Protein AF-A0A9D9L0C0-F1 (afdb_monomer_lite)

Sequence (400 aa):
SYALVNEINQKFVDVVRKSGGNNAERHLLISGYNTGIDVTCDPLFKMPSDPANRMAVSVHYYSPSTFAILEEDADWGKAQSTWGTAKEVEDLNNEMDMMKTSFVDKGIPVIIGEYGCPTKNKEAESVMKFLTSVCEAAYTRQMCPVLWDTPGGRYDRLECKMADKELNEKLCAIAGSSVTETKDELSSVTYQIDELKKNSNGEYTVPLGENAASLKKVIIGLECTSSENSGWFCGGGGLTFDSVKTNDGKTFWSSKGFSYDGGKDRVLITFDGTFNDDKDNSFDAVINCKEANLVDWWHSSEKYPEGGDDVKCEFKSITLYYEGEAPAKEEPGTEPEETDVLKGDADCNGVVNSKDLTQAIGMIIGKTEADESALANADMNDDGRITIIDIIMLKNVLIR

Secondary structure (DSSP, 8-state):
-HHHHHHHHHHHHHHHHHT-GGGGT--EEEEPGGG-HHHHHSTT--PPP-TT--EEEEEEE--SHHHHT-SS-BTTBPPPS----HHHHHHHHHHHHHHHHHTGGGT--EEEEEE----TTS-HHHHHHHHHHHHHHHHTTT-EEEE---TTSSEETTTTEES-HHHHHHHHHHTT------S---EEEEEEGGGSPB-TTSPEEEE--TTGGGEEEEEEEEEEEETT--SSEEEEEEEEEEEEEETTS-EEEEEEEEEEETT-SEEEEE--SEEE-TT--EEEEEE--SEEEEEEEEEEESS-TT--TTEEEEEEEEEEEESSPPPPPPPTT---------TT-TTSSS--SHHHHHHHHHHHTTSS---HHHHHHH-SSSSSS--HHHHHHHHHHHT-

Structure (mmCIF, N/CA/C/O backbone):
data_AF-A0A9D9L0C0-F1
#
_entry.id   AF-A0A9D9L0C0-F1
#
loop_
_atom_site.group_PDB
_atom_site.id
_atom_site.type_symbol
_atom_site.label_atom_id
_atom_site.label_alt_id
_atom_site.label_comp_id
_atom_site.label_asym_id
_atom_site.label_entity_id
_atom_site.label_seq_id
_atom_site.pdbx_PDB_ins_code
_atom_site.Cartn_x
_atom_site.Cartn_y
_atom_site.Cartn_z
_atom_site.occupancy
_atom_site.B_iso_or_equiv
_atom_site.auth_seq_id
_atom_site.auth_comp_id
_atom_site.auth_asym_id
_atom_site.auth_atom_id
_atom_site.pdbx_PDB_model_num
ATOM 1 N N . SER A 1 1 ? 27.060 -14.271 -15.034 1.00 89.94 1 SER A N 1
ATOM 2 C CA . SER A 1 1 ? 27.645 -14.262 -16.391 1.00 89.94 1 SER A CA 1
ATOM 3 C C . SER A 1 1 ? 26.515 -14.289 -17.407 1.00 89.94 1 SER A C 1
ATOM 5 O O . SER A 1 1 ? 25.497 -14.919 -17.134 1.00 89.94 1 SER A O 1
ATOM 7 N N . TYR A 1 2 ? 26.687 -13.648 -18.568 1.00 97.31 2 TYR A N 1
ATOM 8 C CA . TYR A 1 2 ? 25.669 -13.628 -19.632 1.00 97.31 2 TYR A CA 1
ATOM 9 C C . TYR A 1 2 ? 25.239 -15.025 -20.097 1.00 97.31 2 TYR A C 1
ATOM 11 O O . TYR A 1 2 ? 24.059 -15.271 -20.319 1.00 97.31 2 TYR A O 1
ATOM 19 N N . ALA A 1 3 ? 26.181 -15.968 -20.182 1.00 97.62 3 ALA A N 1
ATOM 20 C CA . ALA A 1 3 ? 25.881 -17.340 -20.586 1.00 97.62 3 ALA A CA 1
ATOM 21 C C . ALA A 1 3 ? 24.830 -18.003 -19.679 1.00 97.62 3 ALA A C 1
ATOM 23 O O . ALA A 1 3 ? 23.875 -18.585 -20.181 1.00 97.62 3 ALA A O 1
ATOM 24 N N . LEU A 1 4 ? 24.971 -17.855 -18.356 1.00 97.50 4 LEU A N 1
ATOM 25 C CA . LEU A 1 4 ? 24.076 -18.497 -17.395 1.00 97.50 4 LEU A CA 1
ATOM 26 C C . LEU A 1 4 ? 22.662 -17.902 -17.430 1.00 97.50 4 LEU A C 1
ATOM 28 O O . LEU A 1 4 ? 21.693 -18.653 -17.427 1.00 97.50 4 LEU A O 1
ATOM 32 N N . VAL A 1 5 ? 22.526 -16.572 -17.493 1.00 97.44 5 VAL A N 1
ATOM 33 C CA . VAL A 1 5 ? 21.196 -15.937 -17.579 1.00 97.44 5 VAL A CA 1
ATOM 34 C C . VAL A 1 5 ? 20.490 -16.302 -18.888 1.00 97.44 5 VAL A C 1
ATOM 36 O O . VAL A 1 5 ? 19.312 -16.648 -18.862 1.00 97.44 5 VAL A O 1
ATOM 39 N N . ASN A 1 6 ? 21.214 -16.334 -20.012 1.00 98.56 6 ASN A N 1
ATOM 40 C CA . ASN A 1 6 ? 20.656 -16.748 -21.301 1.00 98.56 6 ASN A CA 1
ATOM 41 C C . ASN A 1 6 ? 20.202 -18.223 -21.273 1.00 98.56 6 ASN A C 1
ATOM 43 O O . ASN A 1 6 ? 19.127 -18.545 -21.776 1.00 98.56 6 ASN A O 1
ATOM 47 N N . GLU A 1 7 ? 20.988 -19.115 -20.655 1.00 98.50 7 GLU A N 1
ATOM 48 C CA . GLU A 1 7 ? 20.636 -20.533 -20.496 1.00 98.50 7 GLU A CA 1
ATOM 49 C C . GLU A 1 7 ? 19.392 -20.720 -19.618 1.00 98.50 7 GLU A C 1
ATOM 51 O O . GLU A 1 7 ? 18.462 -21.430 -20.006 1.00 98.50 7 GLU A O 1
ATOM 56 N N . ILE A 1 8 ? 19.343 -20.053 -18.461 1.00 98.44 8 ILE A N 1
ATOM 57 C CA . ILE A 1 8 ? 18.203 -20.115 -17.538 1.00 98.44 8 ILE A CA 1
ATOM 58 C C . ILE A 1 8 ? 16.935 -19.583 -18.215 1.00 98.44 8 ILE A C 1
ATOM 60 O O . ILE A 1 8 ? 15.899 -20.249 -18.173 1.00 98.44 8 ILE A O 1
ATOM 64 N N . ASN A 1 9 ? 17.017 -18.431 -18.885 1.00 98.56 9 ASN A N 1
ATOM 65 C CA . ASN A 1 9 ? 15.876 -17.832 -19.574 1.00 98.56 9 ASN A CA 1
ATOM 66 C C . ASN A 1 9 ? 15.352 -18.736 -20.703 1.00 98.56 9 ASN A C 1
ATOM 68 O O . ASN A 1 9 ? 14.141 -18.933 -20.809 1.00 98.56 9 ASN A O 1
ATOM 72 N N . GLN A 1 10 ? 16.231 -19.352 -21.506 1.00 98.75 10 GLN A N 1
ATOM 73 C CA . GLN A 1 10 ? 15.797 -20.320 -22.522 1.00 98.75 10 GLN A CA 1
ATOM 74 C C . GLN A 1 10 ? 15.155 -21.556 -21.887 1.00 98.75 10 GLN A C 1
ATOM 76 O O . GLN A 1 10 ? 14.108 -22.017 -22.343 1.00 98.75 10 GLN A O 1
ATOM 81 N N . LYS A 1 11 ? 15.745 -22.083 -20.807 1.00 98.75 11 LYS A N 1
ATOM 82 C CA . LYS A 1 11 ? 15.200 -23.249 -20.108 1.00 98.75 11 LYS A CA 1
ATOM 83 C C . LYS A 1 11 ? 13.805 -22.974 -19.549 1.00 98.75 11 LYS A C 1
ATOM 85 O O . LYS A 1 11 ? 12.943 -23.847 -19.638 1.00 98.75 11 LYS A O 1
ATOM 90 N N . PHE A 1 12 ? 13.577 -21.780 -19.008 1.00 98.69 12 PHE A N 1
ATOM 91 C CA . PHE A 1 12 ? 12.266 -21.332 -18.548 1.00 98.69 12 PHE A CA 1
ATOM 92 C C . PHE A 1 12 ? 11.227 -21.364 -19.678 1.00 98.69 12 PHE A C 1
ATOM 94 O O . PHE A 1 12 ? 10.190 -22.013 -19.525 1.00 98.69 12 PHE A O 1
ATOM 101 N N . VAL A 1 13 ? 11.524 -20.746 -20.827 1.00 98.75 13 VAL A N 1
ATOM 102 C CA . VAL A 1 13 ? 10.615 -20.733 -21.987 1.00 98.75 13 VAL A CA 1
ATOM 103 C C . VAL A 1 13 ? 10.295 -22.155 -22.446 1.00 98.75 13 VAL A C 1
ATOM 105 O O . VAL A 1 13 ? 9.123 -22.511 -22.577 1.00 98.75 13 VAL A O 1
ATOM 108 N N . ASP A 1 14 ? 11.313 -23.004 -22.601 1.00 98.62 14 ASP A N 1
ATOM 109 C CA . ASP A 1 14 ? 11.144 -24.398 -23.017 1.00 98.62 14 ASP A CA 1
ATOM 110 C C . ASP A 1 14 ? 10.222 -25.184 -22.078 1.00 98.62 14 ASP A C 1
ATOM 112 O O . ASP A 1 14 ? 9.373 -25.954 -22.534 1.00 98.62 14 ASP A O 1
ATOM 116 N N . VAL A 1 15 ? 10.407 -25.026 -20.764 1.00 98.56 15 VAL A N 1
ATOM 117 C CA . VAL A 1 15 ? 9.607 -25.720 -19.748 1.00 98.56 15 VAL A CA 1
ATOM 118 C C . VAL A 1 15 ? 8.155 -25.261 -19.816 1.00 98.56 15 VAL A C 1
ATOM 120 O O . VAL A 1 15 ? 7.255 -26.102 -19.865 1.00 98.56 15 VAL A O 1
ATOM 123 N N . VAL A 1 16 ? 7.913 -23.949 -19.884 1.00 98.56 16 VAL A N 1
ATOM 124 C CA . VAL A 1 16 ? 6.549 -23.415 -19.958 1.00 98.56 16 VAL A CA 1
ATOM 125 C C . VAL A 1 16 ? 5.861 -23.876 -21.243 1.00 98.56 16 VAL A C 1
ATOM 127 O O . VAL A 1 16 ? 4.758 -24.420 -21.172 1.00 98.56 16 VAL A O 1
ATOM 130 N N . ARG A 1 17 ? 6.514 -23.778 -22.408 1.00 98.38 17 ARG A N 1
ATOM 131 C CA . ARG A 1 17 ? 5.919 -24.190 -23.693 1.00 98.38 17 ARG A CA 1
ATOM 132 C C . ARG A 1 17 ? 5.629 -25.692 -23.776 1.00 98.38 17 ARG A C 1
ATOM 134 O O . ARG A 1 17 ? 4.676 -26.085 -24.441 1.00 98.38 17 ARG A O 1
ATOM 141 N N . LYS A 1 18 ? 6.382 -26.535 -23.060 1.00 98.00 18 LYS A N 1
ATOM 142 C CA . LYS A 1 18 ? 6.160 -27.996 -23.003 1.00 98.00 18 LYS A CA 1
ATOM 143 C C . LYS A 1 18 ? 5.106 -28.437 -21.984 1.00 98.00 18 LYS A C 1
ATOM 145 O O . LYS A 1 18 ? 4.731 -29.605 -21.983 1.00 98.00 18 LYS A O 1
ATOM 150 N N . SER A 1 19 ? 4.622 -27.539 -21.126 1.00 98.00 19 SER A N 1
ATOM 151 C CA . SER A 1 19 ? 3.720 -27.897 -20.017 1.00 98.00 19 SER A CA 1
ATOM 152 C C . SER A 1 19 ? 2.238 -28.046 -20.401 1.00 98.00 19 SER A C 1
ATOM 154 O O . SER A 1 19 ? 1.443 -28.510 -19.587 1.00 98.00 19 SER A O 1
ATOM 156 N N . GLY A 1 20 ? 1.860 -27.707 -21.639 1.00 95.38 20 GLY A N 1
ATOM 157 C CA . GLY A 1 20 ? 0.496 -27.872 -22.150 1.00 95.38 20 GLY A CA 1
ATOM 158 C C . GLY A 1 20 ? -0.507 -26.814 -21.666 1.00 95.38 20 GLY A C 1
ATOM 159 O O . GLY A 1 20 ? -0.153 -25.799 -21.064 1.00 95.38 20 GLY A O 1
ATOM 160 N N . GLY A 1 21 ? -1.786 -27.031 -21.985 1.00 96.75 21 GLY A N 1
ATOM 161 C CA . GLY A 1 21 ? -2.868 -26.085 -21.692 1.00 96.75 21 GLY A CA 1
ATOM 162 C C . GLY A 1 21 ? -2.640 -24.707 -22.325 1.00 96.75 21 GLY A C 1
ATOM 163 O O . GLY A 1 21 ? -2.124 -24.592 -23.436 1.00 96.75 21 GLY A O 1
ATOM 164 N N . ASN A 1 22 ? -2.973 -23.645 -21.590 1.00 97.44 22 ASN A N 1
ATOM 165 C CA . ASN A 1 22 ? -2.831 -22.263 -22.066 1.00 97.44 22 ASN A CA 1
ATOM 166 C C . ASN A 1 22 ? -1.370 -21.777 -22.136 1.00 97.44 22 ASN A C 1
ATOM 168 O O . ASN A 1 22 ? -1.113 -20.656 -22.570 1.00 97.44 22 ASN A O 1
ATOM 172 N N . ASN A 1 23 ? -0.398 -22.590 -21.712 1.00 98.38 23 ASN A N 1
ATOM 173 C CA . ASN A 1 23 ? 1.005 -22.182 -21.664 1.00 98.38 23 ASN A CA 1
ATOM 174 C C . ASN A 1 23 ? 1.685 -22.165 -23.038 1.00 98.38 23 ASN A C 1
ATOM 176 O O . ASN A 1 23 ? 2.737 -21.543 -23.164 1.00 98.38 23 ASN A O 1
ATOM 180 N N . ALA A 1 24 ? 1.080 -22.762 -24.071 1.00 96.62 24 ALA A N 1
ATOM 181 C CA . ALA A 1 24 ? 1.542 -22.603 -25.452 1.00 96.62 24 ALA A CA 1
ATOM 182 C C . ALA A 1 24 ? 1.470 -21.134 -25.914 1.00 96.62 24 ALA A C 1
ATOM 184 O O . ALA A 1 24 ? 2.366 -20.665 -26.601 1.00 96.62 24 ALA A O 1
ATOM 185 N N . GLU A 1 25 ? 0.459 -20.398 -25.445 1.00 96.62 25 GLU A N 1
ATOM 186 C CA . GLU A 1 25 ? 0.134 -19.034 -25.885 1.00 96.62 25 GLU A CA 1
ATOM 187 C C . G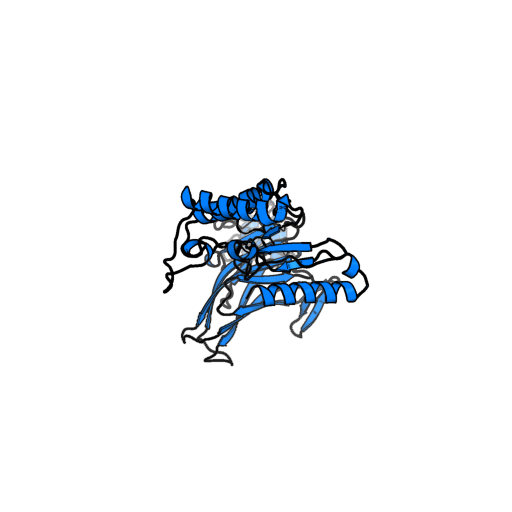LU A 1 25 ? 0.325 -17.976 -24.787 1.00 96.62 25 GLU A C 1
ATOM 189 O O . GLU A 1 25 ? 0.057 -16.793 -24.984 1.00 96.62 25 GLU A O 1
ATOM 194 N N . ARG A 1 26 ? 0.771 -18.369 -23.590 1.00 98.31 26 ARG A N 1
ATOM 195 C CA . ARG A 1 26 ? 0.973 -17.434 -22.476 1.00 98.31 26 ARG A CA 1
ATOM 196 C C . ARG A 1 26 ? 2.089 -16.435 -22.801 1.00 98.31 26 ARG A C 1
ATOM 198 O O . ARG A 1 26 ? 3.181 -16.856 -23.188 1.00 98.31 26 ARG A O 1
ATOM 205 N N . HIS A 1 27 ? 1.855 -15.142 -22.559 1.00 98.25 27 HIS A N 1
ATOM 206 C CA . HIS A 1 27 ? 2.931 -14.148 -22.567 1.00 98.25 27 HIS A CA 1
ATOM 207 C C . HIS A 1 27 ? 3.953 -14.451 -21.469 1.00 98.25 27 HIS A C 1
ATOM 209 O O . HIS A 1 27 ? 3.574 -14.689 -20.323 1.00 98.25 27 HIS A O 1
ATOM 215 N N . LEU A 1 28 ? 5.236 -14.448 -21.814 1.00 98.69 28 LEU A N 1
ATOM 216 C CA . LEU A 1 28 ? 6.325 -14.714 -20.880 1.00 98.69 28 LEU A CA 1
ATOM 217 C C . LEU A 1 28 ? 7.121 -13.438 -20.645 1.00 98.69 28 LEU A C 1
ATOM 219 O O . LEU A 1 28 ? 7.548 -12.783 -21.593 1.00 98.69 28 LEU A O 1
ATOM 223 N N . LEU A 1 29 ? 7.330 -13.100 -19.380 1.00 98.62 29 LEU A N 1
ATOM 224 C CA . LEU A 1 29 ? 8.188 -11.993 -18.996 1.00 98.62 29 LEU A CA 1
ATOM 225 C C . LEU A 1 29 ? 9.589 -12.537 -18.707 1.00 98.62 29 LEU A C 1
ATOM 227 O O . LEU A 1 29 ? 9.765 -13.368 -17.818 1.00 98.62 29 LEU A O 1
ATOM 231 N N . ILE A 1 30 ? 10.568 -12.106 -19.496 1.00 98.69 30 ILE A N 1
ATOM 232 C CA . ILE A 1 30 ? 11.956 -12.555 -19.413 1.00 98.69 30 ILE A CA 1
ATOM 233 C C . ILE A 1 30 ? 12.745 -11.559 -18.575 1.00 98.69 30 ILE A C 1
ATOM 235 O O . ILE A 1 30 ? 12.829 -10.383 -18.921 1.00 98.69 30 ILE A O 1
ATOM 239 N N . SER A 1 31 ? 13.343 -12.028 -17.483 1.00 97.56 31 SER A N 1
ATOM 240 C CA . SER A 1 31 ? 14.202 -11.188 -16.651 1.00 97.56 31 SER A CA 1
ATOM 241 C C . SER A 1 31 ? 15.472 -10.796 -17.416 1.00 97.56 31 SER A C 1
ATOM 243 O O . SER A 1 31 ? 16.181 -11.661 -17.946 1.00 97.56 31 SER A O 1
ATOM 245 N N . GLY A 1 32 ? 15.743 -9.491 -17.487 1.00 97.50 32 GLY A N 1
ATOM 246 C CA . GLY A 1 32 ? 17.014 -8.937 -17.941 1.00 97.50 32 GLY A CA 1
ATOM 247 C C . GLY A 1 32 ? 18.167 -9.307 -17.004 1.00 97.50 32 GLY A C 1
ATOM 248 O O . GLY A 1 32 ? 17.956 -9.753 -15.873 1.00 97.50 32 GLY A O 1
ATOM 249 N N . TYR A 1 33 ? 19.415 -9.128 -17.442 1.00 97.69 33 TYR A N 1
ATOM 250 C CA . TYR A 1 33 ? 20.548 -9.449 -16.574 1.00 97.69 33 TYR A CA 1
ATOM 251 C C . TYR A 1 33 ? 20.569 -8.503 -15.369 1.00 97.69 33 TYR A C 1
ATOM 253 O O . TYR A 1 33 ? 20.683 -7.294 -15.525 1.00 97.69 33 TYR A O 1
ATOM 261 N N . ASN A 1 34 ? 20.435 -9.056 -14.157 1.00 96.00 34 ASN A N 1
ATOM 262 C CA . ASN A 1 34 ? 20.405 -8.294 -12.904 1.00 96.00 34 ASN A CA 1
ATOM 263 C C . ASN A 1 34 ? 19.305 -7.217 -12.888 1.00 96.00 34 ASN A C 1
ATOM 265 O O . ASN A 1 34 ? 19.383 -6.269 -12.114 1.00 96.00 34 ASN A O 1
ATOM 269 N N . THR A 1 35 ? 18.323 -7.317 -13.794 1.00 97.25 35 THR A N 1
ATOM 270 C CA . THR A 1 35 ? 17.326 -6.274 -14.077 1.00 97.25 35 THR A CA 1
ATOM 271 C C . THR A 1 35 ? 17.909 -4.880 -14.369 1.00 97.25 35 THR A C 1
ATOM 273 O O . THR A 1 35 ? 17.157 -3.916 -14.412 1.00 97.25 35 THR A O 1
ATOM 276 N N . GLY A 1 36 ? 19.220 -4.759 -14.610 1.00 97.94 36 GLY A N 1
ATOM 277 C CA . GLY A 1 36 ? 19.884 -3.494 -14.926 1.00 97.94 36 GLY A CA 1
ATOM 278 C C . GLY A 1 36 ? 19.767 -3.174 -16.411 1.00 97.94 36 GLY A C 1
ATOM 279 O O . GLY A 1 36 ? 19.896 -4.069 -17.250 1.00 97.94 36 GLY A O 1
ATOM 280 N N . ILE A 1 37 ? 19.504 -1.914 -16.752 1.00 98.31 37 ILE A N 1
ATOM 281 C CA . ILE A 1 37 ? 19.251 -1.501 -18.138 1.00 98.31 37 ILE A CA 1
ATOM 282 C C . ILE A 1 37 ? 20.497 -1.655 -19.009 1.00 98.31 37 ILE A C 1
ATOM 284 O O . ILE A 1 37 ? 20.411 -2.242 -20.087 1.00 98.31 37 ILE A O 1
ATOM 288 N N . ASP A 1 38 ? 21.650 -1.193 -18.531 1.00 97.06 38 ASP A N 1
ATOM 289 C CA . ASP A 1 38 ? 22.930 -1.228 -19.242 1.00 97.06 38 ASP A CA 1
ATOM 290 C C . ASP A 1 38 ? 23.348 -2.661 -19.598 1.00 97.06 38 ASP A C 1
ATOM 292 O O . ASP A 1 38 ? 23.597 -2.982 -20.761 1.00 97.06 38 ASP A O 1
ATOM 296 N N . VAL A 1 39 ? 23.331 -3.554 -18.609 1.00 97.69 39 VAL A N 1
ATOM 297 C CA . VAL A 1 39 ? 23.696 -4.962 -18.780 1.00 97.69 39 VAL A CA 1
ATOM 298 C C . VAL A 1 39 ? 22.621 -5.758 -19.516 1.00 97.69 39 VAL A C 1
ATOM 300 O O . VAL A 1 39 ? 22.925 -6.764 -20.144 1.00 97.69 39 VAL A O 1
ATOM 303 N N . THR A 1 40 ? 21.358 -5.335 -19.496 1.00 98.38 40 THR A N 1
ATOM 304 C CA . THR A 1 40 ? 20.307 -5.998 -20.285 1.00 98.38 40 THR A CA 1
ATOM 305 C C . THR A 1 40 ? 20.355 -5.571 -21.751 1.00 98.38 40 THR A C 1
ATOM 307 O O . THR A 1 40 ? 20.107 -6.393 -22.630 1.00 98.38 40 THR A O 1
ATOM 310 N N . CYS A 1 41 ? 20.708 -4.315 -22.037 1.00 98.38 41 CYS A N 1
ATOM 311 C CA . CYS A 1 41 ? 20.872 -3.807 -23.401 1.00 98.38 41 CYS A CA 1
ATOM 312 C C . CYS A 1 41 ? 22.201 -4.233 -24.052 1.00 98.38 41 CYS A C 1
ATOM 314 O O . CYS A 1 41 ? 22.371 -4.069 -25.264 1.00 98.38 41 CYS A O 1
ATOM 316 N N . ASP A 1 42 ? 23.133 -4.799 -23.281 1.00 98.12 42 ASP A N 1
ATOM 317 C CA . ASP A 1 42 ? 24.384 -5.348 -23.796 1.00 98.12 42 ASP A CA 1
ATOM 318 C C . ASP A 1 42 ? 24.116 -6.456 -24.841 1.00 98.12 42 ASP A C 1
ATOM 320 O O . ASP A 1 42 ? 23.316 -7.367 -24.599 1.00 98.12 42 ASP A O 1
ATOM 324 N N . PRO A 1 43 ? 24.807 -6.453 -25.997 1.00 96.56 43 PRO A N 1
ATOM 325 C CA . PRO A 1 43 ? 24.652 -7.484 -27.021 1.00 96.56 43 PRO A CA 1
ATOM 326 C C . PRO A 1 43 ? 24.881 -8.926 -26.546 1.00 96.56 43 PRO A C 1
ATOM 328 O O . PRO A 1 43 ? 24.487 -9.855 -27.258 1.00 96.56 43 PRO A O 1
ATOM 331 N N . LEU A 1 44 ? 25.550 -9.150 -25.413 1.00 98.06 44 LEU A N 1
ATOM 332 C CA . LEU A 1 44 ? 25.757 -10.469 -24.815 1.00 98.06 44 LEU A CA 1
ATOM 333 C C . LEU A 1 44 ? 24.492 -11.028 -24.148 1.00 98.06 44 LEU A C 1
ATOM 335 O O . LEU A 1 44 ? 24.358 -12.254 -24.057 1.00 98.06 44 LEU A O 1
ATOM 339 N N . PHE A 1 45 ? 23.551 -10.179 -23.733 1.00 98.50 45 PHE A N 1
ATOM 340 C CA . PHE A 1 45 ? 22.219 -10.619 -23.333 1.00 98.50 45 PHE A CA 1
ATOM 341 C C . PHE A 1 45 ? 21.427 -11.054 -24.569 1.00 98.50 45 PHE A C 1
ATOM 343 O O . PHE A 1 45 ? 21.432 -10.390 -25.609 1.00 98.50 45 PHE A O 1
ATOM 350 N N . LYS A 1 46 ? 20.755 -12.203 -24.478 1.00 98.00 46 LYS A N 1
ATOM 351 C CA . LYS A 1 46 ? 19.948 -12.752 -25.568 1.00 98.00 46 LYS A CA 1
ATOM 352 C C . LYS A 1 46 ? 18.541 -13.027 -25.072 1.00 98.00 46 LYS A C 1
ATOM 354 O O . LYS A 1 46 ? 18.348 -13.786 -24.125 1.00 98.00 46 LYS A O 1
ATOM 359 N N . MET A 1 47 ? 17.559 -12.473 -25.779 1.00 98.25 47 MET A N 1
ATOM 360 C CA . MET A 1 47 ? 16.192 -12.966 -25.658 1.00 98.25 47 MET A CA 1
ATOM 361 C C . MET A 1 47 ? 16.151 -14.443 -26.081 1.00 98.25 47 MET A C 1
ATOM 363 O O . MET A 1 47 ? 16.800 -14.798 -27.073 1.00 98.25 47 MET A O 1
ATOM 367 N N . PRO A 1 48 ? 15.409 -15.300 -25.358 1.00 98.19 48 PRO A N 1
ATOM 368 C CA . PRO A 1 48 ? 15.201 -16.684 -25.759 1.00 98.19 48 PRO A CA 1
ATOM 369 C C . PRO A 1 48 ? 14.585 -16.807 -27.154 1.00 98.19 48 PRO A C 1
ATOM 371 O O . PRO A 1 48 ? 13.968 -15.880 -27.674 1.00 98.19 48 PRO A O 1
ATOM 374 N N . SER A 1 49 ? 14.690 -17.991 -27.744 1.00 98.00 49 SER A N 1
ATOM 375 C CA . SER A 1 49 ? 13.826 -18.385 -28.849 1.00 98.00 49 SER A CA 1
ATOM 376 C C . SER A 1 49 ? 12.488 -18.862 -28.285 1.00 98.00 49 SER A C 1
ATOM 378 O O . SER A 1 49 ? 12.452 -19.796 -27.481 1.00 98.00 49 SER A O 1
ATOM 380 N N . ASP A 1 50 ? 11.397 -18.225 -28.707 1.00 98.00 50 ASP A N 1
ATOM 381 C CA . ASP A 1 50 ? 10.030 -18.608 -28.354 1.00 98.00 50 ASP A CA 1
ATOM 382 C C . ASP A 1 50 ? 9.217 -18.868 -29.630 1.00 98.00 50 ASP A C 1
ATOM 384 O O . ASP A 1 50 ? 8.997 -17.928 -30.397 1.00 98.00 50 ASP A O 1
ATOM 388 N N . PRO A 1 51 ? 8.727 -20.100 -29.867 1.00 95.81 51 PRO A N 1
ATOM 389 C CA . PRO A 1 51 ? 7.907 -20.400 -31.039 1.00 95.81 51 PRO A CA 1
ATOM 390 C C . PRO A 1 51 ? 6.578 -19.634 -31.066 1.00 95.81 51 PRO A C 1
ATOM 392 O O . PRO A 1 51 ? 6.026 -19.443 -32.145 1.00 95.81 51 PRO A O 1
ATOM 395 N N . ALA A 1 52 ? 6.070 -19.187 -29.912 1.00 97.06 52 ALA A N 1
ATOM 396 C CA . ALA A 1 52 ? 4.859 -18.373 -29.855 1.00 97.06 52 ALA A CA 1
ATOM 397 C C . ALA A 1 52 ? 5.131 -16.896 -30.182 1.00 97.06 52 ALA A C 1
ATOM 399 O O . ALA A 1 52 ? 4.205 -16.176 -30.539 1.00 97.06 52 ALA A O 1
ATOM 400 N N . ASN A 1 53 ? 6.387 -16.439 -30.078 1.00 96.38 53 ASN A N 1
ATOM 401 C CA . ASN A 1 53 ? 6.779 -15.033 -30.190 1.00 96.38 53 ASN A CA 1
ATOM 402 C C . ASN A 1 53 ? 5.979 -14.108 -29.246 1.00 96.38 53 ASN A C 1
ATOM 404 O O . ASN A 1 53 ? 5.483 -13.055 -29.645 1.00 96.38 53 ASN A O 1
ATOM 408 N N . ARG A 1 54 ? 5.816 -14.527 -27.982 1.00 97.69 54 ARG A N 1
ATOM 409 C CA . ARG A 1 54 ? 5.007 -13.835 -26.961 1.00 97.69 54 ARG A CA 1
ATOM 410 C C . ARG A 1 54 ? 5.836 -13.539 -25.720 1.00 97.69 54 ARG A C 1
ATOM 412 O O . ARG A 1 54 ? 5.437 -13.879 -24.607 1.00 97.69 54 ARG A O 1
ATOM 419 N N . MET A 1 55 ? 7.000 -12.928 -25.910 1.00 98.38 55 MET A N 1
ATOM 420 C CA . MET A 1 55 ? 7.886 -12.532 -24.816 1.00 98.38 55 MET A CA 1
ATOM 421 C C . MET A 1 55 ? 7.969 -11.018 -24.675 1.00 98.38 55 MET A C 1
ATOM 423 O O . MET A 1 55 ? 8.008 -10.311 -25.675 1.00 98.38 55 MET A O 1
ATOM 427 N N . ALA A 1 56 ? 8.069 -10.553 -23.435 1.00 98.62 56 ALA A N 1
ATOM 428 C CA . ALA A 1 56 ? 8.500 -9.207 -23.074 1.00 98.62 56 ALA A CA 1
ATOM 429 C C . ALA A 1 56 ? 9.795 -9.298 -22.253 1.00 98.62 56 ALA A C 1
ATOM 431 O O . ALA A 1 56 ? 10.047 -10.329 -21.624 1.00 98.62 56 ALA A O 1
ATOM 432 N N . VAL A 1 57 ? 10.608 -8.243 -22.239 1.00 98.69 57 VAL A N 1
ATOM 433 C CA . VAL A 1 57 ? 11.785 -8.142 -21.361 1.00 98.69 57 VAL A CA 1
ATOM 434 C C . VAL A 1 57 ? 11.455 -7.309 -20.120 1.00 98.69 57 VAL A C 1
ATOM 436 O O . VAL A 1 57 ? 10.714 -6.331 -20.211 1.00 98.69 57 VAL A O 1
ATOM 439 N N . SER A 1 58 ? 11.998 -7.710 -18.969 1.00 98.56 58 SER A N 1
ATOM 440 C CA . SER A 1 58 ? 11.847 -7.022 -17.685 1.00 98.56 58 SER A CA 1
ATOM 441 C C . SER A 1 58 ? 13.159 -6.417 -17.208 1.00 98.56 58 SER A C 1
ATOM 443 O O . SER A 1 58 ? 14.170 -7.118 -17.137 1.00 98.56 58 SER A O 1
ATOM 445 N N . VAL A 1 59 ? 13.115 -5.156 -16.791 1.00 98.75 59 VAL A N 1
ATOM 446 C CA . VAL A 1 59 ? 14.203 -4.439 -16.101 1.00 98.75 59 VAL A CA 1
ATOM 447 C C . VAL A 1 59 ? 13.631 -3.612 -14.953 1.00 98.75 59 VAL A C 1
ATOM 449 O O . VAL A 1 59 ? 12.422 -3.412 -14.909 1.00 98.75 59 VAL A O 1
ATOM 452 N N . HIS A 1 60 ? 14.464 -3.133 -14.034 1.00 98.75 60 HIS A N 1
ATOM 453 C CA . HIS A 1 60 ? 14.072 -2.245 -12.938 1.00 98.75 60 HIS A CA 1
ATOM 454 C C . HIS A 1 60 ? 14.802 -0.900 -13.084 1.00 98.75 60 HIS A C 1
ATOM 456 O O . HIS A 1 60 ? 15.918 -0.857 -13.604 1.00 98.75 60 HIS A O 1
ATOM 462 N N . TYR A 1 61 ? 14.193 0.192 -12.620 1.00 98.69 61 TYR A N 1
ATOM 463 C CA . TYR A 1 61 ? 14.774 1.535 -12.682 1.00 98.69 61 TYR A CA 1
ATOM 464 C C . TYR A 1 61 ? 14.845 2.183 -11.292 1.00 98.69 61 TYR A C 1
ATOM 466 O O . TYR A 1 61 ? 13.830 2.587 -10.726 1.00 98.69 61 TYR A O 1
ATOM 474 N N . TYR A 1 62 ? 16.069 2.328 -10.775 1.00 98.25 62 TYR A N 1
ATOM 475 C CA . TYR A 1 62 ? 16.382 2.999 -9.504 1.00 98.25 62 TYR A CA 1
ATOM 476 C C . TYR A 1 62 ? 17.632 3.897 -9.631 1.00 98.25 62 TYR A C 1
ATOM 478 O O . TYR A 1 62 ? 18.441 3.998 -8.708 1.00 98.25 62 TYR A O 1
ATOM 486 N N . SER A 1 63 ? 17.818 4.532 -10.793 1.00 97.38 63 SER A N 1
ATOM 487 C CA . SER A 1 63 ? 18.934 5.447 -11.068 1.00 97.38 63 SER A CA 1
ATOM 488 C C . SER A 1 63 ? 18.526 6.917 -10.840 1.00 97.38 63 SER A C 1
ATOM 490 O O . SER A 1 63 ? 17.501 7.349 -11.377 1.00 97.38 63 SER A O 1
ATOM 492 N N . PRO A 1 64 ? 19.316 7.726 -10.105 1.00 97.69 64 PRO A N 1
ATOM 493 C CA . PRO A 1 64 ? 20.501 7.338 -9.341 1.00 97.69 64 PRO A CA 1
ATOM 494 C C . PRO A 1 64 ? 20.125 6.657 -8.013 1.00 97.69 64 PRO A C 1
ATOM 496 O O . PRO A 1 64 ? 19.226 7.106 -7.299 1.00 97.69 64 PRO A O 1
ATOM 499 N N . SER A 1 65 ? 20.861 5.609 -7.633 1.00 97.06 65 SER A N 1
ATOM 500 C CA . SER A 1 65 ? 20.588 4.835 -6.409 1.00 97.06 65 SER A CA 1
ATOM 501 C C . SER A 1 65 ? 20.759 5.654 -5.126 1.00 97.06 65 SER A C 1
ATOM 503 O O . SER A 1 65 ? 20.083 5.411 -4.127 1.00 97.06 65 SER A O 1
ATOM 505 N N . THR A 1 66 ? 21.600 6.684 -5.159 1.00 97.88 66 THR A N 1
ATOM 506 C CA . THR A 1 66 ? 21.774 7.654 -4.072 1.00 97.88 66 THR A CA 1
ATOM 507 C C . THR A 1 66 ? 20.503 8.442 -3.751 1.00 97.88 66 THR A C 1
ATOM 509 O O . THR A 1 66 ? 20.347 8.873 -2.612 1.00 97.88 66 THR A O 1
ATOM 512 N N . PHE A 1 67 ? 19.572 8.587 -4.699 1.00 98.56 67 PHE A N 1
ATOM 513 C CA . PHE A 1 67 ? 18.239 9.146 -4.452 1.00 98.56 67 PHE A CA 1
ATOM 514 C C . PHE A 1 67 ? 17.167 8.054 -4.324 1.00 98.56 67 PHE A C 1
ATOM 516 O O . PHE A 1 67 ? 16.357 8.082 -3.401 1.00 98.56 67 PHE A O 1
ATOM 523 N N . ALA A 1 68 ? 17.157 7.088 -5.247 1.00 97.81 68 ALA A N 1
ATOM 524 C CA . ALA A 1 68 ? 16.063 6.130 -5.391 1.00 97.81 68 ALA A CA 1
ATOM 525 C C . ALA A 1 68 ? 16.133 4.929 -4.427 1.00 97.81 68 ALA A C 1
ATOM 527 O O . ALA A 1 68 ? 15.139 4.221 -4.288 1.00 97.81 68 ALA A O 1
ATOM 528 N N . ILE A 1 69 ? 17.271 4.702 -3.755 1.00 97.00 69 ILE A N 1
ATOM 529 C CA . ILE A 1 69 ? 17.476 3.583 -2.816 1.00 97.00 69 ILE A CA 1
ATOM 530 C C . ILE A 1 69 ? 17.882 4.068 -1.419 1.00 97.00 69 ILE A C 1
ATOM 532 O O . ILE A 1 69 ? 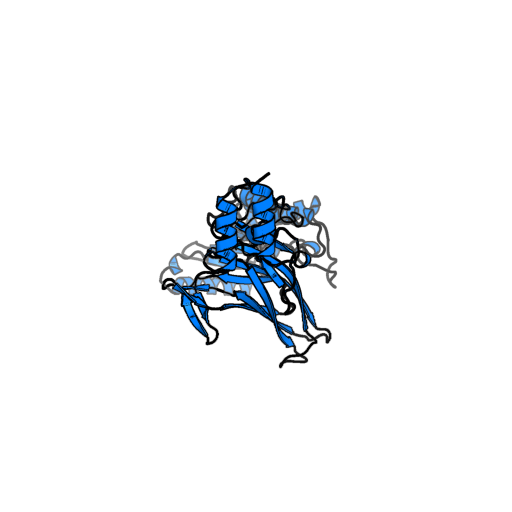17.326 3.602 -0.429 1.00 97.00 69 ILE A O 1
ATOM 536 N N . LEU A 1 70 ? 18.855 4.979 -1.311 1.00 97.56 70 LEU A N 1
ATOM 537 C CA . LEU A 1 70 ? 19.420 5.360 -0.012 1.00 97.56 70 LEU A CA 1
ATOM 538 C C . LEU A 1 70 ? 18.499 6.280 0.799 1.00 97.56 70 LEU A C 1
ATOM 540 O O . LEU A 1 70 ? 18.148 7.372 0.355 1.00 97.56 70 LEU A O 1
ATOM 544 N N . GLU A 1 71 ? 18.192 5.892 2.037 1.00 95.69 71 GLU A N 1
ATOM 545 C CA . GLU A 1 71 ? 17.564 6.762 3.048 1.00 95.69 71 GLU A CA 1
ATOM 546 C C . GLU A 1 71 ? 18.600 7.449 3.955 1.00 95.69 71 GLU A C 1
ATOM 548 O O . GLU A 1 71 ? 18.312 8.491 4.543 1.00 95.69 71 GLU A O 1
ATOM 553 N N . GLU A 1 72 ? 19.815 6.905 4.023 1.00 96.94 72 GLU A N 1
ATOM 554 C CA . GLU A 1 72 ? 20.967 7.418 4.765 1.00 96.94 72 GLU A CA 1
ATOM 555 C C . GLU A 1 72 ? 22.275 7.087 4.030 1.00 96.94 72 GLU A C 1
ATOM 557 O O . GLU A 1 72 ? 22.283 6.326 3.059 1.00 96.94 72 GLU A O 1
ATOM 562 N N . ASP A 1 73 ? 23.378 7.703 4.454 1.00 97.25 73 ASP A N 1
ATOM 563 C CA . ASP A 1 73 ? 24.689 7.470 3.850 1.00 97.25 73 ASP A CA 1
ATOM 564 C C . ASP A 1 73 ? 25.127 6.007 3.987 1.00 97.25 73 ASP A C 1
ATOM 566 O O . ASP A 1 73 ? 25.021 5.409 5.055 1.00 97.25 73 ASP A O 1
ATOM 570 N N . ALA A 1 74 ? 25.716 5.469 2.922 1.00 96.50 74 ALA A N 1
ATOM 571 C CA . ALA A 1 74 ? 26.335 4.152 2.905 1.00 96.50 74 ALA A CA 1
ATOM 572 C C . ALA A 1 74 ? 27.820 4.260 2.527 1.00 96.50 74 ALA A C 1
ATOM 574 O O . ALA A 1 74 ? 28.263 5.253 1.944 1.00 96.50 74 ALA A O 1
ATOM 575 N N . ASP A 1 75 ? 28.596 3.205 2.780 1.00 96.94 75 ASP A N 1
ATOM 576 C CA . ASP A 1 75 ? 30.030 3.162 2.440 1.00 96.94 75 ASP A CA 1
ATOM 577 C C . ASP A 1 75 ? 30.310 3.401 0.943 1.00 96.94 75 ASP A C 1
ATOM 579 O O . ASP A 1 75 ? 31.404 3.819 0.563 1.00 96.94 75 ASP A O 1
ATOM 583 N N . TRP A 1 76 ? 29.320 3.144 0.084 1.00 93.88 76 TRP A N 1
ATOM 584 C CA . TRP A 1 76 ? 29.414 3.248 -1.372 1.00 93.88 76 TRP A CA 1
ATOM 585 C C . TRP A 1 76 ? 28.741 4.496 -1.965 1.00 93.88 76 TRP A C 1
ATOM 587 O O . TRP A 1 76 ? 28.856 4.718 -3.170 1.00 93.88 76 TRP A O 1
ATOM 597 N N . GLY A 1 77 ? 28.045 5.317 -1.170 1.00 95.38 77 GLY A N 1
ATOM 598 C CA . GLY A 1 77 ? 27.278 6.445 -1.701 1.00 95.38 77 GLY A CA 1
ATOM 599 C C . GLY A 1 77 ? 26.675 7.356 -0.636 1.00 95.38 77 GLY A C 1
ATOM 600 O O . GLY A 1 77 ? 26.388 6.938 0.482 1.00 95.38 77 GLY A O 1
ATOM 601 N N . LYS A 1 78 ? 26.478 8.625 -0.999 1.00 97.50 78 LYS A N 1
ATOM 602 C CA . LYS A 1 78 ? 25.830 9.623 -0.141 1.00 97.50 78 LYS A CA 1
ATOM 603 C C . LYS A 1 78 ? 24.351 9.723 -0.464 1.00 97.50 78 LYS A C 1
ATOM 605 O O . LYS A 1 78 ? 24.001 9.805 -1.640 1.00 97.50 78 LYS A O 1
ATOM 610 N N . ALA A 1 79 ? 23.504 9.729 0.561 1.00 97.50 79 ALA A N 1
ATOM 611 C CA . ALA A 1 79 ? 22.071 9.873 0.358 1.00 97.50 79 ALA A CA 1
ATOM 612 C C . ALA A 1 79 ? 21.764 11.263 -0.215 1.00 97.50 79 ALA A C 1
ATOM 614 O O . ALA A 1 79 ? 22.155 12.291 0.340 1.00 97.50 79 ALA A O 1
ATOM 615 N N . GLN A 1 80 ? 21.053 11.295 -1.337 1.00 98.00 80 GLN A N 1
ATOM 616 C CA . GLN A 1 80 ? 20.523 12.518 -1.923 1.00 98.00 80 GLN A CA 1
ATOM 617 C C . GLN A 1 80 ? 19.118 12.760 -1.377 1.00 98.00 80 GLN A C 1
ATOM 619 O O . GLN A 1 80 ? 18.304 11.838 -1.307 1.00 98.00 80 GLN A O 1
ATOM 624 N N . SER A 1 81 ? 18.819 14.003 -1.008 1.00 98.12 81 SER A N 1
ATOM 625 C CA . SER A 1 81 ? 17.471 14.420 -0.606 1.00 98.12 81 SER A CA 1
ATOM 626 C C . SER A 1 81 ? 16.638 14.959 -1.772 1.00 98.12 81 SER A C 1
ATOM 628 O O . SER A 1 81 ? 15.414 14.988 -1.669 1.00 98.12 81 SER A O 1
ATOM 630 N N . THR A 1 82 ? 17.278 15.358 -2.874 1.00 98.56 82 THR A N 1
ATOM 631 C CA . THR A 1 82 ? 16.639 16.000 -4.030 1.00 98.56 82 THR A CA 1
ATOM 632 C C . THR A 1 82 ? 16.955 15.279 -5.339 1.00 98.56 82 THR A C 1
ATOM 634 O O . THR A 1 82 ? 17.945 14.550 -5.432 1.00 98.56 82 THR A O 1
ATOM 637 N N . TRP A 1 83 ? 16.104 15.486 -6.346 1.00 98.69 83 TRP A N 1
ATOM 638 C CA . TRP A 1 83 ? 16.254 14.946 -7.695 1.00 98.69 83 TRP A CA 1
ATOM 639 C C . TRP A 1 83 ? 15.627 15.872 -8.740 1.00 98.69 83 TRP A C 1
ATOM 641 O O . TRP A 1 83 ? 14.641 16.566 -8.493 1.00 98.69 83 TRP A O 1
ATOM 651 N N . GLY A 1 84 ? 16.159 15.831 -9.958 1.00 98.31 84 GLY A N 1
ATOM 652 C CA . GLY A 1 84 ? 15.544 16.436 -11.136 1.00 98.31 84 GLY A CA 1
ATOM 653 C C . GLY A 1 84 ? 16.338 17.608 -11.689 1.00 98.31 84 GLY A C 1
ATOM 654 O O . GLY A 1 84 ? 15.759 18.519 -12.290 1.00 98.31 84 GLY A O 1
ATOM 655 N N . THR A 1 85 ? 17.652 17.598 -11.483 1.00 98.56 85 THR A N 1
ATOM 656 C CA . THR A 1 85 ? 18.583 18.425 -12.249 1.00 98.56 85 THR A CA 1
ATOM 657 C C . THR A 1 85 ? 18.498 18.084 -13.741 1.00 98.56 85 THR A C 1
ATOM 659 O O . THR A 1 85 ? 18.048 17.004 -14.128 1.00 98.56 85 THR A O 1
ATOM 662 N N . ALA A 1 86 ? 18.964 18.990 -14.607 1.00 98.50 86 ALA A N 1
ATOM 663 C CA . ALA A 1 86 ? 18.963 18.749 -16.052 1.00 98.50 86 ALA A CA 1
ATOM 664 C C . ALA A 1 86 ? 19.722 17.464 -16.433 1.00 98.50 86 ALA A C 1
ATOM 666 O O . ALA A 1 86 ? 19.263 16.720 -17.292 1.00 98.50 86 ALA A O 1
ATOM 667 N N . LYS A 1 87 ? 20.837 17.180 -15.746 1.00 98.44 87 LYS A N 1
ATOM 668 C CA . LYS A 1 87 ? 21.644 15.979 -15.979 1.00 98.44 87 LYS A CA 1
ATOM 669 C C . LYS A 1 87 ? 20.921 14.696 -15.569 1.00 98.44 87 LYS A C 1
ATOM 671 O O . LYS A 1 87 ? 20.967 13.725 -16.306 1.00 98.44 87 LYS A O 1
ATOM 676 N N . GLU A 1 88 ? 20.230 14.689 -14.431 1.00 98.69 88 GLU A N 1
ATOM 677 C CA . GLU A 1 88 ? 19.478 13.506 -13.981 1.00 98.69 88 GLU A CA 1
ATOM 678 C C . GLU A 1 88 ? 18.294 13.191 -14.904 1.00 98.69 88 GLU A C 1
ATOM 680 O O . GLU A 1 88 ? 18.019 12.028 -15.188 1.00 98.69 88 GLU A O 1
ATOM 685 N N . VAL A 1 89 ? 17.613 14.223 -15.410 1.00 98.75 89 VAL A N 1
ATOM 686 C CA . VAL A 1 89 ? 16.547 14.051 -16.407 1.00 98.75 89 VAL A CA 1
ATOM 687 C C . VAL A 1 89 ? 17.120 13.574 -17.746 1.00 98.75 89 VAL A C 1
ATOM 689 O O . VAL A 1 89 ? 16.516 12.726 -18.401 1.00 98.75 89 VAL A O 1
ATOM 692 N N . GLU A 1 90 ? 18.279 14.087 -18.162 1.00 98.75 90 GLU A N 1
ATOM 693 C CA . GLU A 1 90 ? 18.996 13.609 -19.351 1.00 98.75 90 GLU A CA 1
ATOM 694 C C . GLU A 1 90 ? 19.391 12.130 -19.210 1.00 98.75 90 GLU A C 1
ATOM 696 O O . GLU A 1 90 ? 19.133 11.344 -20.118 1.00 98.75 90 GLU A O 1
ATOM 701 N N . ASP A 1 91 ? 19.938 11.729 -18.061 1.00 98.69 91 ASP A N 1
ATOM 702 C CA . ASP A 1 91 ? 20.340 10.345 -17.785 1.00 98.69 91 ASP A CA 1
ATOM 703 C C . ASP A 1 91 ? 19.162 9.375 -17.810 1.00 98.69 91 ASP A C 1
ATOM 705 O O . ASP A 1 91 ? 19.237 8.343 -18.478 1.00 98.69 91 ASP A O 1
ATOM 709 N N . LEU A 1 92 ? 18.046 9.749 -17.175 1.00 98.81 92 LEU A N 1
ATOM 710 C CA . LEU A 1 92 ? 16.788 9.012 -17.270 1.00 98.81 92 LEU A CA 1
ATOM 711 C C . LEU A 1 92 ? 16.393 8.785 -18.736 1.00 98.81 92 LEU A C 1
ATOM 713 O O . LEU A 1 92 ? 16.099 7.662 -19.141 1.00 98.81 92 LEU A O 1
ATOM 717 N N . ASN A 1 93 ? 16.392 9.842 -19.552 1.00 98.81 93 ASN A N 1
ATOM 718 C CA . ASN A 1 93 ? 16.001 9.729 -20.956 1.00 98.81 93 ASN A CA 1
ATOM 719 C C . ASN A 1 93 ? 16.974 8.856 -21.758 1.00 98.81 93 ASN A C 1
ATOM 721 O O . ASN A 1 93 ? 16.517 8.030 -22.544 1.00 98.81 93 ASN A O 1
ATOM 725 N N . ASN A 1 94 ? 18.281 8.970 -21.513 1.00 98.75 94 ASN A N 1
ATOM 726 C CA . ASN A 1 94 ? 19.300 8.153 -22.171 1.00 98.75 94 ASN A CA 1
ATOM 727 C C . ASN A 1 94 ? 19.108 6.653 -21.895 1.00 98.75 94 ASN A C 1
ATOM 729 O O . ASN A 1 94 ? 19.201 5.845 -22.821 1.00 98.75 94 ASN A O 1
ATOM 733 N N . GLU A 1 95 ? 18.806 6.263 -20.653 1.00 98.56 95 GLU A N 1
ATOM 734 C CA . GLU A 1 95 ? 18.515 4.862 -20.315 1.00 98.56 95 GLU A CA 1
ATOM 735 C C . GLU A 1 95 ? 17.230 4.364 -20.997 1.00 98.56 95 GLU A C 1
ATOM 737 O O . GLU A 1 95 ? 17.197 3.262 -21.556 1.00 98.56 95 GLU A O 1
ATOM 742 N N . MET A 1 96 ? 16.183 5.193 -21.039 1.00 98.69 96 MET A N 1
ATOM 743 C CA . MET A 1 96 ? 14.933 4.841 -21.719 1.00 98.69 96 MET A CA 1
ATOM 744 C C . MET A 1 96 ? 15.116 4.736 -23.245 1.00 98.69 96 MET A C 1
ATOM 746 O O . MET A 1 96 ? 14.579 3.826 -23.877 1.00 98.69 96 MET A O 1
ATOM 750 N N . ASP A 1 97 ? 15.920 5.608 -23.856 1.00 98.81 97 ASP A N 1
ATOM 751 C CA . ASP A 1 97 ? 16.265 5.545 -25.283 1.00 98.81 97 ASP A CA 1
ATOM 752 C C . ASP A 1 97 ? 17.114 4.311 -25.623 1.00 98.81 97 ASP A C 1
ATOM 754 O O . ASP A 1 97 ? 16.934 3.686 -26.679 1.00 98.81 97 ASP A O 1
ATOM 758 N N . MET A 1 98 ? 17.987 3.896 -24.702 1.00 98.50 98 MET A N 1
ATOM 759 C CA . MET A 1 98 ? 18.765 2.665 -24.822 1.00 98.50 98 MET A CA 1
ATOM 760 C C . MET A 1 98 ? 17.860 1.432 -24.863 1.00 98.50 98 MET A C 1
ATOM 762 O O . MET A 1 98 ? 18.008 0.591 -25.756 1.00 98.50 98 MET A O 1
ATOM 766 N N . MET A 1 99 ? 16.879 1.345 -23.960 1.00 98.62 99 MET A N 1
ATOM 767 C CA . MET A 1 99 ? 15.879 0.273 -23.972 1.00 98.62 99 MET A CA 1
ATOM 768 C C . MET A 1 99 ? 15.023 0.297 -25.238 1.00 98.62 99 MET A C 1
ATOM 770 O O . MET A 1 99 ? 14.755 -0.754 -25.828 1.00 98.62 99 MET A O 1
ATOM 774 N N . LYS A 1 100 ? 14.624 1.491 -25.691 1.00 98.69 100 LYS A N 1
ATOM 775 C CA . LYS A 1 100 ? 13.807 1.658 -26.894 1.00 98.69 100 LYS A CA 1
ATOM 776 C C . LYS A 1 100 ? 14.526 1.095 -28.118 1.00 98.69 100 LYS A C 1
ATOM 778 O O . LYS A 1 100 ? 13.978 0.244 -28.816 1.00 98.69 100 LYS A O 1
ATOM 783 N N . THR A 1 101 ? 15.777 1.500 -28.312 1.00 98.62 101 THR A N 1
ATOM 784 C CA . THR A 1 101 ? 16.624 1.045 -29.424 1.00 98.62 101 THR A CA 1
ATOM 785 C C . THR A 1 101 ? 16.930 -0.454 -29.328 1.00 98.62 101 THR A C 1
ATOM 787 O O . THR A 1 101 ? 16.990 -1.170 -30.333 1.00 98.62 101 THR A O 1
ATOM 790 N N . SER A 1 102 ? 17.141 -0.956 -28.110 1.00 98.31 102 SER A N 1
ATOM 791 C CA . SER A 1 102 ? 17.560 -2.340 -27.885 1.00 98.31 102 SER A CA 1
ATOM 792 C C . SER A 1 102 ? 16.421 -3.344 -28.035 1.00 98.31 102 SER A C 1
ATOM 794 O O . SER A 1 102 ? 16.690 -4.452 -28.512 1.00 98.31 102 SER A O 1
ATOM 796 N N . PHE A 1 103 ? 15.185 -2.957 -27.700 1.00 98.62 103 PHE A N 1
ATOM 797 C CA . PHE A 1 103 ? 14.035 -3.860 -27.596 1.00 98.62 103 PHE A CA 1
ATOM 798 C C . PHE A 1 103 ? 12.786 -3.353 -28.320 1.00 98.62 103 PHE A C 1
ATOM 800 O O . PHE A 1 103 ? 12.337 -4.013 -29.259 1.00 98.62 103 PHE A O 1
ATOM 807 N N . VAL A 1 104 ? 12.247 -2.193 -27.928 1.00 98.62 104 VAL A N 1
ATOM 808 C CA . VAL A 1 104 ? 10.947 -1.703 -28.429 1.00 98.62 104 VAL A CA 1
ATOM 809 C C . VAL A 1 104 ? 10.954 -1.558 -29.952 1.00 98.62 104 VAL A C 1
ATOM 811 O O . VAL A 1 104 ? 10.075 -2.092 -30.625 1.00 98.62 104 VAL A O 1
ATOM 814 N N . ASP A 1 105 ? 11.986 -0.929 -30.519 1.00 98.62 105 ASP A N 1
ATOM 815 C CA . ASP A 1 105 ? 12.120 -0.727 -31.971 1.00 98.62 105 ASP A CA 1
ATOM 816 C C . ASP A 1 105 ? 12.337 -2.036 -32.744 1.00 98.62 105 ASP A C 1
ATOM 818 O O . ASP A 1 105 ? 12.148 -2.092 -33.959 1.00 98.62 105 ASP A O 1
ATOM 822 N N . LYS A 1 106 ? 12.697 -3.113 -32.039 1.00 97.62 106 LYS A N 1
ATOM 823 C CA . LYS A 1 106 ? 12.818 -4.473 -32.581 1.00 97.62 106 LYS A CA 1
ATOM 824 C C . LYS A 1 106 ? 11.551 -5.306 -32.361 1.00 97.62 106 LYS A C 1
ATOM 826 O O . LYS A 1 106 ? 11.564 -6.505 -32.628 1.00 97.62 106 LYS A O 1
ATOM 831 N N . GLY A 1 107 ? 10.471 -4.690 -31.877 1.00 97.50 107 GLY A N 1
ATOM 832 C CA . GLY A 1 107 ? 9.190 -5.344 -31.620 1.00 97.50 107 GLY A CA 1
ATOM 833 C C . GLY A 1 107 ? 9.156 -6.191 -30.346 1.00 97.50 107 GLY A C 1
ATOM 834 O O . GLY A 1 107 ? 8.263 -7.022 -30.212 1.00 97.50 107 GLY A O 1
ATOM 835 N N . ILE A 1 108 ? 10.110 -6.009 -29.426 1.00 98.44 108 ILE A N 1
ATOM 836 C CA . ILE A 1 108 ? 10.139 -6.696 -28.129 1.00 98.44 108 ILE A CA 1
ATOM 837 C C . ILE A 1 108 ? 9.549 -5.745 -27.075 1.00 98.44 108 ILE A C 1
ATOM 839 O O . ILE A 1 108 ? 10.164 -4.712 -26.797 1.00 98.44 108 ILE A O 1
ATOM 843 N N . PRO A 1 109 ? 8.387 -6.060 -26.472 1.00 98.62 109 PRO A N 1
ATOM 844 C CA . PRO A 1 109 ? 7.817 -5.247 -25.404 1.00 98.62 109 PRO A CA 1
ATOM 845 C C . PRO A 1 109 ? 8.744 -5.166 -24.188 1.00 98.62 109 PRO A C 1
ATOM 847 O O . PRO A 1 109 ? 9.391 -6.151 -23.823 1.00 98.62 109 PRO A O 1
ATOM 850 N N . VAL A 1 110 ? 8.757 -4.006 -23.534 1.00 98.81 110 VAL A N 1
ATOM 851 C CA . VAL A 1 110 ? 9.528 -3.750 -22.312 1.00 98.81 110 VAL A CA 1
ATOM 852 C C . VAL A 1 110 ? 8.566 -3.474 -21.162 1.00 98.81 110 VAL A C 1
ATOM 854 O O . VAL A 1 110 ? 7.682 -2.621 -21.274 1.00 98.81 110 VAL A O 1
ATOM 857 N N . ILE A 1 111 ? 8.767 -4.176 -20.049 1.00 98.81 111 ILE A N 1
ATOM 858 C CA . ILE A 1 111 ? 8.139 -3.874 -18.763 1.00 98.81 111 ILE A CA 1
ATOM 859 C C . ILE A 1 111 ? 9.248 -3.427 -17.811 1.00 98.81 111 ILE A C 1
ATOM 861 O O . ILE A 1 111 ? 10.191 -4.173 -17.551 1.00 98.81 111 ILE A O 1
ATOM 865 N N . ILE A 1 112 ? 9.144 -2.209 -17.289 1.00 98.88 112 ILE A N 1
ATOM 866 C CA . ILE A 1 112 ? 9.983 -1.770 -16.176 1.00 98.88 112 ILE A CA 1
ATOM 867 C C . ILE A 1 112 ? 9.287 -2.301 -14.924 1.00 98.88 112 ILE A C 1
ATOM 869 O O . ILE A 1 112 ? 8.367 -1.672 -14.408 1.00 98.88 112 ILE A O 1
ATOM 873 N N . GLY A 1 113 ? 9.653 -3.522 -14.532 1.00 98.38 113 GLY A N 1
ATOM 874 C CA . GLY A 1 113 ? 8.958 -4.318 -13.518 1.00 98.38 113 GLY A CA 1
ATOM 875 C C . GLY A 1 113 ? 8.959 -3.681 -12.133 1.00 98.38 113 GLY A C 1
ATOM 876 O O . GLY A 1 113 ? 8.062 -3.959 -11.343 1.00 98.38 113 GLY A O 1
ATOM 877 N N . GLU A 1 114 ? 9.921 -2.797 -11.876 1.00 98.56 114 GLU A N 1
ATOM 878 C CA . GLU A 1 114 ? 9.950 -1.954 -10.691 1.00 98.56 114 GLU A CA 1
ATOM 879 C C . GLU A 1 114 ? 10.555 -0.591 -11.019 1.00 98.56 114 GLU A C 1
ATOM 881 O O . GLU A 1 114 ? 11.598 -0.496 -11.673 1.00 98.56 114 GLU A O 1
ATOM 886 N N . TYR A 1 115 ? 9.937 0.463 -10.503 1.00 98.62 115 TYR A N 1
ATOM 887 C CA . TYR A 1 115 ? 10.581 1.750 -10.280 1.00 98.62 115 TYR A CA 1
ATOM 888 C C . TYR A 1 115 ? 9.994 2.394 -9.027 1.00 98.62 115 TYR A C 1
ATOM 890 O O . TYR A 1 115 ? 8.838 2.155 -8.677 1.00 98.62 115 TYR A O 1
ATOM 898 N N . GLY A 1 116 ? 10.771 3.228 -8.349 1.00 97.75 116 GLY A N 1
ATOM 899 C CA . GLY A 1 116 ? 10.303 3.910 -7.152 1.00 97.75 116 GLY A CA 1
ATOM 900 C C . GLY A 1 116 ? 11.418 4.646 -6.430 1.00 97.75 116 GLY A C 1
ATOM 901 O O . GLY A 1 116 ? 12.572 4.636 -6.850 1.00 97.75 116 GLY A O 1
ATOM 902 N N . CYS A 1 117 ? 11.055 5.298 -5.335 1.00 97.12 117 CYS A N 1
ATOM 903 C CA . CYS A 1 117 ? 11.991 5.900 -4.396 1.00 97.12 117 CYS A CA 1
ATOM 904 C C . CYS A 1 117 ? 11.359 5.940 -2.996 1.00 97.12 117 CYS A C 1
ATOM 906 O O . CYS A 1 117 ? 10.121 5.957 -2.894 1.00 97.12 117 CYS A O 1
ATOM 908 N N . PRO A 1 118 ? 12.164 5.954 -1.918 1.00 95.06 118 PRO A N 1
ATOM 909 C CA . PRO A 1 118 ? 11.654 6.155 -0.567 1.00 95.06 118 PRO A CA 1
ATOM 910 C C . PRO A 1 118 ? 11.128 7.587 -0.381 1.00 95.06 118 PRO A C 1
ATOM 912 O O . PRO A 1 118 ? 11.391 8.482 -1.184 1.00 95.06 118 PRO A O 1
ATOM 915 N N . THR A 1 119 ? 10.377 7.819 0.692 1.00 93.81 119 THR A N 1
ATOM 916 C CA . THR A 1 119 ? 9.973 9.169 1.133 1.00 93.81 119 THR A CA 1
ATOM 917 C C . THR A 1 119 ? 10.852 9.700 2.258 1.00 93.81 119 THR A C 1
ATOM 919 O O . THR A 1 119 ? 11.026 10.912 2.389 1.00 93.81 119 THR A O 1
ATOM 922 N N . LYS A 1 120 ? 11.432 8.812 3.069 1.00 93.69 120 LYS A N 1
ATOM 923 C CA . LYS A 1 120 ? 12.251 9.190 4.216 1.00 93.69 120 LYS A CA 1
ATOM 924 C C . LYS A 1 120 ? 13.497 9.950 3.766 1.00 93.69 120 LYS A C 1
ATOM 926 O O . LYS A 1 120 ? 14.242 9.504 2.891 1.00 93.69 120 LYS A O 1
ATOM 931 N N . ASN A 1 121 ? 13.739 11.096 4.400 1.00 95.38 121 ASN A N 1
ATOM 932 C CA . ASN A 1 121 ? 14.865 11.985 4.102 1.00 95.38 121 ASN A CA 1
ATOM 933 C C . ASN A 1 121 ? 14.904 12.462 2.634 1.00 95.38 121 ASN A C 1
ATOM 935 O O . ASN A 1 121 ? 15.983 12.678 2.076 1.00 95.38 121 ASN A O 1
ATOM 939 N N . LYS A 1 122 ? 13.735 12.609 1.995 1.00 96.75 122 LYS A N 1
ATOM 940 C CA . LYS A 1 122 ? 13.585 13.120 0.626 1.00 96.75 122 LYS A CA 1
ATOM 941 C C . LYS A 1 122 ? 12.647 14.320 0.605 1.00 96.75 122 LYS A C 1
ATOM 943 O O . LYS A 1 122 ? 11.688 14.392 1.367 1.00 96.75 122 LYS A O 1
ATOM 948 N N . GLU A 1 123 ? 12.918 15.261 -0.287 1.00 98.06 123 GLU A N 1
ATOM 949 C CA . GLU A 1 123 ? 12.005 16.359 -0.584 1.00 98.06 123 GLU A CA 1
ATOM 950 C C . GLU A 1 123 ? 10.781 15.827 -1.346 1.00 98.06 123 GLU A C 1
ATOM 952 O O . GLU A 1 123 ? 10.920 15.127 -2.353 1.00 98.06 123 GLU A O 1
ATOM 957 N N . ALA A 1 124 ? 9.576 16.179 -0.886 1.00 96.56 124 ALA A N 1
ATOM 958 C CA . ALA A 1 124 ? 8.323 15.702 -1.473 1.00 96.56 124 ALA A CA 1
ATOM 959 C C . ALA A 1 124 ? 8.185 16.069 -2.964 1.00 96.56 124 ALA A C 1
ATOM 961 O O . ALA A 1 124 ? 7.797 15.225 -3.772 1.00 96.56 124 ALA A O 1
ATOM 962 N N . GLU A 1 125 ? 8.575 17.290 -3.350 1.00 98.00 125 GLU A N 1
ATOM 963 C CA . GLU A 1 125 ? 8.563 17.733 -4.751 1.00 98.00 125 GLU A CA 1
ATOM 964 C C . GLU A 1 125 ? 9.505 16.896 -5.624 1.00 98.00 125 GLU A C 1
ATOM 966 O O . GLU A 1 125 ? 9.133 16.480 -6.722 1.00 98.00 125 GLU A O 1
ATOM 971 N N . SER A 1 126 ? 10.701 16.579 -5.120 1.00 98.56 126 SER A N 1
ATOM 972 C CA . SER A 1 126 ? 11.661 15.710 -5.807 1.00 98.56 126 SER A CA 1
ATOM 973 C C . SER A 1 126 ? 11.125 14.282 -5.979 1.00 98.56 126 SER A C 1
ATOM 975 O O . SER A 1 126 ? 11.290 13.692 -7.047 1.00 98.56 126 SER A O 1
ATOM 977 N N . VAL A 1 127 ? 10.438 13.730 -4.969 1.00 98.25 127 VAL A N 1
ATOM 978 C CA . VAL A 1 127 ? 9.774 12.413 -5.048 1.00 98.25 127 VAL A CA 1
ATOM 979 C C . VAL A 1 127 ? 8.681 12.415 -6.117 1.00 98.25 127 VAL A C 1
ATOM 981 O O . VAL A 1 127 ? 8.689 11.558 -7.002 1.00 98.25 127 VAL A O 1
ATOM 984 N N . MET A 1 128 ? 7.777 13.399 -6.079 1.00 98.44 128 MET A N 1
ATOM 985 C CA . MET A 1 128 ? 6.713 13.565 -7.074 1.00 98.44 128 MET A CA 1
ATOM 986 C C . MET A 1 128 ? 7.297 13.675 -8.487 1.00 98.44 128 MET A C 1
ATOM 988 O O . MET A 1 128 ? 6.867 12.978 -9.411 1.00 98.44 128 MET A O 1
ATOM 992 N N . LYS A 1 129 ? 8.320 14.521 -8.655 1.00 98.69 129 LYS A N 1
ATOM 993 C CA . LYS A 1 129 ? 8.986 14.757 -9.936 1.00 98.69 129 LYS A CA 1
ATOM 994 C C . LYS A 1 129 ? 9.677 13.502 -10.461 1.00 98.69 129 LYS A C 1
ATOM 996 O O . LYS A 1 129 ? 9.530 13.204 -11.641 1.00 98.69 129 LYS A O 1
ATOM 1001 N N . PHE A 1 130 ? 10.385 12.750 -9.619 1.00 98.81 130 PHE A N 1
ATOM 1002 C CA . PHE A 1 130 ? 11.028 11.494 -10.013 1.00 98.81 130 PHE A CA 1
ATOM 1003 C C . PHE A 1 130 ? 10.002 10.475 -10.516 1.00 98.81 130 PHE A C 1
ATOM 1005 O O . PHE A 1 130 ? 10.104 10.002 -11.647 1.00 98.81 130 PHE A O 1
ATOM 1012 N N . LEU A 1 131 ? 8.974 10.178 -9.712 1.00 98.69 131 LEU A N 1
ATOM 1013 C CA . LEU A 1 131 ? 7.981 9.151 -10.041 1.00 98.69 131 LEU A CA 1
ATOM 1014 C C . LEU A 1 131 ? 7.212 9.476 -11.327 1.00 98.69 131 LEU A C 1
ATOM 1016 O O . LEU A 1 131 ? 6.983 8.593 -12.155 1.00 98.69 131 LEU A O 1
ATOM 1020 N N . THR A 1 132 ? 6.841 10.743 -11.511 1.00 98.75 132 THR A N 1
ATOM 1021 C CA . THR A 1 132 ? 6.139 11.193 -12.720 1.00 98.75 132 THR A CA 1
ATOM 1022 C C . THR A 1 132 ? 7.057 11.239 -13.938 1.00 98.75 132 THR A C 1
ATOM 1024 O O . THR A 1 132 ? 6.649 10.772 -14.998 1.00 98.75 132 THR A O 1
ATOM 1027 N N . SER A 1 133 ? 8.311 11.683 -13.791 1.00 98.81 133 SER A N 1
ATOM 1028 C CA . SER A 1 133 ? 9.277 11.728 -14.901 1.00 98.81 133 SER A CA 1
ATOM 1029 C C . SER A 1 133 ? 9.625 10.332 -15.414 1.00 98.81 133 SER A C 1
ATOM 1031 O O . SER A 1 133 ? 9.678 10.126 -16.624 1.00 98.81 133 SER A O 1
ATOM 1033 N N . VAL A 1 134 ? 9.839 9.357 -14.520 1.00 98.81 134 VAL A N 1
ATOM 1034 C CA . VAL A 1 134 ? 10.110 7.962 -14.916 1.00 98.81 134 VAL A CA 1
ATOM 1035 C C . VAL A 1 134 ? 8.904 7.370 -15.644 1.00 98.81 134 VAL A C 1
ATOM 1037 O O . VAL A 1 134 ? 9.065 6.771 -16.709 1.00 98.81 134 VAL A O 1
ATOM 1040 N N . CYS A 1 135 ? 7.698 7.583 -15.107 1.00 98.75 135 CYS A N 1
ATOM 1041 C CA . CYS A 1 135 ? 6.458 7.132 -15.732 1.00 98.75 135 CYS A CA 1
ATOM 1042 C C . CYS A 1 135 ? 6.301 7.724 -17.143 1.00 98.75 135 CYS A C 1
ATOM 1044 O O . CYS A 1 135 ? 6.149 6.985 -18.114 1.00 98.75 135 CYS A O 1
ATOM 1046 N N . GLU A 1 136 ? 6.424 9.045 -17.284 1.00 98.81 136 GLU A N 1
ATOM 1047 C CA . GLU A 1 136 ? 6.289 9.742 -18.566 1.00 98.81 136 GLU A CA 1
ATOM 1048 C C . GLU A 1 136 ? 7.360 9.312 -19.579 1.00 98.81 136 GLU A C 1
ATOM 1050 O O . GLU A 1 136 ? 7.042 9.000 -20.733 1.00 98.81 136 GLU A O 1
ATOM 1055 N N . ALA A 1 137 ? 8.624 9.220 -19.158 1.00 98.81 137 ALA A N 1
ATOM 1056 C CA . ALA A 1 137 ? 9.724 8.815 -20.029 1.00 98.81 137 ALA A CA 1
ATOM 1057 C C . ALA A 1 137 ? 9.543 7.387 -20.575 1.00 98.81 137 ALA A C 1
ATOM 1059 O O . ALA A 1 137 ? 9.868 7.137 -21.739 1.00 98.81 137 ALA A O 1
ATOM 1060 N N . ALA A 1 138 ? 8.990 6.477 -19.767 1.00 98.69 138 ALA A N 1
ATOM 1061 C CA . ALA A 1 138 ? 8.664 5.113 -20.171 1.00 98.69 138 ALA A CA 1
ATOM 1062 C C . ALA A 1 138 ? 7.445 5.056 -21.112 1.00 98.69 138 ALA A C 1
ATOM 1064 O O . ALA A 1 138 ? 7.527 4.468 -22.196 1.00 98.69 138 ALA A O 1
ATOM 1065 N N . TYR A 1 139 ? 6.333 5.706 -20.745 1.00 98.00 139 TYR A N 1
ATOM 1066 C CA . TYR A 1 139 ? 5.092 5.700 -21.533 1.00 98.00 139 TYR A CA 1
ATOM 1067 C C . TYR A 1 139 ? 5.288 6.306 -22.927 1.00 98.00 139 TYR A C 1
ATOM 1069 O O . TYR A 1 139 ? 4.875 5.717 -23.928 1.00 98.00 139 TYR A O 1
ATOM 1077 N N . THR A 1 140 ? 5.994 7.438 -23.020 1.00 98.00 140 THR A N 1
ATOM 1078 C CA . THR A 1 140 ? 6.305 8.102 -24.303 1.00 98.00 140 THR A CA 1
ATOM 1079 C C . THR A 1 140 ? 7.143 7.232 -25.247 1.00 98.00 140 THR A C 1
ATOM 1081 O O . THR A 1 140 ? 7.151 7.454 -26.459 1.00 98.00 140 THR A O 1
ATOM 1084 N N . ARG A 1 141 ? 7.804 6.194 -24.719 1.00 98.50 141 ARG A N 1
ATOM 1085 C CA . ARG A 1 141 ? 8.617 5.226 -25.468 1.00 98.50 141 ARG A CA 1
ATOM 1086 C C . ARG A 1 141 ? 7.975 3.841 -25.579 1.00 98.50 141 ARG A C 1
ATOM 1088 O O . ARG A 1 141 ? 8.658 2.904 -25.984 1.00 98.50 141 ARG A O 1
ATOM 1095 N N . GLN A 1 142 ? 6.672 3.724 -25.306 1.00 98.19 142 GLN A N 1
ATOM 1096 C CA . GLN A 1 142 ? 5.887 2.480 -25.393 1.00 98.19 142 GLN A CA 1
ATOM 1097 C C . GLN A 1 142 ? 6.382 1.369 -24.454 1.00 98.19 142 GLN A C 1
ATOM 1099 O O . GLN A 1 142 ? 6.372 0.187 -24.802 1.00 98.19 142 GLN A O 1
ATOM 1104 N N . MET A 1 143 ? 6.822 1.748 -23.256 1.00 98.62 143 MET A N 1
ATOM 1105 C CA . MET A 1 143 ? 7.203 0.818 -22.194 1.00 98.62 143 MET A CA 1
ATOM 1106 C C . MET A 1 143 ? 6.158 0.849 -21.083 1.00 98.62 143 MET A C 1
ATOM 1108 O O . MET A 1 143 ? 5.483 1.858 -20.890 1.00 98.62 143 MET A O 1
ATOM 1112 N N . CYS A 1 144 ? 6.026 -0.254 -20.347 1.00 98.44 144 CYS A N 1
ATOM 1113 C CA . CYS A 1 144 ? 5.102 -0.356 -19.220 1.00 98.44 144 CYS A CA 1
ATOM 1114 C C . CYS A 1 144 ? 5.867 -0.209 -17.895 1.00 98.44 144 CYS A C 1
ATOM 1116 O O . CYS A 1 144 ? 6.538 -1.163 -17.497 1.00 98.44 144 CYS A O 1
ATOM 1118 N N . PRO A 1 145 ? 5.814 0.954 -17.219 1.00 98.31 145 PRO A N 1
ATOM 1119 C CA . PRO A 1 145 ? 6.397 1.117 -15.895 1.00 98.31 145 PRO A CA 1
ATOM 1120 C C . PRO A 1 145 ? 5.458 0.604 -14.798 1.00 98.31 145 PRO A C 1
ATOM 1122 O O . PRO A 1 145 ? 4.274 0.937 -14.774 1.00 98.31 145 PRO A O 1
ATOM 1125 N N . VAL A 1 146 ? 5.997 -0.192 -13.874 1.00 98.38 146 VAL A N 1
ATOM 1126 C CA . VAL A 1 146 ? 5.275 -0.748 -12.724 1.00 98.38 146 VAL A CA 1
ATOM 1127 C C . VAL A 1 146 ? 5.846 -0.141 -11.445 1.00 98.38 146 VAL A C 1
ATOM 1129 O O . VAL A 1 146 ? 7.002 -0.370 -11.093 1.00 98.38 146 VAL A O 1
ATOM 1132 N N . LEU A 1 147 ? 5.035 0.679 -10.773 1.00 97.56 147 LEU A N 1
ATOM 1133 C CA . LEU A 1 147 ? 5.427 1.368 -9.546 1.00 97.56 147 LEU A CA 1
ATOM 1134 C C . LEU A 1 147 ? 5.618 0.348 -8.420 1.00 97.56 147 LEU A C 1
ATOM 1136 O O . LEU A 1 147 ? 4.706 -0.421 -8.116 1.00 97.56 147 LEU A O 1
ATOM 1140 N N . TRP A 1 148 ? 6.791 0.362 -7.795 1.00 97.75 148 TRP A N 1
ATOM 1141 C CA . TRP A 1 148 ? 7.077 -0.467 -6.634 1.00 97.75 148 TRP A CA 1
ATOM 1142 C C . TRP A 1 148 ? 6.373 0.087 -5.393 1.00 97.75 148 TRP A C 1
ATOM 1144 O O . TRP A 1 148 ? 6.528 1.262 -5.052 1.00 97.75 148 TRP A O 1
ATOM 1154 N N . ASP A 1 149 ? 5.614 -0.771 -4.709 1.00 94.94 149 ASP A N 1
ATOM 1155 C CA . ASP A 1 149 ? 4.875 -0.416 -3.500 1.00 94.94 149 ASP A CA 1
ATOM 1156 C C . ASP A 1 149 ? 4.965 -1.506 -2.421 1.00 94.94 149 ASP A C 1
ATOM 1158 O O . ASP A 1 149 ? 4.636 -2.678 -2.630 1.00 94.94 149 ASP A O 1
ATOM 1162 N N . THR A 1 150 ? 5.348 -1.092 -1.218 1.00 91.19 150 THR A N 1
ATOM 1163 C CA . THR A 1 150 ? 5.384 -1.914 -0.001 1.00 91.19 150 THR A CA 1
ATOM 1164 C C . THR A 1 150 ? 4.334 -1.418 0.998 1.00 91.19 150 THR A C 1
ATOM 1166 O O . THR A 1 150 ? 3.830 -0.307 0.840 1.00 91.19 150 THR A O 1
ATOM 1169 N N . PRO A 1 151 ? 3.968 -2.194 2.040 1.00 86.69 151 PRO A N 1
ATOM 1170 C CA . PRO A 1 151 ? 3.155 -1.652 3.129 1.00 86.69 151 PRO A CA 1
ATOM 1171 C C . PRO A 1 151 ? 3.745 -0.329 3.648 1.00 86.69 151 PRO A C 1
ATOM 1173 O O . PRO A 1 151 ? 4.961 -0.231 3.803 1.00 86.69 151 PRO A O 1
ATOM 1176 N N . GLY A 1 152 ? 2.898 0.682 3.861 1.00 82.44 152 GLY A N 1
ATOM 1177 C CA . GLY A 1 152 ? 3.332 2.037 4.235 1.00 82.44 152 GLY A CA 1
ATOM 1178 C C . GLY A 1 152 ? 3.867 2.894 3.076 1.00 82.44 152 GLY A C 1
ATOM 1179 O O . GLY A 1 152 ? 4.353 3.996 3.314 1.00 82.44 152 GLY A O 1
ATOM 1180 N N . GLY A 1 153 ? 3.801 2.397 1.836 1.00 88.81 153 GLY A N 1
ATOM 1181 C CA . GLY A 1 153 ? 4.260 3.088 0.636 1.00 88.81 153 GLY A CA 1
ATOM 1182 C C . GLY A 1 153 ? 3.235 4.063 0.046 1.00 88.81 153 GLY A C 1
ATOM 1183 O O . GLY A 1 153 ? 2.763 4.994 0.691 1.00 88.81 153 GLY A O 1
ATOM 1184 N N . ARG A 1 154 ? 2.937 3.889 -1.241 1.00 91.62 154 ARG A N 1
ATOM 1185 C CA . ARG A 1 154 ? 2.101 4.774 -2.066 1.00 91.62 154 ARG A CA 1
ATOM 1186 C C . ARG A 1 154 ? 0.626 4.395 -2.032 1.00 91.62 154 ARG A C 1
ATOM 1188 O O . ARG A 1 154 ? -0.217 5.275 -2.200 1.00 91.62 154 ARG A O 1
ATOM 1195 N N . TYR A 1 155 ? 0.314 3.117 -1.829 1.00 92.62 155 TYR A N 1
ATOM 1196 C CA . TYR A 1 155 ? -1.060 2.630 -1.739 1.00 92.62 155 TYR A CA 1
ATOM 1197 C C . TYR A 1 155 ? -1.408 2.264 -0.296 1.00 92.62 155 TYR A C 1
ATOM 1199 O O . TYR A 1 155 ? -0.798 1.381 0.312 1.00 92.62 155 TYR A O 1
ATOM 1207 N N . ASP A 1 156 ? -2.421 2.929 0.253 1.00 91.06 156 ASP A N 1
ATOM 1208 C CA . ASP A 1 156 ? -2.978 2.575 1.547 1.00 91.06 156 ASP A CA 1
ATOM 1209 C C . ASP A 1 156 ? -3.835 1.315 1.391 1.00 91.06 156 ASP A C 1
ATOM 1211 O O . ASP A 1 156 ? -4.915 1.335 0.803 1.00 91.06 156 ASP A O 1
ATOM 1215 N N . ARG A 1 157 ? -3.347 0.200 1.935 1.00 90.00 157 ARG A N 1
ATOM 1216 C CA . ARG A 1 157 ? -4.006 -1.111 1.848 1.00 90.00 157 ARG A CA 1
ATOM 1217 C C . ARG A 1 157 ? -5.169 -1.263 2.827 1.00 90.00 157 ARG A C 1
ATOM 1219 O O . ARG A 1 157 ? -6.003 -2.135 2.610 1.00 90.00 157 ARG A O 1
ATOM 1226 N N . LEU A 1 158 ? -5.228 -0.445 3.880 1.00 89.62 158 LEU A N 1
ATOM 1227 C CA . LEU A 1 158 ? -6.341 -0.433 4.836 1.00 89.62 158 LEU A CA 1
ATOM 1228 C C . LEU A 1 158 ? -7.500 0.413 4.296 1.00 89.62 158 LEU A C 1
ATOM 1230 O O . LEU A 1 158 ? -8.680 0.083 4.459 1.00 89.62 158 LEU A O 1
ATOM 1234 N N . GLU A 1 159 ? -7.165 1.510 3.622 1.00 87.56 159 GLU A N 1
ATOM 1235 C CA . GLU A 1 159 ? -8.143 2.393 2.988 1.00 87.56 159 GLU A CA 1
ATOM 1236 C C . GLU A 1 159 ? -8.465 2.012 1.545 1.00 87.56 159 GLU A C 1
ATOM 1238 O O . GLU A 1 159 ? -9.487 2.450 1.028 1.00 87.56 159 GLU A O 1
ATOM 1243 N N . CYS A 1 160 ? -7.659 1.137 0.946 1.00 87.75 160 CYS A N 1
ATOM 1244 C CA . CYS A 1 160 ? -7.754 0.695 -0.442 1.00 87.75 160 CYS A CA 1
ATOM 1245 C C . CYS A 1 160 ? -7.717 1.862 -1.441 1.00 87.75 160 CYS A C 1
ATOM 1247 O O . CYS A 1 160 ? -8.419 1.853 -2.456 1.00 87.75 160 CYS A O 1
ATOM 1249 N N . LYS A 1 161 ? -6.864 2.856 -1.179 1.00 87.56 161 LYS A N 1
ATOM 1250 C CA . LYS A 1 161 ? -6.714 4.052 -2.017 1.00 87.56 161 LYS A CA 1
ATOM 1251 C C . LYS A 1 161 ? -5.256 4.484 -2.125 1.00 87.56 161 LYS A C 1
ATOM 1253 O O . LYS A 1 161 ? -4.435 4.161 -1.270 1.00 87.56 161 LYS A O 1
ATOM 1258 N N . MET A 1 162 ? -4.931 5.242 -3.168 1.00 90.94 162 MET A N 1
ATOM 1259 C CA . MET A 1 162 ? -3.629 5.909 -3.246 1.00 90.94 162 MET A CA 1
ATOM 1260 C C . MET A 1 162 ? -3.512 6.930 -2.110 1.00 90.94 162 MET A C 1
ATOM 1262 O O . MET A 1 162 ? -4.410 7.750 -1.930 1.00 90.94 162 MET A O 1
ATOM 1266 N N . ALA A 1 163 ? -2.418 6.870 -1.351 1.00 89.75 163 ALA A N 1
ATOM 1267 C CA . ALA A 1 163 ? -2.177 7.763 -0.218 1.00 89.75 163 ALA A CA 1
ATOM 1268 C C . ALA A 1 163 ? -1.940 9.213 -0.675 1.00 89.75 163 ALA A C 1
ATOM 1270 O O . ALA A 1 163 ? -2.362 10.155 -0.011 1.00 89.75 163 ALA A O 1
ATOM 1271 N N . ASP A 1 164 ? -1.305 9.383 -1.837 1.00 92.56 164 ASP A N 1
ATOM 1272 C CA . ASP A 1 164 ? -1.089 10.673 -2.488 1.00 92.56 164 ASP A CA 1
ATOM 1273 C C . ASP A 1 164 ? -2.036 10.809 -3.693 1.00 92.56 164 ASP A C 1
ATOM 1275 O O . ASP A 1 164 ? -1.858 10.160 -4.733 1.00 92.56 164 ASP A O 1
ATOM 1279 N N . LYS A 1 165 ? -3.072 11.642 -3.529 1.00 92.38 165 LYS A N 1
ATOM 1280 C CA . LYS A 1 165 ? -4.083 11.900 -4.563 1.00 92.38 165 LYS A CA 1
ATOM 1281 C C . LYS A 1 165 ? -3.476 12.585 -5.788 1.00 92.38 165 LYS A C 1
ATOM 1283 O O . LYS A 1 165 ? -3.796 12.200 -6.910 1.00 92.38 165 LYS A O 1
ATOM 1288 N N . GLU A 1 166 ? -2.580 13.546 -5.581 1.00 95.50 166 GLU A N 1
ATOM 1289 C CA . GLU A 1 166 ? -1.947 14.288 -6.672 1.00 95.50 166 GLU A CA 1
ATOM 1290 C C . GLU A 1 166 ? -1.058 13.360 -7.515 1.00 95.50 166 GLU A C 1
ATOM 1292 O O . GLU A 1 166 ? -1.097 13.405 -8.748 1.00 95.50 166 GLU A O 1
ATOM 1297 N N . LEU A 1 167 ? -0.299 12.469 -6.870 1.00 96.06 167 LEU A N 1
ATOM 1298 C CA . LEU A 1 167 ? 0.501 11.469 -7.575 1.00 96.06 167 LEU A CA 1
ATOM 1299 C C . LEU A 1 167 ? -0.390 10.551 -8.419 1.00 96.06 167 LEU A C 1
ATOM 1301 O O . LEU A 1 167 ? -0.084 10.309 -9.587 1.00 96.06 167 LEU A O 1
ATOM 1305 N N . ASN A 1 168 ? -1.496 10.060 -7.852 1.00 95.19 168 ASN A N 1
ATOM 1306 C CA . ASN A 1 168 ? -2.443 9.202 -8.563 1.00 95.19 168 ASN A CA 1
ATOM 1307 C C . ASN A 1 168 ? -3.006 9.883 -9.820 1.00 95.19 168 ASN A C 1
ATOM 1309 O O . ASN A 1 168 ? -3.004 9.296 -10.903 1.00 95.19 168 ASN A O 1
ATOM 1313 N N . GLU A 1 169 ? -3.434 11.141 -9.691 1.00 95.88 169 GLU A N 1
ATOM 1314 C CA . GLU A 1 169 ? -3.955 11.941 -10.800 1.00 95.88 169 GLU A CA 1
ATOM 1315 C C . GLU A 1 169 ? -2.919 12.112 -11.914 1.00 95.88 169 GLU A C 1
ATOM 1317 O O . GLU A 1 169 ? -3.228 11.864 -13.083 1.00 95.88 169 GLU A O 1
ATOM 1322 N N . LYS A 1 170 ? -1.674 12.465 -11.568 1.00 97.56 170 LYS A N 1
ATOM 1323 C CA . LYS A 1 170 ? -0.597 12.627 -12.556 1.00 97.56 170 LYS A CA 1
ATOM 1324 C C . LYS A 1 170 ? -0.251 11.314 -13.254 1.00 97.56 170 LYS A C 1
ATOM 1326 O O . LYS A 1 170 ? -0.116 11.306 -14.475 1.00 97.56 170 LYS A O 1
ATOM 1331 N N . LEU A 1 171 ? -0.123 10.209 -12.516 1.00 96.81 171 LEU A N 1
ATOM 1332 C CA . LEU A 1 171 ? 0.187 8.900 -13.104 1.00 96.81 171 LEU A CA 1
ATOM 1333 C C . LEU A 1 171 ? -0.932 8.425 -14.041 1.00 96.81 171 LEU A C 1
ATOM 1335 O O . LEU A 1 171 ? -0.643 7.975 -15.151 1.00 96.81 171 LEU A O 1
ATOM 1339 N N . CYS A 1 172 ? -2.200 8.584 -13.643 1.00 95.56 172 CYS A N 1
ATOM 1340 C CA . CYS A 1 172 ? -3.342 8.265 -14.501 1.00 95.56 172 CYS A CA 1
ATOM 1341 C C . CYS A 1 172 ? -3.338 9.114 -15.779 1.00 95.56 172 CYS A C 1
ATOM 1343 O O . CYS A 1 172 ? -3.505 8.563 -16.871 1.00 95.56 172 CYS A O 1
ATOM 1345 N N . ALA A 1 173 ? -3.096 10.424 -15.653 1.00 97.06 173 ALA A N 1
ATOM 1346 C CA . ALA A 1 173 ? -3.046 11.345 -16.784 1.00 97.06 173 ALA A CA 1
ATOM 1347 C C . ALA A 1 173 ? -1.926 10.989 -17.776 1.00 97.06 173 ALA A C 1
ATOM 1349 O O . ALA A 1 173 ? -2.173 10.961 -18.982 1.00 97.06 173 ALA A O 1
ATOM 1350 N N . ILE A 1 174 ? -0.725 10.650 -17.285 1.00 97.62 174 ILE A N 1
ATOM 135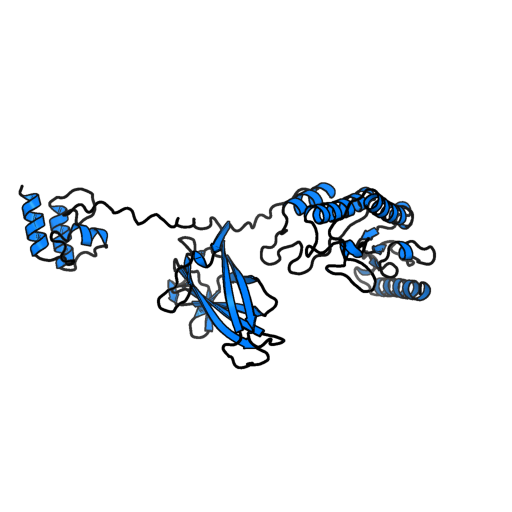1 C CA . ILE A 1 174 ? 0.394 10.168 -18.116 1.00 97.62 174 ILE A CA 1
ATOM 1352 C C . ILE A 1 174 ? -0.006 8.905 -18.890 1.00 97.62 174 ILE A C 1
ATOM 1354 O O . ILE A 1 174 ? 0.290 8.784 -20.078 1.00 97.62 174 ILE A O 1
ATOM 1358 N N . ALA A 1 175 ? -0.729 7.988 -18.244 1.00 94.56 175 ALA A N 1
ATOM 1359 C CA . ALA A 1 175 ? -1.233 6.770 -18.872 1.00 94.56 175 ALA A CA 1
ATOM 1360 C C . ALA A 1 175 ? -2.409 7.004 -19.848 1.00 94.56 175 ALA A C 1
ATOM 1362 O O . ALA A 1 175 ? -2.928 6.047 -20.423 1.00 94.56 175 ALA A O 1
ATOM 1363 N N . GLY A 1 176 ? -2.854 8.252 -20.045 1.00 94.44 176 GLY A N 1
ATOM 1364 C CA . GLY A 1 176 ? -4.008 8.583 -20.888 1.00 94.44 176 GLY A CA 1
ATOM 1365 C C . GLY A 1 176 ? -5.351 8.175 -20.275 1.00 94.44 176 GLY A C 1
ATOM 1366 O O . GLY A 1 176 ? -6.318 7.940 -20.998 1.00 94.44 176 GLY A O 1
ATOM 1367 N N . SER A 1 177 ? -5.406 8.066 -18.949 1.00 93.62 177 SER A N 1
ATOM 1368 C CA . SER A 1 177 ? -6.579 7.676 -18.167 1.00 93.62 177 SER A CA 1
ATOM 1369 C C . SER A 1 177 ? -6.927 8.743 -17.123 1.00 93.62 177 SER A C 1
ATOM 1371 O O . SER A 1 177 ? -6.222 9.737 -16.959 1.00 93.62 177 SER A O 1
ATOM 1373 N N . SER A 1 178 ? -8.033 8.552 -16.413 1.00 91.75 178 SER A N 1
ATOM 1374 C CA . SER A 1 178 ? -8.445 9.398 -15.293 1.00 91.75 178 SER A CA 1
ATOM 1375 C C . SER A 1 178 ? -8.622 8.543 -14.050 1.00 91.75 178 SER A C 1
ATOM 1377 O O . SER A 1 178 ? -8.980 7.370 -14.162 1.00 91.75 178 SER A O 1
ATOM 1379 N N . VAL A 1 179 ? -8.438 9.144 -12.874 1.00 87.94 179 VAL A N 1
ATOM 1380 C CA . VAL A 1 179 ? -8.768 8.484 -11.610 1.00 87.94 179 VAL A CA 1
ATOM 1381 C C . VAL A 1 179 ? -10.245 8.103 -11.640 1.00 87.94 179 VAL A C 1
ATOM 1383 O O . VAL A 1 179 ? -11.117 8.958 -11.785 1.00 87.94 179 VAL A O 1
ATOM 1386 N N . THR A 1 180 ? -10.528 6.811 -11.545 1.00 73.12 180 THR A N 1
ATOM 1387 C CA . THR A 1 180 ? -11.878 6.318 -11.287 1.00 73.12 180 THR A CA 1
ATOM 1388 C C . THR A 1 180 ? -12.027 6.165 -9.786 1.00 73.12 180 THR A C 1
ATOM 1390 O O . THR A 1 180 ? -11.457 5.237 -9.211 1.00 73.12 180 THR A O 1
ATOM 1393 N N . GLU A 1 181 ? -12.771 7.071 -9.156 1.00 63.59 181 GLU A N 1
ATOM 1394 C CA . GLU A 1 181 ? -13.244 6.859 -7.789 1.00 63.59 181 GLU A CA 1
ATOM 1395 C C . GLU A 1 181 ? -14.138 5.609 -7.804 1.00 63.59 181 GLU A C 1
ATOM 1397 O O . GLU A 1 181 ? -15.070 5.480 -8.609 1.00 63.59 181 GLU A O 1
ATOM 1402 N N . THR A 1 182 ? -13.766 4.603 -7.016 1.00 56.84 182 THR A N 1
ATOM 1403 C CA . THR A 1 182 ? -14.520 3.355 -6.927 1.00 56.84 182 THR A CA 1
ATOM 1404 C C . THR A 1 182 ? -15.836 3.618 -6.200 1.00 56.84 182 THR A C 1
ATOM 1406 O O . THR A 1 182 ? -15.885 4.329 -5.207 1.00 56.84 182 THR A O 1
ATOM 1409 N N . LYS A 1 183 ? -16.925 3.019 -6.695 1.00 50.31 183 LYS A N 1
ATOM 1410 C CA . LYS A 1 183 ? -18.311 3.209 -6.216 1.00 50.31 183 LYS A CA 1
ATOM 1411 C C . LYS A 1 183 ? -18.578 2.766 -4.766 1.00 50.31 183 LYS A C 1
ATOM 1413 O O . LYS A 1 183 ? -19.698 2.938 -4.297 1.00 50.31 183 LYS A O 1
ATOM 1418 N N . ASP A 1 184 ? -17.571 2.214 -4.095 1.00 58.81 184 ASP A N 1
ATOM 1419 C CA . ASP A 1 184 ? -17.614 1.721 -2.717 1.00 58.81 184 ASP A CA 1
ATOM 1420 C C . ASP A 1 184 ? -17.022 2.751 -1.734 1.00 58.81 184 ASP A C 1
ATOM 1422 O O . ASP A 1 184 ? -16.394 2.383 -0.738 1.00 58.81 184 ASP A O 1
ATOM 1426 N N . GLU A 1 185 ? -17.159 4.051 -2.021 1.00 71.88 185 GLU A N 1
ATOM 1427 C CA . GLU A 1 185 ? -16.738 5.103 -1.095 1.00 71.88 185 GLU A CA 1
ATOM 1428 C C . GLU A 1 185 ? -17.617 5.078 0.157 1.00 71.88 185 GLU A C 1
ATOM 1430 O O . GLU A 1 185 ? -18.728 5.604 0.204 1.00 71.88 185 GLU A O 1
ATOM 1435 N N . LEU A 1 186 ? -17.091 4.428 1.190 1.00 87.94 186 LEU A N 1
ATOM 1436 C CA . LEU A 1 186 ? -17.577 4.579 2.548 1.00 87.94 186 LEU A CA 1
ATOM 1437 C C . LEU A 1 186 ? -17.296 6.014 2.987 1.00 87.94 186 LEU A C 1
ATOM 1439 O O . LEU A 1 186 ? -16.157 6.481 2.903 1.00 87.94 186 LEU A O 1
ATOM 1443 N N . SER A 1 187 ? -18.313 6.693 3.500 1.00 91.44 187 SER A N 1
ATOM 1444 C CA . SER A 1 187 ? -18.078 7.938 4.220 1.00 91.44 187 SER A CA 1
ATOM 1445 C C . SER A 1 187 ? -17.377 7.634 5.543 1.00 91.44 187 SER A C 1
ATOM 1447 O O . SER A 1 187 ? -17.472 6.525 6.083 1.00 91.44 187 SER A O 1
ATOM 1449 N N . SER A 1 188 ? -16.647 8.611 6.076 1.00 93.50 188 SER A N 1
ATOM 1450 C CA . SER A 1 188 ? -15.861 8.404 7.286 1.00 93.50 188 SER A CA 1
ATOM 1451 C C . SER A 1 188 ? -15.876 9.593 8.226 1.00 93.50 188 SER A C 1
ATOM 1453 O O . SER A 1 188 ? -15.907 10.739 7.784 1.00 93.50 188 SER A O 1
ATOM 1455 N N . VAL A 1 189 ? -15.731 9.306 9.517 1.00 94.94 189 VAL A N 1
ATOM 1456 C CA . VAL A 1 189 ? -15.430 10.286 10.563 1.00 94.94 189 VAL A CA 1
ATOM 1457 C C . VAL A 1 189 ? -14.192 9.828 11.331 1.00 94.94 189 VAL A C 1
ATOM 1459 O O . VAL A 1 189 ? -14.072 8.657 11.691 1.00 94.94 189 VAL A O 1
ATOM 1462 N N . THR A 1 190 ? -13.250 10.743 11.559 1.00 95.94 190 THR A N 1
ATOM 1463 C CA . THR A 1 190 ? -12.000 10.474 12.287 1.00 95.94 190 THR A CA 1
ATOM 1464 C C . THR A 1 190 ? -11.980 11.249 13.585 1.00 95.94 190 THR A C 1
ATOM 1466 O O . THR A 1 190 ? -11.961 12.474 13.533 1.00 95.94 190 THR A O 1
ATOM 1469 N N . TYR A 1 191 ? -11.892 10.569 14.722 1.00 96.06 191 TYR A N 1
ATOM 1470 C CA . TYR A 1 191 ? -11.657 11.190 16.023 1.00 96.06 191 TYR A CA 1
ATOM 1471 C C . TYR A 1 191 ? -10.173 11.140 16.380 1.00 96.06 191 TYR A C 1
ATOM 1473 O O . TYR A 1 191 ? -9.538 10.087 16.253 1.00 96.06 191 TYR A O 1
ATOM 1481 N N . GLN A 1 192 ? -9.621 12.265 16.828 1.00 97.00 192 GLN A N 1
ATOM 1482 C CA . GLN A 1 192 ? -8.339 12.253 17.535 1.00 97.00 192 GLN A CA 1
ATOM 1483 C C . GLN A 1 192 ? -8.582 11.779 18.969 1.00 97.00 192 GLN A C 1
ATOM 1485 O O . GLN A 1 192 ? -9.655 11.991 19.529 1.00 97.00 192 GLN A O 1
ATOM 1490 N N . ILE A 1 193 ? -7.623 11.079 19.569 1.00 95.00 193 ILE A N 1
ATOM 1491 C CA . ILE A 1 193 ? -7.859 10.439 20.875 1.00 95.00 193 ILE A CA 1
ATOM 1492 C C . ILE A 1 193 ? -8.038 11.450 22.014 1.00 95.00 193 ILE A C 1
ATOM 1494 O O . ILE A 1 193 ? -8.704 11.142 22.999 1.00 95.00 193 ILE A O 1
ATOM 1498 N N . ASP A 1 194 ? -7.509 12.662 21.874 1.00 94.00 194 ASP A N 1
ATOM 1499 C CA . ASP A 1 194 ? -7.748 13.779 22.793 1.00 94.00 194 ASP A CA 1
ATOM 1500 C C . ASP A 1 194 ? -9.166 14.374 22.688 1.00 94.00 194 ASP A C 1
ATOM 1502 O O . ASP A 1 194 ? -9.611 15.037 23.624 1.00 94.00 194 ASP A O 1
ATOM 1506 N N . GLU A 1 195 ? -9.903 14.090 21.609 1.00 93.94 195 GLU A N 1
ATOM 1507 C CA . GLU A 1 195 ? -11.329 14.422 21.469 1.00 93.94 195 GLU A CA 1
ATOM 1508 C C . GLU A 1 195 ? -12.234 13.433 22.230 1.00 93.94 195 GLU A C 1
ATOM 1510 O O . GLU A 1 195 ? -13.396 13.741 22.501 1.00 93.94 195 GLU A O 1
ATOM 1515 N N . LEU A 1 196 ? -11.731 12.240 22.575 1.00 94.00 196 LEU A N 1
ATOM 1516 C CA . LEU A 1 196 ? -12.527 11.180 23.194 1.00 94.00 196 LEU A CA 1
ATOM 1517 C C . LEU A 1 196 ? -12.479 11.235 24.723 1.00 94.00 196 LEU A C 1
ATOM 1519 O O . LEU A 1 196 ? -11.419 11.338 25.347 1.00 94.00 196 LEU A O 1
ATOM 1523 N N . LYS A 1 197 ? -13.647 11.081 25.351 1.00 93.44 197 LYS A N 1
ATOM 1524 C CA . LYS A 1 197 ? -13.765 10.981 26.810 1.00 93.44 197 LYS A CA 1
ATOM 1525 C C . LYS A 1 197 ? -13.436 9.568 27.274 1.00 93.44 197 LYS A C 1
ATOM 1527 O O . LYS A 1 197 ? -13.678 8.596 26.561 1.00 93.44 197 LYS A O 1
ATOM 1532 N N . LYS A 1 198 ? -12.919 9.459 28.498 1.00 92.81 198 LYS A N 1
ATOM 1533 C CA . LYS A 1 198 ? -12.780 8.172 29.180 1.00 92.81 198 LYS A CA 1
ATOM 1534 C C . LYS A 1 198 ? -13.989 7.890 30.060 1.00 92.81 198 LYS A C 1
ATOM 1536 O O . LYS A 1 198 ? -14.430 8.777 30.791 1.00 92.81 198 LYS A O 1
ATOM 1541 N N . ASN A 1 199 ? -14.484 6.658 30.017 1.00 90.88 199 ASN A N 1
ATOM 1542 C CA . ASN A 1 199 ? -15.519 6.182 30.929 1.00 90.88 199 ASN A CA 1
ATOM 1543 C C . ASN A 1 199 ? -14.936 5.884 32.331 1.00 90.88 199 ASN A C 1
ATOM 1545 O O . ASN A 1 199 ? -13.734 6.036 32.575 1.00 90.88 199 ASN A O 1
ATOM 1549 N N . SER A 1 200 ? -15.773 5.439 33.275 1.00 91.31 200 SER A N 1
ATOM 1550 C CA . SER A 1 200 ? -15.339 5.119 34.648 1.00 91.31 200 SER A CA 1
ATOM 1551 C C . SER A 1 200 ? -14.321 3.975 34.741 1.00 91.31 200 SER A C 1
ATOM 1553 O O . SER A 1 200 ? -13.646 3.856 35.761 1.00 91.31 200 SER A O 1
ATOM 1555 N N . ASN A 1 201 ? -14.191 3.158 33.692 1.00 88.12 201 ASN A N 1
ATOM 1556 C CA . ASN A 1 201 ? -13.205 2.082 33.589 1.00 88.12 201 ASN A CA 1
ATOM 1557 C C . ASN A 1 201 ? -11.887 2.556 32.948 1.00 88.12 201 ASN A C 1
ATOM 1559 O O . ASN A 1 201 ? -10.942 1.780 32.839 1.00 88.12 201 ASN A O 1
ATOM 1563 N N . GLY A 1 202 ? -11.797 3.828 32.541 1.00 89.94 202 GLY A N 1
ATOM 1564 C CA . GLY A 1 202 ? -10.616 4.402 31.895 1.00 89.94 202 GLY A CA 1
ATOM 1565 C C . GLY A 1 202 ? -10.503 4.110 30.394 1.00 89.94 202 GLY A C 1
ATOM 1566 O O . GLY A 1 202 ? -9.462 4.417 29.803 1.00 89.94 202 GLY A O 1
ATOM 1567 N N . GLU A 1 203 ? -11.549 3.552 29.784 1.00 93.94 203 GLU A N 1
ATOM 1568 C CA . GLU A 1 203 ? -11.627 3.206 28.359 1.00 93.94 203 GLU A CA 1
ATOM 1569 C C . GLU A 1 203 ? -12.119 4.408 27.553 1.00 93.94 203 GLU A C 1
ATOM 1571 O O . GLU A 1 203 ? -12.928 5.191 28.051 1.00 93.94 203 GLU A O 1
ATOM 1576 N N . TYR A 1 204 ? -11.657 4.562 26.311 1.00 96.25 204 TYR A N 1
ATOM 1577 C CA . TYR A 1 204 ? -12.102 5.667 25.461 1.00 96.25 204 TYR A CA 1
ATOM 1578 C C . TYR A 1 204 ? -13.484 5.374 24.879 1.00 96.25 204 TYR A C 1
ATOM 1580 O O . TYR A 1 204 ? -13.660 4.381 24.175 1.00 96.25 204 TYR A O 1
ATOM 1588 N N . THR A 1 205 ? -14.443 6.260 25.125 1.00 96.69 205 THR A N 1
ATOM 1589 C CA . THR A 1 205 ? -15.780 6.197 24.532 1.00 96.69 205 THR A CA 1
ATOM 1590 C C . THR A 1 205 ? -15.741 6.795 23.130 1.00 96.69 205 THR A C 1
ATOM 1592 O O . THR A 1 205 ? -15.342 7.942 22.941 1.00 96.69 205 THR A O 1
ATOM 1595 N N . VAL A 1 206 ? -16.138 5.996 22.143 1.00 97.06 206 VAL A N 1
ATOM 1596 C CA . VAL A 1 206 ? -16.127 6.302 20.712 1.00 97.06 206 VAL A CA 1
ATOM 1597 C C . VAL A 1 206 ? -17.569 6.517 20.247 1.00 97.06 206 VAL A C 1
ATOM 1599 O O . VAL A 1 206 ? -18.341 5.552 20.227 1.00 97.06 206 VAL A O 1
ATOM 1602 N N . PRO A 1 207 ? -17.947 7.735 19.827 1.00 95.94 207 PRO A N 1
ATOM 1603 C CA . PRO A 1 207 ? -19.269 7.985 19.267 1.00 95.94 207 PRO A CA 1
ATOM 1604 C C . PRO A 1 207 ? -19.442 7.262 17.925 1.00 95.94 207 PRO A C 1
ATOM 1606 O O . PRO A 1 207 ? -18.639 7.428 17.007 1.00 95.94 207 PRO A O 1
ATOM 1609 N N . LEU A 1 208 ? -20.502 6.462 17.805 1.00 94.75 208 LEU A N 1
ATOM 1610 C CA . LEU A 1 208 ? -20.901 5.781 16.567 1.00 94.75 208 LEU A CA 1
ATOM 1611 C C . LEU A 1 208 ? -22.060 6.497 15.856 1.00 94.75 208 LEU A C 1
ATOM 1613 O O . LEU A 1 208 ? -22.258 6.312 14.659 1.00 94.75 208 LEU A O 1
ATOM 1617 N N . GLY A 1 209 ? -22.837 7.297 16.593 1.00 89.00 209 GLY A N 1
ATOM 1618 C CA . GLY A 1 209 ? -23.994 8.031 16.078 1.00 89.00 209 GLY A CA 1
ATOM 1619 C C . GLY A 1 209 ? -25.169 7.139 15.653 1.00 89.00 209 GLY A C 1
ATOM 1620 O O . GLY A 1 209 ? -25.194 5.932 15.894 1.00 89.00 209 GLY A O 1
ATOM 1621 N N . GLU A 1 210 ? -26.170 7.742 15.005 1.00 87.06 210 GLU A N 1
ATOM 1622 C CA . GLU A 1 210 ? -27.413 7.052 14.601 1.00 87.06 210 GLU A CA 1
ATOM 1623 C C . GLU A 1 210 ? -27.192 5.959 13.541 1.00 87.06 210 GLU A C 1
ATOM 1625 O O . GLU A 1 210 ? -27.955 4.998 13.459 1.00 87.06 210 GLU A O 1
ATOM 1630 N N . ASN A 1 211 ? -26.121 6.074 12.751 1.00 90.69 211 ASN A N 1
ATOM 1631 C CA . ASN A 1 211 ? -25.798 5.144 11.667 1.00 90.69 211 ASN A CA 1
ATOM 1632 C C . ASN A 1 211 ? -24.870 4.000 12.112 1.00 90.69 211 ASN A C 1
ATOM 1634 O O . ASN A 1 211 ? -24.294 3.315 11.272 1.00 90.69 211 ASN A O 1
ATOM 1638 N N . ALA A 1 212 ? -24.740 3.738 13.418 1.00 93.75 212 ALA A N 1
ATOM 1639 C CA . ALA A 1 212 ? -23.868 2.691 13.959 1.00 93.75 212 ALA A CA 1
ATOM 1640 C C . ALA A 1 212 ? -24.054 1.315 13.283 1.00 93.75 212 ALA A C 1
ATOM 1642 O O . ALA A 1 212 ? -23.082 0.607 13.024 1.00 93.75 212 ALA A O 1
ATOM 1643 N N . ALA A 1 213 ? -25.292 0.952 12.931 1.00 94.25 213 ALA A N 1
ATOM 1644 C CA . ALA A 1 213 ? -25.608 -0.308 12.256 1.00 94.25 213 ALA A CA 1
ATOM 1645 C C . ALA A 1 213 ? -24.992 -0.445 10.846 1.00 94.25 213 ALA A C 1
ATOM 1647 O O . ALA A 1 213 ? -24.875 -1.566 10.351 1.00 94.25 213 ALA A O 1
ATOM 1648 N N . SER A 1 214 ? -24.604 0.660 10.195 1.00 94.62 214 SER A N 1
ATOM 1649 C CA . SER A 1 214 ? -23.990 0.661 8.860 1.00 94.62 214 SER A CA 1
ATOM 1650 C C . SER A 1 214 ? -22.458 0.724 8.877 1.00 94.62 214 SER A C 1
ATOM 1652 O O . SER A 1 214 ? -21.840 0.762 7.810 1.00 94.62 214 SER A O 1
ATOM 1654 N N . LEU A 1 215 ? -21.831 0.699 10.058 1.00 96.00 215 LEU A N 1
ATOM 1655 C CA . LEU A 1 215 ? -20.376 0.663 10.212 1.00 96.00 215 LEU A CA 1
ATOM 1656 C C . LEU A 1 215 ? -19.786 -0.578 9.515 1.00 96.00 215 LEU A C 1
ATOM 1658 O O . LEU A 1 215 ? -20.204 -1.707 9.769 1.00 96.00 215 LEU A O 1
ATOM 1662 N N . LYS A 1 216 ? -18.798 -0.376 8.635 1.00 94.81 216 LYS A N 1
ATOM 1663 C CA . LYS A 1 216 ? -18.162 -1.444 7.835 1.00 94.81 216 LYS A CA 1
ATOM 1664 C C . LYS A 1 216 ? -16.723 -1.719 8.218 1.00 94.81 216 LYS A C 1
ATOM 1666 O O . LYS A 1 216 ? -16.274 -2.866 8.173 1.00 94.81 216 LYS A O 1
ATOM 1671 N N . LYS A 1 217 ? -15.980 -0.678 8.580 1.00 95.38 217 LYS A N 1
ATOM 1672 C CA . LYS A 1 217 ? -14.606 -0.821 9.051 1.00 95.38 217 LYS A CA 1
ATOM 1673 C C . LYS A 1 217 ? -14.220 0.301 9.995 1.00 95.38 217 LYS A C 1
ATOM 1675 O O . LYS A 1 217 ? -14.772 1.396 9.944 1.00 95.38 217 LYS A O 1
ATOM 1680 N N . VAL A 1 218 ? -13.232 0.013 10.824 1.00 97.62 218 VAL A N 1
ATOM 1681 C CA . VAL A 1 218 ? -12.611 0.973 11.726 1.00 97.62 218 VAL A CA 1
ATOM 1682 C C . VAL A 1 218 ? -11.104 0.871 11.575 1.00 97.62 218 VAL A C 1
ATOM 1684 O O . VAL A 1 218 ? -10.562 -0.232 11.564 1.00 97.62 218 VAL A O 1
ATOM 1687 N N . ILE A 1 219 ? -10.430 2.010 11.452 1.00 97.31 219 ILE A N 1
ATOM 1688 C CA . ILE A 1 219 ? -8.970 2.091 11.440 1.00 97.31 219 ILE A CA 1
ATOM 1689 C C . ILE A 1 219 ? -8.526 2.857 12.679 1.00 97.31 219 ILE A C 1
ATOM 1691 O O . ILE A 1 219 ? -8.891 4.017 12.848 1.00 97.31 219 ILE A O 1
ATOM 1695 N N . ILE A 1 220 ? -7.735 2.216 13.532 1.00 97.81 220 ILE A N 1
ATOM 1696 C CA . ILE A 1 220 ? -7.188 2.817 14.751 1.00 97.81 220 ILE A CA 1
ATOM 1697 C C . ILE A 1 220 ? -5.727 3.153 14.483 1.00 97.81 220 ILE A C 1
ATOM 1699 O O . ILE A 1 220 ? -4.953 2.257 14.153 1.00 97.81 220 ILE A O 1
ATOM 1703 N N . GLY A 1 221 ? -5.362 4.427 14.608 1.00 96.88 221 GLY A N 1
ATOM 1704 C CA . GLY A 1 221 ? -3.971 4.865 14.652 1.00 96.88 221 GLY A CA 1
ATOM 1705 C C . GLY A 1 221 ? -3.413 4.682 16.060 1.00 96.88 221 GLY A C 1
ATOM 1706 O O . GLY A 1 221 ? -4.084 5.024 17.035 1.00 96.88 221 GLY A O 1
ATOM 1707 N N . LEU A 1 222 ? -2.204 4.148 16.177 1.00 95.50 222 LEU A N 1
ATOM 1708 C CA . LEU A 1 222 ? -1.568 3.807 17.443 1.00 95.50 222 LEU A CA 1
ATOM 1709 C C . LEU A 1 222 ? -0.045 3.931 17.371 1.00 95.50 222 LEU A C 1
ATOM 1711 O O . LEU A 1 222 ? 0.547 3.926 16.298 1.00 95.50 222 LEU A O 1
ATOM 1715 N N . GLU A 1 223 ? 0.586 4.037 18.531 1.00 93.56 223 GLU A N 1
ATOM 1716 C CA . GLU A 1 223 ? 2.035 3.972 18.692 1.00 93.56 223 GLU A CA 1
ATOM 1717 C C . GLU A 1 223 ? 2.351 3.022 19.842 1.00 93.56 223 GLU A C 1
ATOM 1719 O O . GLU A 1 223 ? 1.829 3.183 20.948 1.00 93.56 223 GLU A O 1
ATOM 1724 N N . CYS A 1 224 ? 3.200 2.031 19.586 1.00 91.88 224 CYS A N 1
ATOM 1725 C CA . CYS A 1 224 ? 3.583 1.048 20.589 1.00 91.88 224 CYS A CA 1
ATOM 1726 C C . CYS A 1 224 ? 5.073 1.122 20.887 1.00 91.88 224 CYS A C 1
ATOM 1728 O O . CYS A 1 224 ? 5.899 1.201 19.982 1.00 91.88 224 CYS A O 1
ATOM 1730 N N . THR A 1 225 ? 5.418 1.035 22.167 1.00 91.88 225 THR A N 1
ATOM 1731 C CA . THR A 1 225 ? 6.808 1.051 22.637 1.00 91.88 225 THR A CA 1
ATOM 1732 C C . THR A 1 225 ? 7.028 -0.029 23.691 1.00 91.88 225 THR A C 1
ATOM 1734 O O . THR A 1 225 ? 6.077 -0.425 24.361 1.00 91.88 225 THR A O 1
ATOM 1737 N N . SER A 1 226 ? 8.273 -0.494 23.837 1.00 93.06 226 SER A N 1
ATOM 1738 C CA . SER A 1 226 ? 8.712 -1.338 24.957 1.00 93.06 226 SER A CA 1
ATOM 1739 C C . SER A 1 226 ? 9.768 -0.589 25.771 1.00 93.06 226 SER A C 1
ATOM 1741 O O . SER A 1 226 ? 10.794 -0.180 25.224 1.00 93.06 226 SER A O 1
ATOM 1743 N N . SER A 1 227 ? 9.545 -0.416 27.075 1.00 93.88 227 SER A N 1
ATOM 1744 C CA . SER A 1 227 ? 10.490 0.254 27.979 1.00 93.88 227 SER A CA 1
ATOM 1745 C C . SER A 1 227 ? 11.767 -0.554 28.231 1.00 93.88 227 SER A C 1
ATOM 1747 O O . SER A 1 227 ? 12.768 0.005 28.672 1.00 93.88 227 SER A O 1
ATOM 1749 N N . GLU A 1 228 ? 11.750 -1.854 27.933 1.00 92.12 228 GLU A N 1
ATOM 1750 C CA . GLU A 1 228 ? 12.869 -2.781 28.144 1.00 92.12 228 GLU A CA 1
ATOM 1751 C C . GLU A 1 228 ? 13.662 -3.078 26.862 1.00 92.12 228 GLU A C 1
ATOM 1753 O O . GLU A 1 228 ? 14.512 -3.972 26.844 1.00 92.12 228 GLU A O 1
ATOM 1758 N N . ASN A 1 229 ? 13.404 -2.333 25.778 1.00 87.81 229 ASN A N 1
ATOM 1759 C CA . ASN A 1 229 ? 14.017 -2.552 24.464 1.00 87.81 229 ASN A CA 1
ATOM 1760 C C . ASN A 1 229 ? 13.873 -4.008 23.978 1.00 87.81 229 ASN A C 1
ATOM 1762 O O . ASN A 1 229 ? 14.819 -4.590 23.438 1.00 87.81 229 ASN A O 1
ATOM 1766 N N . SER A 1 230 ? 12.701 -4.612 24.198 1.00 91.19 230 SER A N 1
ATOM 1767 C CA . SER A 1 230 ? 12.377 -5.948 23.690 1.00 91.19 230 SER A CA 1
ATOM 1768 C C . SER A 1 230 ? 12.524 -5.995 22.162 1.00 91.19 230 SER A C 1
ATOM 1770 O O . SER A 1 230 ? 12.013 -5.120 21.464 1.00 91.19 230 SER A O 1
ATOM 1772 N N . GLY A 1 231 ? 13.189 -7.024 21.620 1.00 91.06 231 GLY A N 1
ATOM 1773 C CA . GLY A 1 231 ? 13.383 -7.189 20.173 1.00 91.06 231 GLY A CA 1
ATOM 1774 C C . GLY A 1 231 ? 12.090 -7.493 19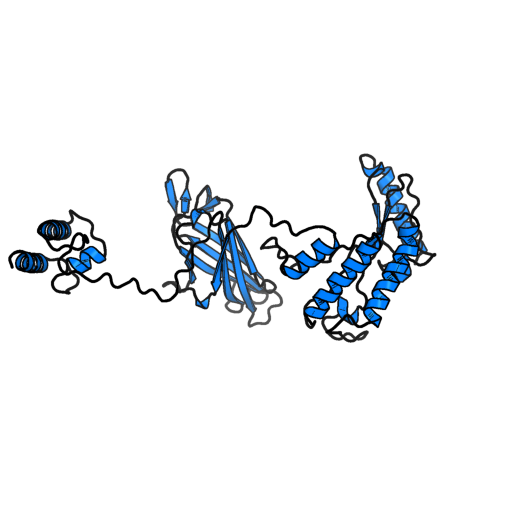.412 1.00 91.06 231 GLY A C 1
ATOM 1775 O O . GLY A 1 231 ? 12.012 -7.279 18.205 1.00 91.06 231 GLY A O 1
ATOM 1776 N N . TRP A 1 232 ? 11.063 -7.956 20.125 1.00 92.88 232 TRP A N 1
ATOM 1777 C CA . TRP A 1 232 ? 9.680 -7.985 19.671 1.00 92.88 232 TRP A CA 1
ATOM 1778 C C . TRP A 1 232 ? 8.751 -7.632 20.832 1.00 92.88 232 TRP A C 1
ATOM 1780 O O . TRP A 1 232 ? 9.028 -7.947 21.992 1.00 92.88 232 TRP A O 1
ATOM 1790 N N . PHE A 1 233 ? 7.640 -6.987 20.503 1.00 94.50 233 PHE A N 1
ATOM 1791 C CA . PHE A 1 233 ? 6.541 -6.714 21.418 1.00 94.50 233 PHE A CA 1
ATOM 1792 C C . PHE A 1 233 ? 5.241 -6.581 20.627 1.00 94.50 233 PHE A C 1
ATOM 1794 O O . PHE A 1 233 ? 5.248 -6.193 19.453 1.00 94.50 233 PHE A O 1
ATOM 1801 N N . CYS A 1 234 ? 4.135 -6.944 21.260 1.00 95.00 234 CYS A N 1
ATOM 1802 C CA . CYS A 1 234 ? 2.803 -6.925 20.685 1.00 95.00 234 CYS A CA 1
ATOM 1803 C C . CYS A 1 234 ? 1.741 -6.707 21.760 1.00 95.00 234 CYS A C 1
ATOM 1805 O O . CYS A 1 234 ? 2.011 -6.727 22.962 1.00 95.00 234 CYS A O 1
ATOM 1807 N N . GLY A 1 235 ? 0.519 -6.486 21.305 1.00 95.31 235 GLY A N 1
ATOM 1808 C CA . GLY A 1 235 ? -0.635 -6.382 22.171 1.00 95.31 235 GLY A CA 1
ATOM 1809 C C . GLY A 1 235 ? -1.928 -6.474 21.392 1.00 95.31 235 GLY A C 1
ATOM 1810 O O . GLY A 1 235 ? -1.946 -6.665 20.169 1.00 95.31 235 GLY A O 1
ATOM 1811 N N . GLY A 1 236 ? -3.026 -6.343 22.113 1.00 95.50 236 GLY A N 1
ATOM 1812 C CA . GLY A 1 236 ? -4.339 -6.397 21.519 1.00 95.50 236 GLY A CA 1
ATOM 1813 C C . GLY A 1 236 ? -5.414 -5.874 22.440 1.00 95.50 236 GLY A C 1
ATOM 1814 O O . GLY A 1 236 ? -5.282 -5.826 23.660 1.00 95.50 236 GLY A O 1
ATOM 1815 N N . GLY A 1 237 ? -6.510 -5.501 21.806 1.00 95.44 237 GLY A N 1
ATOM 1816 C CA . GLY A 1 237 ? -7.633 -4.853 22.442 1.00 95.44 237 GLY A CA 1
ATOM 1817 C C . GLY A 1 237 ? -8.907 -5.130 21.673 1.00 95.44 237 GLY A C 1
ATOM 1818 O O . GLY A 1 237 ? -8.959 -6.028 20.825 1.00 95.44 237 GLY A O 1
ATOM 1819 N N . GLY A 1 238 ? -9.933 -4.338 21.942 1.00 96.31 238 GLY A N 1
ATOM 1820 C CA . GLY A 1 238 ? -11.194 -4.455 21.235 1.00 96.31 238 GLY A CA 1
ATOM 1821 C C . GLY A 1 238 ? -11.979 -3.162 21.200 1.00 96.31 238 GLY A C 1
ATOM 1822 O O . GLY A 1 238 ? -11.793 -2.267 22.022 1.00 96.31 238 GLY A O 1
ATOM 1823 N N . LEU A 1 239 ? -12.877 -3.097 20.223 1.00 97.88 239 LEU A N 1
ATOM 1824 C CA . LEU A 1 239 ? -13.991 -2.166 20.221 1.00 97.88 239 LEU A CA 1
ATOM 1825 C C . LEU A 1 239 ? -15.207 -2.910 20.782 1.00 97.88 239 LEU A C 1
ATOM 1827 O O . LEU A 1 239 ? -15.627 -3.921 20.209 1.00 97.88 239 LEU A O 1
ATOM 1831 N N . THR A 1 240 ? -15.713 -2.471 21.931 1.00 97.38 240 THR A N 1
ATOM 1832 C CA . THR A 1 240 ? -16.819 -3.122 22.645 1.00 97.38 240 THR A CA 1
ATOM 1833 C C . THR A 1 240 ? -18.132 -2.390 22.410 1.00 97.38 240 THR A C 1
ATOM 1835 O O . THR A 1 240 ? -18.157 -1.172 22.254 1.00 97.38 240 THR A O 1
ATOM 1838 N N . PHE A 1 241 ? -19.223 -3.147 22.375 1.00 97.31 241 PHE A N 1
ATOM 1839 C CA . PHE A 1 241 ? -20.565 -2.668 22.083 1.00 97.31 241 PHE A CA 1
ATOM 1840 C C . PHE A 1 241 ? -21.504 -3.153 23.179 1.00 97.31 241 PHE A C 1
ATOM 1842 O O . PHE A 1 241 ? -21.692 -4.361 23.343 1.00 97.31 241 PHE A O 1
ATOM 1849 N N . ASP A 1 242 ? -22.141 -2.218 23.882 1.00 95.50 242 ASP A N 1
ATOM 1850 C CA . ASP A 1 242 ? -23.104 -2.545 24.940 1.00 95.50 242 ASP A CA 1
ATOM 1851 C C . ASP A 1 242 ? -24.327 -3.293 24.405 1.00 95.50 242 ASP A C 1
ATOM 1853 O O . ASP A 1 242 ? -24.970 -4.063 25.122 1.00 95.50 242 ASP A O 1
ATOM 1857 N N . SER A 1 243 ? -24.646 -3.090 23.125 1.00 96.81 243 SER A N 1
ATOM 1858 C CA . SER A 1 243 ? -25.743 -3.777 22.464 1.00 96.81 243 SER A CA 1
ATOM 1859 C C . SER A 1 243 ? -25.467 -3.995 20.982 1.00 96.81 243 SER A C 1
ATOM 1861 O O . SER A 1 243 ? -25.307 -3.049 20.212 1.00 96.81 243 SER A O 1
ATOM 1863 N N . VAL A 1 244 ? -25.510 -5.254 20.562 1.00 97.62 244 VAL A N 1
ATOM 1864 C CA . VAL A 1 244 ? -25.760 -5.664 19.178 1.00 97.62 244 VAL A CA 1
ATOM 1865 C C . VAL A 1 244 ? -27.092 -6.401 19.116 1.00 97.62 244 VAL A C 1
ATOM 1867 O O . VAL A 1 244 ? -27.521 -6.990 20.109 1.00 97.62 244 VAL A O 1
ATOM 1870 N N . LYS A 1 245 ? -27.769 -6.359 17.969 1.00 97.81 245 LYS A N 1
ATOM 1871 C CA . LYS A 1 245 ? -29.113 -6.907 17.779 1.00 97.81 245 LYS A CA 1
ATOM 1872 C C . LYS A 1 245 ? -29.163 -7.841 16.579 1.00 97.81 245 LYS A C 1
ATOM 1874 O O . LYS A 1 245 ? -28.797 -7.467 15.470 1.00 97.81 245 LYS A O 1
ATOM 1879 N N . THR A 1 246 ? -29.652 -9.049 16.810 1.00 97.06 246 THR A N 1
ATOM 1880 C CA . THR A 1 246 ? -29.910 -10.053 15.767 1.00 97.06 246 THR A CA 1
ATOM 1881 C C . THR A 1 246 ? -31.235 -9.807 15.045 1.00 97.06 246 THR A C 1
ATOM 1883 O O . THR A 1 246 ? -32.111 -9.084 15.531 1.00 97.06 246 THR A O 1
ATOM 1886 N N . ASN A 1 247 ? -31.423 -10.477 13.906 1.00 93.88 247 ASN A N 1
ATOM 1887 C CA . ASN A 1 247 ? -32.661 -10.410 13.122 1.00 93.88 247 ASN A CA 1
ATOM 1888 C C . ASN A 1 247 ? -33.910 -10.896 13.883 1.00 93.88 247 ASN A C 1
ATOM 1890 O O . ASN A 1 247 ? -35.013 -10.442 13.581 1.00 93.88 247 ASN A O 1
ATOM 1894 N N . ASP A 1 248 ? -33.762 -11.797 14.861 1.00 93.88 248 ASP A N 1
ATOM 1895 C CA . ASP A 1 248 ? -34.877 -12.287 15.688 1.00 93.88 248 ASP A CA 1
ATOM 1896 C C . ASP A 1 248 ? -35.205 -11.370 16.885 1.00 93.88 248 ASP A C 1
ATOM 1898 O O . ASP A 1 248 ? -36.179 -11.600 17.604 1.00 93.88 248 ASP A O 1
ATOM 1902 N N . GLY A 1 249 ? -34.427 -10.298 17.068 1.00 93.62 249 GLY A N 1
ATOM 1903 C CA . GLY A 1 249 ? -34.615 -9.300 18.112 1.00 93.62 249 GLY A CA 1
ATOM 1904 C C . GLY A 1 249 ? -33.808 -9.537 19.388 1.00 93.62 249 GLY A C 1
ATOM 1905 O O . GLY A 1 249 ? -33.847 -8.666 20.257 1.00 93.62 249 GLY A O 1
ATOM 1906 N N . LYS A 1 250 ? -33.048 -10.637 19.518 1.00 93.94 250 LYS A N 1
ATOM 1907 C CA . LYS A 1 250 ? -32.124 -10.830 20.648 1.00 93.94 250 LYS A CA 1
ATOM 1908 C C . LYS A 1 250 ? -31.049 -9.743 20.637 1.00 93.94 250 LYS A C 1
ATOM 1910 O O . LYS A 1 250 ? -30.366 -9.561 19.626 1.00 93.94 250 LYS A O 1
ATOM 1915 N N . THR A 1 251 ? -30.865 -9.088 21.783 1.00 97.31 251 THR A N 1
ATOM 1916 C CA . THR A 1 251 ? -29.784 -8.129 22.036 1.00 97.31 251 THR A CA 1
ATOM 1917 C C . THR A 1 251 ? -28.759 -8.687 23.015 1.00 97.31 251 THR A C 1
ATOM 1919 O O . THR A 1 251 ? -29.137 -9.360 23.975 1.00 97.31 251 THR A O 1
ATOM 1922 N N . PHE A 1 252 ? -27.477 -8.400 22.806 1.00 97.38 252 PHE A N 1
ATOM 1923 C CA . PHE A 1 252 ? -26.398 -8.823 23.703 1.00 97.38 252 PHE A CA 1
ATOM 1924 C C . PHE A 1 252 ? -25.181 -7.896 23.587 1.00 97.38 252 PHE A C 1
ATOM 1926 O O . PHE A 1 252 ? -25.044 -7.181 22.597 1.00 97.38 252 PHE A O 1
ATOM 1933 N N . TRP A 1 253 ? -24.319 -7.902 24.604 1.00 97.25 253 TRP A N 1
ATOM 1934 C CA . TRP A 1 253 ? -23.011 -7.246 24.550 1.00 97.25 253 TRP A CA 1
ATOM 1935 C C . TRP A 1 253 ? -22.082 -8.026 23.618 1.00 97.25 253 TRP A C 1
ATOM 1937 O O . TRP A 1 253 ? -22.093 -9.256 23.639 1.00 97.25 253 TRP A O 1
ATOM 1947 N N . SER A 1 254 ? -21.261 -7.337 22.830 1.00 97.94 254 SER A N 1
ATOM 1948 C CA . SER A 1 254 ? -20.271 -7.975 21.955 1.00 97.94 254 SER A CA 1
ATOM 1949 C C . SER A 1 254 ? -19.017 -7.116 21.839 1.00 97.94 254 SER A C 1
ATOM 1951 O O . SER A 1 254 ? -19.015 -5.932 22.164 1.00 97.94 254 SER A O 1
ATOM 1953 N N . SER A 1 255 ? -17.945 -7.685 21.295 1.00 96.81 255 SER A N 1
ATOM 1954 C CA . SER A 1 255 ? -16.761 -6.924 20.901 1.00 96.81 255 SER A CA 1
ATOM 1955 C C . SER A 1 255 ? -16.219 -7.353 19.539 1.00 96.81 255 SER A C 1
ATOM 1957 O O . SER A 1 255 ? -16.554 -8.423 19.023 1.00 96.81 255 SER A O 1
ATOM 1959 N N . LYS A 1 256 ? -15.384 -6.500 18.944 1.00 97.38 256 LYS A N 1
ATOM 1960 C CA . LYS A 1 256 ? -14.525 -6.833 17.806 1.00 97.38 256 LYS A CA 1
ATOM 1961 C C . LYS A 1 256 ? -13.073 -6.570 18.199 1.00 97.38 256 LYS A C 1
ATOM 1963 O O . LYS A 1 256 ? -12.697 -5.427 18.453 1.00 97.38 256 LYS A O 1
ATOM 1968 N N . GLY A 1 257 ? -12.286 -7.640 18.286 1.00 95.81 257 GLY A N 1
ATOM 1969 C CA . GLY A 1 257 ? -10.888 -7.582 18.709 1.00 95.81 257 GLY A CA 1
ATOM 1970 C C . GLY A 1 257 ? -9.935 -7.109 17.609 1.00 95.81 257 GLY A C 1
ATOM 1971 O O . GLY A 1 257 ? -10.207 -7.272 16.419 1.00 95.81 257 GLY A O 1
ATOM 1972 N N . PHE A 1 258 ? -8.789 -6.570 18.014 1.00 96.25 258 PHE A N 1
ATOM 1973 C CA . PHE A 1 258 ? -7.658 -6.254 17.143 1.00 96.25 258 PHE A CA 1
ATOM 1974 C C . PHE A 1 258 ? -6.331 -6.619 17.818 1.00 96.25 258 PHE A C 1
ATOM 1976 O O . PHE A 1 258 ? -6.257 -6.820 19.031 1.00 96.25 258 PHE A O 1
ATOM 1983 N N . SER A 1 259 ? -5.261 -6.703 17.027 1.00 95.56 259 SER A N 1
ATOM 1984 C CA . SER A 1 259 ? -3.906 -6.939 17.536 1.00 95.56 259 SER A CA 1
ATOM 1985 C C . SER A 1 259 ? -2.872 -6.137 16.754 1.00 95.56 259 SER A C 1
ATOM 1987 O O . SER A 1 259 ? -2.990 -5.955 15.537 1.00 95.56 259 SER A O 1
ATOM 1989 N N . TYR A 1 260 ? -1.835 -5.695 17.454 1.00 94.00 260 TYR A N 1
ATOM 1990 C CA . TYR A 1 260 ? -0.728 -4.909 16.921 1.00 94.00 260 TYR A CA 1
ATOM 1991 C C . TYR A 1 260 ? 0.621 -5.470 17.375 1.00 94.00 260 TYR A C 1
ATOM 1993 O O . TYR A 1 260 ? 0.706 -6.262 18.310 1.00 94.00 260 TYR A O 1
ATOM 2001 N N . ASP A 1 261 ? 1.678 -5.043 16.696 1.00 92.00 261 ASP A N 1
ATOM 2002 C CA . ASP A 1 261 ? 3.071 -5.318 17.032 1.00 92.00 261 ASP A CA 1
ATOM 2003 C C . ASP A 1 261 ? 3.881 -4.020 16.923 1.00 92.00 261 ASP A C 1
ATOM 2005 O O . ASP A 1 261 ? 3.371 -3.007 16.441 1.00 92.00 261 ASP A O 1
ATOM 2009 N N . GLY A 1 262 ? 5.135 -4.042 17.375 1.00 84.94 262 GLY A N 1
ATOM 2010 C CA . GLY A 1 262 ? 5.999 -2.859 17.404 1.00 84.94 262 GLY A CA 1
ATOM 2011 C C . GLY A 1 262 ? 6.302 -2.192 16.060 1.00 84.94 262 GLY A C 1
ATOM 2012 O O . GLY A 1 262 ? 6.894 -1.117 16.055 1.00 84.94 262 GLY A O 1
ATOM 2013 N N . GLY A 1 263 ? 5.917 -2.795 14.931 1.00 83.12 263 GLY A N 1
ATOM 2014 C CA . GLY A 1 263 ? 6.058 -2.199 13.603 1.00 83.12 263 GLY A CA 1
ATOM 2015 C C . GLY A 1 263 ? 4.781 -1.559 13.056 1.00 83.12 263 GLY A C 1
ATOM 2016 O O . GLY A 1 263 ? 4.832 -0.970 11.976 1.00 83.12 263 GLY A O 1
ATOM 2017 N N . LYS A 1 264 ? 3.638 -1.687 13.742 1.00 87.00 264 LYS A N 1
ATOM 2018 C CA . LYS A 1 264 ? 2.355 -1.154 13.267 1.00 87.00 264 LYS A CA 1
ATOM 2019 C C . LYS A 1 264 ? 2.047 0.201 13.884 1.00 87.00 264 LYS A C 1
ATOM 2021 O O . LYS A 1 264 ? 2.086 0.361 15.096 1.00 87.00 264 LYS A O 1
ATOM 2026 N N . ASP A 1 265 ? 1.643 1.132 13.033 1.00 92.44 265 ASP A N 1
ATOM 2027 C CA . ASP A 1 265 ? 1.107 2.443 13.402 1.00 92.44 265 ASP A CA 1
ATOM 2028 C C . ASP A 1 265 ? -0.422 2.519 13.242 1.00 92.44 265 ASP A C 1
ATOM 2030 O O . ASP A 1 265 ? -1.066 3.458 13.710 1.00 92.44 265 ASP A O 1
ATOM 2034 N N . ARG A 1 266 ? -1.024 1.536 12.558 1.00 94.75 266 ARG A N 1
ATOM 2035 C CA . ARG A 1 266 ? -2.462 1.447 12.289 1.00 94.75 266 ARG A CA 1
ATOM 2036 C C . ARG A 1 266 ? -2.954 0.003 12.335 1.00 94.75 266 ARG A C 1
ATOM 2038 O O . ARG A 1 266 ? -2.280 -0.915 11.864 1.00 94.75 266 ARG A O 1
ATOM 2045 N N . VAL A 1 267 ? -4.171 -0.200 12.837 1.00 95.31 267 VAL A N 1
ATOM 2046 C CA . VAL A 1 267 ? -4.877 -1.494 12.813 1.00 95.31 267 VAL A CA 1
ATOM 2047 C C . VAL A 1 267 ? -6.286 -1.349 12.260 1.00 95.31 267 VAL A C 1
ATOM 2049 O O . VAL A 1 267 ? -6.936 -0.324 12.444 1.00 95.31 267 VAL A O 1
ATOM 2052 N N . LEU A 1 268 ? -6.749 -2.391 11.572 1.00 95.50 268 LEU A N 1
ATOM 2053 C CA . LEU A 1 268 ? -8.053 -2.456 10.923 1.00 95.50 268 LEU A CA 1
ATOM 2054 C C . LEU A 1 268 ? -8.962 -3.440 11.661 1.00 95.50 268 LEU A C 1
ATOM 2056 O O . LEU A 1 268 ? -8.589 -4.591 11.878 1.00 95.50 268 LEU A O 1
ATOM 2060 N N . ILE A 1 269 ? -10.180 -3.000 11.955 1.00 97.06 269 ILE A N 1
ATOM 2061 C CA . ILE A 1 269 ? -11.307 -3.843 12.351 1.00 97.06 269 ILE A CA 1
ATOM 2062 C C . ILE A 1 269 ? -12.309 -3.836 11.197 1.00 97.06 269 ILE A C 1
ATOM 2064 O O . ILE A 1 269 ? -12.613 -2.778 10.646 1.00 97.06 269 ILE A O 1
ATOM 2068 N N . THR A 1 270 ? -12.833 -5.004 10.829 1.00 95.12 270 THR A N 1
ATOM 2069 C CA . THR A 1 270 ? -13.867 -5.139 9.792 1.00 95.12 270 THR A CA 1
ATOM 2070 C C . THR A 1 270 ? -15.166 -5.674 10.380 1.00 95.12 270 THR A C 1
ATOM 2072 O O . THR A 1 270 ? -15.166 -6.432 11.353 1.00 95.12 270 THR A O 1
ATOM 2075 N N . PHE A 1 271 ? -16.277 -5.251 9.784 1.00 95.31 271 PHE A N 1
ATOM 2076 C CA . PHE A 1 271 ? -17.627 -5.614 10.188 1.00 95.31 271 PHE A CA 1
ATOM 2077 C C . PHE A 1 271 ? -18.300 -6.354 9.036 1.00 95.31 271 PHE A C 1
ATOM 2079 O O . PHE A 1 271 ? -18.666 -5.774 8.017 1.00 95.31 271 PHE A O 1
ATOM 2086 N N . ASP A 1 272 ? -18.442 -7.660 9.215 1.00 93.38 272 ASP A N 1
ATOM 2087 C CA . ASP A 1 272 ? -19.049 -8.613 8.285 1.00 93.38 272 ASP A CA 1
ATOM 2088 C C . ASP A 1 272 ? -20.517 -8.925 8.621 1.00 93.38 272 ASP A C 1
ATOM 2090 O O . ASP A 1 272 ? -21.147 -9.737 7.950 1.00 93.38 272 ASP A O 1
ATOM 2094 N N . GLY A 1 273 ? -21.067 -8.279 9.656 1.00 94.88 273 GLY A N 1
ATOM 2095 C CA . GLY A 1 273 ? -22.407 -8.550 10.182 1.00 94.88 273 GLY A CA 1
ATOM 2096 C C . GLY A 1 273 ? -22.465 -9.719 11.168 1.00 94.88 273 GLY A C 1
ATOM 2097 O O . GLY A 1 273 ? -23.551 -10.068 11.615 1.00 94.88 273 GLY A O 1
ATOM 2098 N N . THR A 1 274 ? -21.326 -10.314 11.533 1.00 96.81 274 THR A N 1
ATOM 2099 C CA . THR A 1 274 ? -21.254 -11.394 12.526 1.00 96.81 274 THR A CA 1
ATOM 2100 C C . THR A 1 274 ? -20.711 -10.872 13.857 1.00 96.81 274 THR A C 1
ATOM 2102 O O . THR A 1 274 ? -19.718 -10.150 13.877 1.00 96.81 274 THR A O 1
ATOM 2105 N N . PHE A 1 275 ? -21.312 -11.241 14.986 1.00 97.88 275 PHE A N 1
ATOM 2106 C CA . PHE A 1 275 ? -20.892 -10.844 16.335 1.00 97.88 275 PHE A CA 1
ATOM 2107 C C . PHE A 1 275 ? -20.928 -12.034 17.294 1.00 97.88 275 PHE A C 1
ATOM 2109 O O . PHE A 1 275 ? -21.753 -12.933 17.136 1.00 97.88 275 PHE A O 1
ATOM 2116 N N . ASN A 1 276 ? -20.043 -12.027 18.292 1.00 96.94 276 ASN A N 1
ATOM 2117 C CA . ASN A 1 276 ? -19.929 -13.107 19.266 1.00 96.94 276 ASN A CA 1
ATOM 2118 C C . ASN A 1 276 ? -20.440 -12.654 20.636 1.00 96.94 276 ASN A C 1
ATOM 2120 O O . ASN A 1 276 ? -20.154 -11.536 21.060 1.00 96.94 276 ASN A O 1
ATOM 2124 N N . ASP A 1 277 ? -21.183 -13.518 21.327 1.00 94.44 277 ASP A N 1
ATOM 2125 C CA . ASP A 1 277 ? -21.537 -13.280 22.730 1.00 94.44 277 ASP A CA 1
ATOM 2126 C C . ASP A 1 277 ? -20.367 -13.584 23.685 1.00 94.44 277 ASP A C 1
ATOM 2128 O O . ASP A 1 277 ? -19.276 -13.978 23.274 1.00 94.44 277 ASP A O 1
ATOM 2132 N N . ASP A 1 278 ? -20.604 -13.415 24.986 1.00 90.19 278 ASP A N 1
ATOM 2133 C CA . ASP A 1 278 ? -19.644 -13.657 26.073 1.00 90.19 278 ASP A CA 1
ATOM 2134 C C . ASP A 1 278 ? -19.193 -15.124 26.211 1.00 90.19 278 ASP A C 1
ATOM 2136 O O . ASP A 1 278 ? -18.340 -15.445 27.040 1.00 90.19 278 ASP A O 1
ATOM 2140 N N . LYS A 1 279 ? -19.773 -16.026 25.416 1.00 92.62 279 LYS A N 1
ATOM 2141 C CA . LYS A 1 279 ? -19.479 -17.462 25.385 1.00 92.62 279 LYS A CA 1
ATOM 2142 C C . LYS A 1 279 ? -18.962 -17.909 24.018 1.00 92.62 279 LYS A C 1
ATOM 2144 O O . LYS A 1 279 ? -19.009 -19.104 23.727 1.00 92.62 279 LYS A O 1
ATOM 2149 N N . ASP A 1 280 ? -18.517 -16.966 23.189 1.00 92.00 280 ASP A N 1
ATOM 2150 C CA . ASP A 1 280 ? -18.010 -17.191 21.833 1.00 92.00 280 ASP A CA 1
ATOM 2151 C C . ASP A 1 280 ? -19.027 -17.829 20.868 1.00 92.00 280 ASP A C 1
ATOM 2153 O O . ASP A 1 280 ? -18.651 -18.389 19.834 1.00 92.00 280 ASP A O 1
ATOM 2157 N N . ASN A 1 281 ? -20.332 -17.736 21.153 1.00 95.12 281 ASN A N 1
ATOM 2158 C CA . ASN A 1 281 ? -21.343 -18.123 20.172 1.00 95.12 281 ASN A CA 1
ATOM 2159 C C . ASN A 1 281 ? -21.487 -17.011 19.139 1.00 95.12 281 ASN A C 1
ATOM 2161 O O . ASN A 1 281 ? -21.633 -15.846 19.499 1.00 95.12 281 ASN A O 1
ATOM 2165 N N . SER A 1 282 ? -21.501 -17.388 17.865 1.00 96.88 282 SER A N 1
ATOM 2166 C CA . SER A 1 282 ? -21.530 -16.449 16.748 1.00 96.88 282 SER A CA 1
ATOM 2167 C C . SER A 1 282 ? -22.945 -16.230 16.218 1.00 96.88 282 SER A C 1
ATOM 2169 O O . SER A 1 282 ? -23.706 -17.189 16.056 1.00 96.88 282 SER A O 1
ATOM 2171 N N . PHE A 1 283 ? -23.295 -14.977 15.937 1.00 97.25 283 PHE A N 1
ATOM 2172 C CA . PHE A 1 283 ? -24.616 -14.570 15.469 1.00 97.25 283 PHE A CA 1
ATOM 2173 C C . PHE A 1 283 ? -24.527 -13.516 14.368 1.00 97.25 283 PHE A C 1
ATOM 2175 O O . PHE A 1 283 ? -23.718 -12.595 14.459 1.00 97.25 283 PHE A O 1
ATOM 2182 N N . ASP A 1 284 ? -25.450 -13.576 13.408 1.00 98.06 284 ASP A N 1
ATOM 2183 C CA . ASP A 1 284 ? -25.715 -12.448 12.516 1.00 98.06 284 ASP A CA 1
ATOM 2184 C C . ASP A 1 284 ? -26.417 -11.337 13.310 1.00 98.06 284 ASP A C 1
ATOM 2186 O O . ASP A 1 284 ? -27.537 -11.516 13.808 1.00 98.06 284 ASP A O 1
ATOM 2190 N N . ALA A 1 285 ? -25.754 -10.192 13.452 1.00 97.25 285 ALA A N 1
ATOM 2191 C CA . ALA A 1 285 ? -26.238 -9.062 14.230 1.00 97.25 285 ALA A CA 1
ATOM 2192 C C . ALA A 1 285 ? -25.741 -7.726 13.666 1.00 97.25 285 ALA A C 1
ATOM 2194 O O . ALA A 1 285 ? -24.762 -7.653 12.927 1.00 97.25 285 ALA A O 1
ATOM 2195 N N . VAL A 1 286 ? -26.415 -6.649 14.057 1.00 97.12 286 VAL A N 1
ATOM 2196 C CA . VAL A 1 286 ? -26.012 -5.269 13.772 1.00 97.12 286 VAL A CA 1
ATOM 2197 C C . VAL A 1 286 ? -25.766 -4.512 15.068 1.00 97.12 286 VAL A C 1
ATOM 2199 O O . VAL A 1 286 ? -26.335 -4.850 16.108 1.00 97.12 286 VAL A O 1
ATOM 2202 N N . ILE A 1 287 ? -24.933 -3.476 15.017 1.00 97.75 287 ILE A N 1
ATOM 2203 C CA . ILE A 1 287 ? -24.700 -2.602 16.171 1.00 97.75 287 ILE A CA 1
ATOM 2204 C C . ILE A 1 287 ? -26.010 -1.891 16.534 1.00 97.75 287 ILE A C 1
ATOM 2206 O O . ILE A 1 287 ? -26.702 -1.367 15.664 1.00 97.75 287 ILE A O 1
ATOM 2210 N N . ASN A 1 288 ? -26.358 -1.908 17.821 1.00 96.69 288 ASN A N 1
ATOM 2211 C CA . ASN A 1 288 ? -27.610 -1.386 18.377 1.00 96.69 288 ASN A CA 1
ATOM 2212 C C . ASN A 1 288 ? -27.350 -0.420 19.553 1.00 96.69 288 ASN A C 1
ATOM 2214 O O . ASN A 1 288 ? -28.207 -0.207 20.408 1.00 96.69 288 ASN A O 1
ATOM 2218 N N . CYS A 1 289 ? -26.153 0.159 19.608 1.00 94.31 289 CYS A N 1
ATOM 2219 C CA . CYS A 1 289 ? -25.758 1.203 20.546 1.00 94.31 289 CYS A CA 1
ATOM 2220 C C . CYS A 1 289 ? -25.157 2.390 19.781 1.00 94.31 289 CYS A C 1
ATOM 2222 O O . CYS A 1 289 ? -24.679 2.233 18.657 1.00 94.31 289 CYS A O 1
ATOM 2224 N N . LYS A 1 290 ? -25.207 3.583 20.383 1.00 94.00 290 LYS A N 1
ATOM 2225 C CA . LYS A 1 290 ? -24.701 4.828 19.774 1.00 94.00 290 LYS A CA 1
ATOM 2226 C C . LYS A 1 290 ? -23.235 5.110 20.091 1.00 94.00 290 LYS A C 1
ATOM 2228 O O . LYS A 1 290 ? -22.652 6.019 19.511 1.00 94.00 290 LYS A O 1
ATOM 2233 N N . GLU A 1 291 ? -22.647 4.331 20.988 1.00 95.56 291 GLU A N 1
ATOM 2234 C CA . GLU A 1 291 ? -21.265 4.458 21.433 1.00 95.56 291 GLU A CA 1
ATOM 2235 C C . GLU A 1 291 ? -20.627 3.071 21.522 1.00 95.56 291 GLU A C 1
ATOM 2237 O O . GLU A 1 291 ? -21.312 2.067 21.737 1.00 95.56 291 GLU A O 1
ATOM 2242 N N . ALA A 1 292 ? -19.312 3.028 21.354 1.00 97.44 292 ALA A N 1
ATOM 2243 C CA . ALA A 1 292 ? -18.480 1.869 21.643 1.00 97.44 292 ALA A CA 1
ATOM 2244 C C . ALA A 1 292 ? -17.349 2.259 22.594 1.00 97.44 292 ALA A C 1
ATOM 2246 O O . ALA A 1 292 ? -16.998 3.433 22.678 1.00 97.44 292 ALA A O 1
ATOM 2247 N N . ASN A 1 293 ? -16.728 1.289 23.265 1.00 97.81 293 ASN A N 1
ATOM 2248 C CA . ASN A 1 293 ? -15.534 1.554 24.069 1.00 97.81 293 ASN A CA 1
ATOM 2249 C C . ASN A 1 293 ? -14.302 0.938 23.405 1.00 97.81 293 ASN A C 1
ATOM 2251 O O . ASN A 1 293 ? -14.290 -0.248 23.070 1.00 97.81 293 ASN A O 1
ATOM 2255 N N . LEU A 1 294 ? -13.269 1.754 23.200 1.00 97.62 294 LEU A N 1
ATOM 2256 C CA . LEU A 1 294 ? -11.962 1.325 22.722 1.00 97.62 294 LEU A CA 1
ATOM 2257 C C . LEU A 1 294 ? -11.100 0.928 23.922 1.00 97.62 294 LEU A C 1
ATOM 2259 O O . LEU A 1 294 ? -10.770 1.762 24.772 1.00 97.62 294 LEU A O 1
ATOM 2263 N N . VAL A 1 295 ? -10.737 -0.351 23.962 1.00 95.12 295 VAL A N 1
ATOM 2264 C CA . VAL A 1 295 ? -10.061 -0.980 25.097 1.00 95.12 295 VAL A CA 1
ATOM 2265 C C . VAL A 1 295 ? -8.747 -1.604 24.650 1.00 95.12 295 VAL A C 1
ATOM 2267 O O . VAL A 1 295 ? -8.673 -2.192 23.573 1.00 95.12 295 VAL A O 1
ATOM 2270 N N . ASP A 1 296 ? -7.729 -1.491 25.496 1.00 93.44 296 ASP A N 1
ATOM 2271 C CA . ASP A 1 296 ? -6.446 -2.184 25.388 1.00 93.44 296 ASP A CA 1
ATOM 2272 C C . ASP A 1 296 ? -6.413 -3.298 26.448 1.00 93.44 296 ASP A C 1
ATOM 2274 O O . ASP A 1 296 ? -6.575 -3.015 27.635 1.00 93.44 296 ASP A O 1
ATOM 2278 N N . TRP A 1 297 ? -6.322 -4.564 26.032 1.00 93.75 297 TRP A N 1
ATOM 2279 C CA . TRP A 1 297 ? -6.592 -5.715 26.905 1.00 93.75 297 TRP A CA 1
ATOM 2280 C C . TRP A 1 297 ? -5.347 -6.463 27.352 1.00 93.75 297 TRP A C 1
ATOM 2282 O O . TRP A 1 297 ? -5.297 -6.926 28.491 1.00 93.75 297 TRP A O 1
ATOM 2292 N N . TRP A 1 298 ? -4.388 -6.670 26.455 1.00 94.69 298 TRP A N 1
ATOM 2293 C CA . TRP A 1 298 ? -3.239 -7.516 26.744 1.00 94.69 298 TRP A CA 1
ATOM 2294 C C . TRP A 1 298 ? -2.001 -7.064 25.989 1.00 94.69 298 TRP A C 1
ATOM 2296 O O . TRP A 1 298 ? -2.073 -6.561 24.867 1.00 94.69 298 TRP A O 1
ATOM 2306 N N . HIS A 1 299 ? -0.851 -7.346 26.591 1.00 95.25 299 HIS A N 1
ATOM 2307 C CA . HIS A 1 299 ? 0.465 -7.090 26.026 1.00 95.25 299 HIS A CA 1
ATOM 2308 C C . HIS A 1 299 ? 1.363 -8.313 26.171 1.00 95.25 299 HIS A C 1
ATOM 2310 O O . HIS A 1 299 ? 1.168 -9.137 27.063 1.00 95.25 299 HIS A O 1
ATOM 2316 N N . SER A 1 300 ? 2.351 -8.436 25.289 1.00 95.50 300 SER A N 1
ATOM 2317 C CA . SER A 1 300 ? 3.387 -9.465 25.359 1.00 95.50 300 SER A CA 1
ATOM 2318 C C . SER A 1 300 ? 4.675 -8.953 24.722 1.00 95.50 300 SER A C 1
ATOM 2320 O O . SER A 1 300 ? 4.648 -8.209 23.738 1.00 95.50 300 SER A O 1
ATOM 2322 N N . SER A 1 301 ? 5.817 -9.346 25.274 1.00 96.31 301 SER A N 1
ATOM 2323 C CA . SER A 1 301 ? 7.130 -8.932 24.783 1.00 96.31 301 SER A CA 1
ATOM 2324 C C . SER A 1 301 ? 8.173 -10.033 24.937 1.00 96.31 301 SER A C 1
ATOM 2326 O O . SER A 1 301 ? 7.977 -11.006 25.664 1.00 96.31 301 SER A O 1
ATOM 2328 N N . GLU A 1 302 ? 9.324 -9.869 24.278 1.00 96.06 302 GLU A N 1
ATOM 2329 C CA . GLU A 1 302 ? 10.474 -10.770 24.438 1.00 96.06 302 GLU A CA 1
ATOM 2330 C C . GLU A 1 302 ? 10.864 -10.961 25.911 1.00 96.06 302 GLU A C 1
ATOM 2332 O O . GLU A 1 302 ? 11.223 -12.067 26.320 1.00 96.06 302 GLU A O 1
ATOM 2337 N N . LYS A 1 303 ? 10.808 -9.884 26.704 1.00 94.12 303 LYS A N 1
ATOM 2338 C CA . LYS A 1 303 ? 11.167 -9.914 28.126 1.00 94.12 303 LYS A CA 1
ATOM 2339 C C . LYS A 1 303 ? 10.045 -10.464 28.999 1.00 94.12 303 LYS A C 1
ATOM 2341 O O . LYS A 1 303 ? 10.342 -11.146 29.979 1.00 94.12 303 LYS A O 1
ATOM 2346 N N . TYR A 1 304 ? 8.791 -10.225 28.621 1.00 94.75 304 TYR A N 1
ATOM 2347 C CA . TYR A 1 304 ? 7.612 -10.651 29.371 1.00 94.75 304 TYR A CA 1
ATOM 2348 C C . TYR A 1 304 ? 6.589 -11.329 28.446 1.00 94.75 304 TYR A C 1
ATOM 2350 O O . TYR A 1 304 ? 5.557 -10.746 28.101 1.00 94.75 304 TYR A O 1
ATOM 2358 N N . PRO A 1 305 ? 6.841 -12.586 28.035 1.00 92.50 305 PRO A N 1
ATOM 2359 C CA . PRO A 1 305 ? 5.993 -13.270 27.061 1.00 92.50 305 PRO A CA 1
ATOM 2360 C C . PRO A 1 305 ? 4.591 -13.596 27.599 1.00 92.50 305 PRO A C 1
ATOM 2362 O O . PRO A 1 305 ? 3.653 -13.700 26.813 1.00 92.50 305 PRO A O 1
ATOM 2365 N N . GLU A 1 306 ? 4.434 -13.725 28.919 1.00 92.06 306 GLU A N 1
ATOM 2366 C CA . GLU A 1 306 ? 3.152 -13.994 29.595 1.00 92.06 306 GLU A CA 1
ATOM 2367 C C . GLU A 1 306 ? 2.401 -12.712 30.012 1.00 92.06 306 GLU A C 1
ATOM 2369 O O . GLU A 1 306 ? 1.337 -12.798 30.623 1.00 92.06 306 GLU A O 1
ATOM 2374 N N . GLY A 1 307 ? 2.941 -11.535 29.676 1.00 86.00 307 GLY A N 1
ATOM 2375 C CA . GLY A 1 307 ? 2.400 -10.225 30.042 1.00 86.00 307 GLY A CA 1
ATOM 2376 C C . GLY A 1 307 ? 3.264 -9.470 31.056 1.00 86.00 307 GLY A C 1
ATOM 2377 O O . GLY A 1 307 ? 3.933 -10.066 31.902 1.00 86.00 307 GLY A O 1
ATOM 2378 N N . GLY A 1 308 ? 3.258 -8.140 30.946 1.00 83.25 308 GLY A N 1
ATOM 2379 C CA . GLY A 1 308 ? 4.013 -7.207 31.782 1.00 83.25 308 GLY A CA 1
ATOM 2380 C C . GLY A 1 308 ? 3.734 -5.753 31.392 1.00 83.25 308 GLY A C 1
ATOM 2381 O O . GLY A 1 308 ? 3.107 -5.498 30.367 1.00 83.25 308 GLY A O 1
ATOM 2382 N N . ASP A 1 309 ? 4.222 -4.806 32.196 1.00 89.25 309 ASP A N 1
ATOM 2383 C CA . ASP A 1 309 ? 3.983 -3.364 32.000 1.00 89.25 309 ASP A CA 1
ATOM 2384 C C . ASP A 1 309 ? 5.021 -2.700 31.073 1.00 89.25 309 ASP A C 1
ATOM 2386 O O . ASP A 1 309 ? 5.088 -1.472 30.982 1.00 89.25 309 ASP A O 1
ATOM 2390 N N . ASP A 1 310 ? 5.886 -3.491 30.424 1.00 93.00 310 ASP A N 1
ATOM 2391 C CA . ASP A 1 310 ? 6.953 -2.950 29.579 1.00 93.00 310 ASP A CA 1
ATOM 2392 C C . ASP A 1 310 ? 6.423 -2.407 28.256 1.00 93.00 310 ASP A C 1
ATOM 2394 O O . ASP A 1 310 ? 7.013 -1.487 27.694 1.00 93.00 310 ASP A O 1
ATOM 2398 N N . VAL A 1 311 ? 5.321 -2.966 27.756 1.00 93.12 311 VAL A N 1
ATOM 2399 C CA . VAL A 1 311 ? 4.694 -2.527 26.515 1.00 93.12 311 VAL A CA 1
ATOM 2400 C C . VAL A 1 311 ? 3.660 -1.457 26.820 1.00 93.12 311 VAL A C 1
ATOM 2402 O O . VAL A 1 311 ? 2.758 -1.648 27.630 1.00 93.12 311 VAL A O 1
ATOM 2405 N N . LYS A 1 312 ? 3.751 -0.334 26.112 1.00 90.88 312 LYS A N 1
ATOM 2406 C CA . LYS A 1 312 ? 2.742 0.723 26.146 1.00 90.88 312 LYS A CA 1
ATOM 2407 C C . LYS A 1 312 ? 2.191 0.941 24.748 1.00 90.88 312 LYS A C 1
ATOM 2409 O O . LYS A 1 312 ? 2.969 1.185 23.825 1.00 90.88 312 LYS A O 1
ATOM 2414 N N . CYS A 1 313 ? 0.868 0.905 24.609 1.00 91.81 313 CYS A N 1
ATOM 2415 C CA . CYS A 1 313 ? 0.165 1.331 23.405 1.00 91.81 313 CYS A CA 1
ATOM 2416 C C . CYS A 1 313 ? -0.544 2.662 23.650 1.00 91.81 313 CYS A C 1
ATOM 2418 O O . CYS A 1 313 ? -1.362 2.804 24.556 1.00 91.81 313 CYS A O 1
ATOM 2420 N N . GLU A 1 314 ? -0.225 3.654 22.829 1.00 93.38 314 GLU A N 1
ATOM 2421 C CA . GLU A 1 314 ? -0.922 4.929 22.795 1.00 93.38 314 GLU A CA 1
ATOM 2422 C C . GLU A 1 314 ? -1.785 4.992 21.543 1.00 93.38 314 GLU A C 1
ATOM 2424 O O . GLU A 1 314 ? -1.267 5.110 20.433 1.00 93.38 314 GLU A O 1
ATOM 2429 N N . PHE A 1 315 ? -3.107 4.956 21.708 1.00 96.19 315 PHE A N 1
ATOM 2430 C CA . PHE A 1 315 ? -4.003 5.292 20.609 1.00 96.19 315 PHE A CA 1
ATOM 2431 C C . PHE A 1 315 ? -3.796 6.763 20.223 1.00 96.19 315 PHE A C 1
ATOM 2433 O O . PHE A 1 315 ? -3.713 7.637 21.087 1.00 96.19 315 PHE A O 1
ATOM 2440 N N . LYS A 1 316 ? -3.743 7.041 18.920 1.00 97.19 316 LYS A N 1
ATOM 2441 C CA . LYS A 1 316 ? -3.588 8.391 18.354 1.00 97.19 316 LYS A CA 1
ATOM 2442 C C . LYS A 1 316 ? -4.867 8.881 17.686 1.00 97.19 316 LYS A C 1
ATOM 2444 O O . LYS A 1 316 ? -5.249 10.032 17.865 1.00 97.19 316 LYS A O 1
ATOM 2449 N N . SER A 1 317 ? -5.561 8.002 16.963 1.00 97.69 317 SER A N 1
ATOM 2450 C CA . SER A 1 317 ? -6.841 8.320 16.319 1.00 97.69 317 SER A CA 1
ATOM 2451 C C . SER A 1 317 ? -7.699 7.077 16.101 1.00 97.69 317 SER A C 1
ATOM 2453 O O . SER A 1 317 ? -7.205 5.950 16.132 1.00 97.69 317 SER A O 1
ATOM 2455 N N . ILE A 1 318 ? -8.986 7.281 15.833 1.00 98.12 318 ILE A N 1
ATOM 2456 C CA . ILE A 1 318 ? -9.907 6.246 15.365 1.00 98.12 318 ILE A CA 1
ATOM 2457 C C . ILE A 1 318 ? -10.744 6.793 14.209 1.00 98.12 318 ILE A C 1
ATOM 2459 O O . ILE A 1 318 ? -11.397 7.824 14.332 1.00 98.12 318 ILE A O 1
ATOM 2463 N N . THR A 1 319 ? -10.710 6.116 13.062 1.00 97.31 319 THR A N 1
ATOM 2464 C CA . THR A 1 319 ? -11.514 6.454 11.882 1.00 97.31 319 THR A CA 1
ATOM 2465 C C . THR A 1 319 ? -12.576 5.395 11.658 1.00 97.31 319 THR A C 1
ATOM 2467 O O . THR A 1 319 ? -12.254 4.225 11.451 1.00 97.31 319 THR A O 1
ATOM 2470 N N . LEU A 1 320 ? -13.834 5.816 11.689 1.00 97.00 320 LEU A N 1
ATOM 2471 C CA . LEU A 1 320 ? -15.016 4.988 11.496 1.00 97.00 320 LEU A CA 1
ATOM 2472 C C . LEU A 1 320 ? -15.513 5.157 10.061 1.00 97.00 320 LEU A C 1
ATOM 2474 O O . LEU A 1 320 ? -15.662 6.289 9.606 1.00 97.00 320 LEU A O 1
ATOM 2478 N N . TYR A 1 321 ? -15.778 4.053 9.365 1.00 95.06 321 TYR A N 1
ATOM 2479 C CA . TYR A 1 321 ? -16.242 4.052 7.978 1.00 95.06 321 TYR A CA 1
ATOM 2480 C C . TYR A 1 321 ? -17.621 3.409 7.857 1.00 95.06 321 TYR A C 1
ATOM 2482 O O . TYR A 1 321 ? -17.806 2.254 8.256 1.00 95.06 321 TYR A O 1
ATOM 2490 N N . TYR A 1 322 ? -18.555 4.129 7.244 1.00 94.25 322 TYR A N 1
ATOM 2491 C CA . TYR A 1 322 ? -19.967 3.769 7.159 1.00 94.25 322 TYR A CA 1
ATOM 2492 C C . TYR A 1 322 ? -20.401 3.523 5.719 1.00 94.25 322 TYR A C 1
ATOM 2494 O O . TYR A 1 322 ? -19.971 4.203 4.788 1.00 94.25 322 TYR A O 1
ATOM 2502 N N . GLU A 1 323 ? -21.311 2.569 5.544 1.00 92.19 323 GLU A N 1
ATOM 2503 C CA . GLU A 1 323 ? -22.158 2.528 4.356 1.00 92.19 323 GLU A CA 1
ATOM 2504 C C . GLU A 1 323 ? -23.236 3.617 4.490 1.00 92.19 323 GLU A C 1
ATOM 2506 O O . GLU A 1 323 ? -23.988 3.638 5.468 1.00 92.19 323 GLU A O 1
ATOM 2511 N N . GLY A 1 324 ? -23.295 4.542 3.529 1.00 86.56 324 GLY A N 1
ATOM 2512 C CA . GLY A 1 324 ? -24.128 5.747 3.621 1.00 86.56 324 GLY A CA 1
ATOM 2513 C C . GLY A 1 324 ? -23.364 6.943 4.188 1.00 86.56 324 GLY A C 1
ATOM 2514 O O . GLY A 1 324 ? -22.157 7.042 3.992 1.00 86.56 324 GLY A O 1
ATOM 2515 N N . GLU A 1 325 ? -24.060 7.871 4.844 1.00 86.31 325 GLU A N 1
ATOM 2516 C CA . GLU A 1 325 ? -23.484 9.101 5.406 1.00 86.31 325 GLU A CA 1
ATOM 2517 C C . GLU A 1 325 ? -22.951 8.869 6.828 1.00 86.31 325 GLU A C 1
ATOM 2519 O O . GLU A 1 325 ? -23.636 8.292 7.677 1.00 86.31 325 GLU A O 1
ATOM 2524 N N . ALA A 1 326 ? -21.722 9.307 7.091 1.00 88.31 326 ALA A N 1
ATOM 2525 C CA . ALA A 1 326 ? -21.100 9.202 8.399 1.00 88.31 326 ALA A CA 1
ATOM 2526 C C . ALA A 1 326 ? -21.783 10.195 9.348 1.00 88.31 326 ALA A C 1
ATOM 2528 O O . ALA A 1 326 ? -22.163 11.285 8.914 1.00 88.31 326 ALA A O 1
ATOM 2529 N N . PRO A 1 327 ? -21.929 9.858 10.639 1.00 84.94 327 PRO A N 1
ATOM 2530 C CA . PRO A 1 327 ? -22.457 10.810 11.599 1.00 84.94 327 PRO A CA 1
ATOM 2531 C C . PRO A 1 327 ? -21.563 12.053 11.641 1.00 84.94 327 PRO A C 1
ATOM 2533 O O . PRO A 1 327 ? -20.332 11.947 11.642 1.00 84.94 327 PRO A O 1
ATOM 2536 N N . ALA A 1 328 ? -22.184 13.232 11.681 1.00 80.94 328 ALA A N 1
ATOM 2537 C CA . ALA A 1 328 ? -21.458 14.467 11.934 1.00 80.94 328 ALA A CA 1
ATOM 2538 C C . ALA A 1 328 ? -20.772 14.376 13.304 1.00 80.94 328 ALA A C 1
ATOM 2540 O O . ALA A 1 328 ? -21.341 13.836 14.255 1.00 80.94 328 ALA A O 1
ATOM 2541 N N . LYS A 1 329 ? -19.554 14.917 13.418 1.00 78.75 329 LYS A N 1
ATOM 2542 C CA . LYS A 1 329 ? -18.972 15.141 14.741 1.00 78.75 329 LYS A CA 1
ATOM 2543 C C . LYS A 1 329 ? -19.874 16.117 15.487 1.00 78.75 329 LYS A C 1
ATOM 2545 O O . LYS A 1 329 ? -20.151 17.197 14.969 1.00 78.75 329 LYS A O 1
ATOM 2550 N N . GLU A 1 330 ? -20.301 15.753 16.687 1.00 62.94 330 GLU A N 1
ATOM 2551 C CA . GLU A 1 330 ? -20.875 16.727 17.609 1.00 62.94 330 GLU A CA 1
ATOM 2552 C C . GLU A 1 330 ? -19.791 17.771 17.908 1.00 62.94 330 GLU A C 1
ATOM 2554 O O . GLU A 1 330 ? -18.671 17.418 18.290 1.00 62.94 330 GLU A O 1
ATOM 2559 N N . GLU A 1 331 ? -20.068 19.050 17.641 1.00 46.84 331 GLU A N 1
ATOM 2560 C CA . GLU A 1 331 ? -19.088 20.102 17.904 1.00 46.84 331 GLU A CA 1
ATOM 2561 C C . GLU A 1 331 ? -18.832 20.200 19.416 1.00 46.84 331 GLU A C 1
ATOM 2563 O O . GLU A 1 331 ? -19.789 20.300 20.194 1.00 46.84 331 GLU A O 1
ATOM 2568 N N . PRO A 1 332 ? -17.563 20.211 19.866 1.00 38.31 332 PRO A N 1
ATOM 2569 C CA . PRO A 1 332 ? -17.249 20.420 21.269 1.00 38.31 332 PRO A CA 1
ATOM 2570 C C . PRO A 1 332 ? -17.587 21.872 21.624 1.00 38.31 332 PRO A C 1
ATOM 2572 O O . PRO A 1 332 ? -16.782 22.776 21.413 1.00 38.31 332 PRO A O 1
ATOM 2575 N N . GLY A 1 333 ? -18.797 22.107 22.129 1.00 39.81 333 GLY A N 1
ATOM 2576 C CA . GLY A 1 333 ? -19.234 23.450 22.515 1.00 39.81 333 GLY A CA 1
ATOM 2577 C C . GLY A 1 333 ? -20.705 23.782 22.312 1.00 39.81 333 GLY A C 1
ATOM 2578 O O . GLY A 1 333 ? -21.089 24.905 22.622 1.00 39.81 333 GLY A O 1
ATOM 2579 N N . THR A 1 334 ? -21.545 22.851 21.865 1.00 31.31 334 THR A N 1
ATOM 2580 C CA . THR A 1 334 ? -22.963 22.948 22.224 1.00 31.31 334 THR A CA 1
ATOM 2581 C C . THR A 1 334 ? -23.130 22.222 23.551 1.00 31.31 334 THR A C 1
ATOM 2583 O O . THR A 1 334 ? -23.342 21.015 23.610 1.00 31.31 334 THR A O 1
ATOM 2586 N N . GLU A 1 335 ? -22.999 22.970 24.656 1.00 33.38 335 GLU A N 1
ATOM 2587 C CA . GLU A 1 335 ? -23.867 22.670 25.801 1.00 33.38 335 GLU A CA 1
ATOM 2588 C C . GLU A 1 335 ? -25.269 22.444 25.217 1.00 33.38 335 GLU A C 1
ATOM 2590 O O . GLU A 1 335 ? -25.635 23.189 24.294 1.00 33.38 335 GLU A O 1
ATOM 2595 N N . PRO A 1 336 ? -26.026 21.413 25.649 1.00 33.81 336 PRO A N 1
ATOM 2596 C CA . PRO A 1 336 ? -27.429 21.354 25.263 1.00 33.81 336 PRO A CA 1
ATOM 2597 C C . PRO A 1 336 ? -27.975 22.748 25.552 1.00 33.81 336 PRO A C 1
ATOM 2599 O O . PRO A 1 336 ? -27.741 23.243 26.658 1.00 33.81 336 PRO A O 1
ATOM 2602 N N . GLU A 1 337 ? -28.550 23.423 24.543 1.00 35.62 337 GLU A N 1
ATOM 2603 C CA . GLU A 1 337 ? -29.219 24.702 24.784 1.00 35.62 337 GLU A CA 1
ATOM 2604 C C . GLU A 1 337 ? -30.011 24.499 26.068 1.00 35.62 337 GLU A C 1
ATOM 2606 O O . GLU A 1 337 ? -30.764 23.523 26.151 1.00 35.62 337 GLU A O 1
ATOM 2611 N N . GLU A 1 338 ? -29.754 25.327 27.090 1.00 40.69 338 GLU A N 1
ATOM 2612 C CA . GLU A 1 338 ? -30.641 25.409 28.240 1.00 40.69 338 GLU A CA 1
ATOM 2613 C C . GLU A 1 338 ? -32.029 25.567 27.628 1.00 40.69 338 GLU A C 1
ATOM 2615 O O . GLU A 1 338 ? -32.373 26.622 27.095 1.00 40.69 338 GLU A O 1
ATOM 2620 N N . THR A 1 339 ? -32.798 24.479 27.595 1.00 46.38 339 THR A N 1
ATOM 2621 C CA . THR A 1 339 ? -34.197 24.549 27.230 1.00 46.38 339 THR A CA 1
ATOM 2622 C C . THR A 1 339 ? -34.771 25.421 28.322 1.00 46.38 339 THR A C 1
ATOM 2624 O O . THR A 1 339 ? -34.813 24.964 29.465 1.00 46.38 339 THR A O 1
ATOM 2627 N N . ASP A 1 340 ? -35.070 26.684 28.000 1.00 59.31 340 ASP A N 1
ATOM 2628 C CA . ASP A 1 340 ? -35.606 27.675 28.932 1.00 59.31 340 ASP A CA 1
ATOM 2629 C C . ASP A 1 340 ? -36.603 26.967 29.857 1.00 59.31 340 ASP A C 1
ATOM 2631 O O . ASP A 1 340 ? -37.656 26.509 29.404 1.00 59.31 340 ASP A O 1
ATOM 2635 N N . VAL A 1 341 ? -36.236 26.794 31.133 1.00 69.94 341 VAL A N 1
ATOM 2636 C CA . VAL A 1 341 ? -37.060 26.048 32.089 1.00 69.94 341 VAL A CA 1
ATOM 2637 C C . VAL A 1 341 ? -38.319 26.866 32.325 1.00 69.94 341 VAL A C 1
ATOM 2639 O O . VAL A 1 341 ? -38.345 27.811 33.121 1.00 69.94 341 VAL A O 1
ATOM 2642 N N . LEU A 1 342 ? -39.391 26.514 31.622 1.00 86.00 342 LEU A N 1
ATOM 2643 C CA . LEU A 1 342 ? -40.693 27.120 31.815 1.00 86.00 342 LEU A CA 1
ATOM 2644 C C . LEU A 1 342 ? -41.354 26.438 33.012 1.00 86.00 342 LEU A C 1
ATOM 2646 O O . LEU A 1 342 ? -42.104 25.474 32.869 1.00 86.00 342 LEU A O 1
ATOM 2650 N N . LYS A 1 343 ? -41.056 26.938 34.218 1.00 89.50 343 LYS A N 1
ATOM 2651 C CA . LYS A 1 343 ? -41.620 26.409 35.470 1.00 89.50 343 LYS A CA 1
ATOM 2652 C C . LYS A 1 343 ? -43.140 26.277 35.370 1.00 89.50 343 LYS A C 1
ATOM 2654 O O . LYS A 1 343 ? -43.863 27.268 35.243 1.00 89.50 343 LYS A O 1
ATOM 2659 N N . GLY A 1 344 ? -43.605 25.038 35.466 1.00 86.62 344 GLY A N 1
ATOM 2660 C CA . GLY A 1 344 ? -45.006 24.661 35.386 1.00 86.62 344 GLY A CA 1
ATOM 2661 C C . GLY A 1 344 ? -45.453 24.062 34.057 1.00 86.62 344 GLY A C 1
ATOM 2662 O O . GLY A 1 344 ? -46.597 23.632 33.994 1.00 86.62 344 GLY A O 1
ATOM 2663 N N . ASP A 1 345 ? -44.601 24.004 33.032 1.00 91.62 345 ASP A N 1
ATOM 2664 C CA . ASP A 1 345 ? -44.877 23.370 31.731 1.00 91.62 345 ASP A CA 1
ATOM 2665 C C . ASP A 1 345 ? -44.477 21.887 31.762 1.00 91.62 345 ASP A C 1
ATOM 2667 O O . ASP A 1 345 ? -43.507 21.447 31.142 1.00 91.62 345 ASP A O 1
ATOM 2671 N N . ALA A 1 346 ? -45.175 21.120 32.600 1.00 89.19 346 ALA A N 1
ATOM 2672 C CA . ALA A 1 346 ? -44.850 19.728 32.904 1.00 89.19 346 ALA A CA 1
ATOM 2673 C C . ALA A 1 346 ? -45.037 18.774 31.708 1.00 89.19 346 ALA A C 1
ATOM 2675 O O . ALA A 1 346 ? -44.553 17.643 31.767 1.00 89.19 346 ALA A O 1
ATOM 2676 N N . ASP A 1 347 ? -45.766 19.175 30.660 1.00 89.12 347 ASP A N 1
ATOM 2677 C CA . ASP A 1 347 ? -45.888 18.407 29.410 1.00 89.12 347 ASP A CA 1
ATOM 2678 C C . ASP A 1 347 ? -44.995 18.934 28.264 1.00 89.12 347 ASP A C 1
ATOM 2680 O O . ASP A 1 347 ? -45.068 18.411 27.148 1.00 89.12 347 ASP A O 1
ATOM 2684 N N . CYS A 1 348 ? -44.133 19.917 28.559 1.00 86.06 348 CYS A N 1
ATOM 2685 C CA . CYS A 1 348 ? -43.149 20.510 27.650 1.00 86.06 348 CYS A CA 1
ATOM 2686 C C . CYS A 1 348 ? -43.759 21.073 26.351 1.00 86.06 348 CYS A C 1
ATOM 2688 O O . CYS A 1 348 ? -43.134 21.016 25.287 1.00 86.06 348 CYS A O 1
ATOM 2690 N N . ASN A 1 349 ? -44.994 21.589 26.402 1.00 85.06 349 ASN A N 1
ATOM 2691 C CA . ASN A 1 349 ? -45.681 22.140 25.230 1.00 85.06 349 ASN A CA 1
ATOM 2692 C C . ASN A 1 349 ? -45.448 23.656 25.028 1.00 85.06 349 ASN A C 1
ATOM 2694 O O . ASN A 1 349 ? -45.923 24.223 24.037 1.00 85.06 349 ASN A O 1
ATOM 2698 N N . GLY A 1 350 ? -44.728 24.305 25.947 1.00 84.69 350 GLY A N 1
ATOM 2699 C CA . GLY A 1 350 ? -44.438 25.737 25.968 1.00 84.69 350 GLY A CA 1
ATOM 2700 C C . GLY A 1 350 ? -45.541 26.602 26.593 1.00 84.69 350 GLY A C 1
ATOM 2701 O O . GLY A 1 350 ? -45.489 27.829 26.471 1.00 84.69 350 GLY A O 1
ATOM 2702 N N . VAL A 1 351 ? -46.562 26.012 27.229 1.00 84.75 351 VAL A N 1
ATOM 2703 C CA . VAL A 1 351 ? -47.736 26.720 27.766 1.00 84.75 351 VAL A CA 1
ATOM 2704 C C . VAL A 1 351 ? -48.200 26.122 29.092 1.00 84.75 351 VAL A C 1
ATOM 2706 O O . VAL A 1 351 ? -48.924 25.131 29.123 1.00 84.75 351 VAL A O 1
ATOM 2709 N N . VAL A 1 352 ? -47.977 26.860 30.180 1.00 89.19 352 VAL A N 1
ATOM 2710 C CA . VAL A 1 352 ? -48.448 26.498 31.527 1.00 89.19 352 VAL A CA 1
ATOM 2711 C C . VAL A 1 352 ? -49.975 26.601 31.635 1.00 89.19 352 VAL A C 1
ATOM 2713 O O . VAL A 1 352 ? -50.550 27.693 31.650 1.00 89.19 352 VAL A O 1
ATOM 2716 N N . ASN A 1 353 ? -50.657 25.461 31.720 1.00 90.38 353 ASN A N 1
ATOM 2717 C CA . ASN A 1 353 ? -52.110 25.358 31.815 1.00 90.38 353 ASN A CA 1
ATOM 2718 C C . ASN A 1 353 ? -52.578 24.146 32.665 1.00 90.38 353 ASN A C 1
ATOM 2720 O O . ASN A 1 353 ? -51.818 23.470 33.351 1.00 90.38 353 ASN A O 1
ATOM 2724 N N . SER A 1 354 ? -53.887 23.866 32.682 1.00 88.50 354 SER A N 1
ATOM 2725 C CA . SER A 1 354 ? -54.457 22.767 33.485 1.00 88.50 354 SER A CA 1
ATOM 2726 C C . SER A 1 354 ? -54.002 21.355 33.070 1.00 88.50 354 SER A C 1
ATOM 2728 O O . SER A 1 354 ? -54.174 20.407 33.843 1.00 88.50 354 SER A O 1
ATOM 2730 N N . LYS A 1 355 ? -53.461 21.189 31.857 1.00 89.25 355 LYS A N 1
ATOM 2731 C CA . LYS A 1 355 ? -52.899 19.916 31.386 1.00 89.25 355 LYS A CA 1
ATOM 2732 C C . LYS A 1 355 ? -51.603 19.585 32.112 1.00 89.25 355 LYS A C 1
ATOM 2734 O O . LYS A 1 355 ? -51.464 18.450 32.557 1.00 89.25 355 LYS A O 1
ATOM 2739 N N . ASP A 1 356 ? -50.767 20.580 32.379 1.00 91.31 356 ASP A N 1
ATOM 2740 C CA . ASP A 1 356 ? -49.530 20.426 33.145 1.00 91.31 356 ASP A CA 1
ATOM 2741 C C . ASP A 1 356 ? -49.789 19.962 34.571 1.00 91.31 356 ASP A C 1
ATOM 2743 O O . ASP A 1 356 ? -49.108 19.088 35.097 1.00 91.31 356 ASP A O 1
ATOM 2747 N N . LEU A 1 357 ? -50.863 20.466 35.184 1.00 89.88 357 LEU A N 1
ATOM 2748 C CA . LEU A 1 357 ? -51.298 19.998 36.497 1.00 89.88 357 LEU A CA 1
ATOM 2749 C C . LEU A 1 357 ? -51.684 18.510 36.469 1.00 89.88 357 LEU A C 1
ATOM 2751 O O . LEU A 1 357 ? -51.409 17.774 37.414 1.00 89.88 357 LEU A O 1
ATOM 2755 N N . THR A 1 358 ? -52.320 18.057 35.386 1.00 90.19 358 THR A N 1
ATOM 2756 C CA . THR A 1 358 ? -52.696 16.645 35.208 1.00 90.19 358 THR A CA 1
ATOM 2757 C C . THR A 1 358 ? -51.459 15.777 34.993 1.00 90.19 358 THR A C 1
ATOM 2759 O O . THR A 1 358 ? -51.356 14.695 35.573 1.00 90.19 358 THR A O 1
ATOM 2762 N N . GLN A 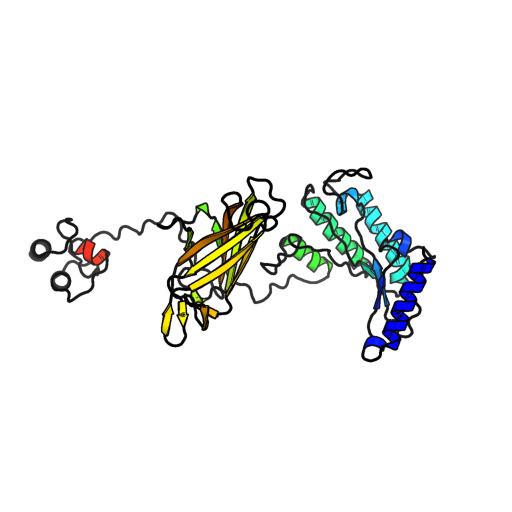1 359 ? -50.515 16.280 34.202 1.00 89.38 359 GLN A N 1
ATOM 2763 C CA . GLN A 1 359 ? -49.248 15.641 33.888 1.00 89.38 359 GLN A CA 1
ATOM 2764 C C . GLN A 1 359 ? -48.373 15.485 35.143 1.00 89.38 359 GLN A C 1
ATOM 2766 O O . GLN A 1 359 ? -47.990 14.366 35.477 1.00 89.38 359 GLN A O 1
ATOM 2771 N N . ALA A 1 360 ? -48.174 16.554 35.921 1.00 88.69 360 ALA A N 1
ATOM 2772 C CA . ALA A 1 360 ? -47.409 16.528 37.168 1.00 88.69 360 ALA A CA 1
ATOM 2773 C C . ALA A 1 360 ? -48.044 15.614 38.237 1.00 88.69 360 ALA A C 1
ATOM 2775 O O . ALA A 1 360 ? -47.343 14.883 38.938 1.00 88.69 360 ALA A O 1
ATOM 2776 N N . ILE A 1 361 ? -49.383 15.566 38.335 1.00 90.88 361 ILE A N 1
ATOM 2777 C CA . ILE A 1 361 ? -50.068 14.579 39.192 1.00 90.88 361 ILE A CA 1
ATOM 2778 C C . ILE A 1 361 ? -49.787 13.153 38.700 1.00 90.88 361 ILE A C 1
ATOM 2780 O O . ILE A 1 361 ? -49.550 12.269 39.522 1.00 90.88 361 ILE A O 1
ATOM 2784 N N . GLY A 1 362 ? -49.803 12.933 37.380 1.00 89.94 362 GLY A N 1
ATOM 2785 C CA . GLY A 1 362 ? -49.474 11.662 36.733 1.00 89.94 362 GLY A CA 1
ATOM 2786 C C . GLY A 1 362 ? -48.068 11.161 37.066 1.00 89.94 362 GLY A C 1
ATOM 2787 O O . GLY A 1 362 ? -47.912 9.975 37.365 1.00 89.94 362 GLY A O 1
ATOM 2788 N N . MET A 1 363 ? -47.085 12.066 37.108 1.00 88.81 363 MET A N 1
ATOM 2789 C CA . MET A 1 363 ? -45.704 11.774 37.512 1.00 88.81 363 MET A CA 1
ATOM 2790 C C . MET A 1 363 ? -45.624 11.308 38.974 1.00 88.81 363 MET A C 1
ATOM 2792 O O . MET A 1 363 ? -45.030 10.271 39.259 1.00 88.81 363 MET A O 1
ATOM 2796 N N . ILE A 1 364 ? -46.297 12.002 39.903 1.00 88.62 364 ILE A N 1
ATOM 2797 C CA . ILE A 1 364 ? -46.284 11.656 41.341 1.00 88.62 364 ILE A CA 1
ATOM 2798 C C . ILE A 1 364 ? -46.888 10.272 41.602 1.00 88.62 364 ILE A C 1
ATOM 2800 O O . ILE A 1 364 ? -46.414 9.527 42.460 1.00 88.62 364 ILE A O 1
ATOM 2804 N N . ILE A 1 365 ? -47.959 9.922 40.885 1.00 88.00 365 ILE A N 1
ATOM 2805 C CA . ILE A 1 365 ? -48.655 8.638 41.061 1.00 88.00 365 ILE A CA 1
ATOM 2806 C C . ILE A 1 365 ? -48.098 7.521 40.166 1.00 88.00 365 ILE A C 1
ATOM 2808 O O . ILE A 1 365 ? -48.688 6.440 40.127 1.00 88.00 365 ILE A O 1
ATOM 2812 N N . GLY A 1 366 ? -46.998 7.774 39.444 1.00 83.06 366 GLY A N 1
ATOM 2813 C CA . GLY A 1 366 ? -46.314 6.796 38.592 1.00 83.06 366 GLY A CA 1
ATOM 2814 C C . GLY A 1 366 ? -47.124 6.338 37.376 1.00 83.06 366 GLY A C 1
ATOM 2815 O O . GLY A 1 366 ? -46.945 5.220 36.904 1.00 83.06 366 GLY A O 1
ATOM 2816 N N . LYS A 1 367 ? -48.068 7.160 36.902 1.00 83.56 367 LYS A N 1
ATOM 2817 C CA . LYS A 1 367 ? -48.880 6.871 35.707 1.00 83.56 367 LYS A CA 1
ATOM 2818 C C . LYS A 1 367 ? -48.302 7.448 34.421 1.00 83.56 367 LYS A C 1
ATOM 2820 O O . LYS A 1 367 ? -48.760 7.056 33.350 1.00 83.56 367 LYS A O 1
ATOM 2825 N N . THR A 1 368 ? -47.332 8.347 34.534 1.00 80.75 368 THR A N 1
ATOM 2826 C CA . THR A 1 368 ? -46.672 8.973 33.394 1.00 80.75 368 THR A CA 1
ATOM 2827 C C . THR A 1 368 ? -45.165 8.896 33.580 1.00 80.75 368 THR A C 1
ATOM 2829 O O . THR A 1 368 ? -44.668 9.251 34.648 1.00 80.75 368 THR A O 1
ATOM 2832 N N . GLU A 1 369 ? -44.453 8.427 32.556 1.00 73.19 369 GLU A N 1
ATOM 2833 C CA . GLU A 1 369 ? -42.995 8.546 32.487 1.00 73.19 369 GLU A CA 1
ATOM 2834 C C . GLU A 1 369 ? -42.634 9.986 32.109 1.00 73.19 369 GLU A C 1
ATOM 2836 O O . GLU A 1 369 ? -43.276 10.582 31.243 1.00 73.19 369 GLU A O 1
ATOM 2841 N N . ALA A 1 370 ? -41.650 10.552 32.804 1.00 75.75 370 ALA A N 1
ATOM 2842 C CA . ALA A 1 370 ? -41.175 11.915 32.605 1.00 75.75 370 ALA A CA 1
ATOM 2843 C C . ALA A 1 370 ? -39.716 11.878 32.154 1.00 75.75 370 ALA A C 1
ATOM 2845 O O . ALA A 1 370 ? -38.911 11.167 32.758 1.00 75.75 370 ALA A O 1
ATOM 2846 N N . ASP A 1 371 ? -39.396 12.638 31.111 1.00 80.50 371 ASP A N 1
ATOM 2847 C CA . ASP A 1 371 ? -38.015 12.937 30.744 1.00 80.50 371 ASP A CA 1
ATOM 2848 C C . ASP A 1 371 ? -37.423 14.027 31.660 1.00 80.50 371 ASP A C 1
ATOM 2850 O O . ASP A 1 371 ? -38.107 14.589 32.524 1.00 80.50 371 ASP A O 1
ATOM 2854 N N . GLU A 1 372 ? -36.124 14.299 31.515 1.00 81.00 372 GLU A N 1
ATOM 2855 C CA . GLU A 1 372 ? -35.405 15.255 32.367 1.00 81.00 372 GLU A CA 1
ATOM 2856 C C . GLU A 1 372 ? -35.981 16.678 32.283 1.00 81.00 372 GLU A C 1
ATOM 2858 O O . GLU A 1 372 ? -36.074 17.358 33.306 1.00 81.00 372 GLU A O 1
ATOM 2863 N N . SER A 1 373 ? -36.443 17.109 31.105 1.00 83.12 373 SER A N 1
ATOM 2864 C CA . SER A 1 373 ? -37.057 18.427 30.902 1.00 83.12 373 SER A CA 1
ATOM 2865 C C . SER A 1 373 ? -38.410 18.535 31.604 1.00 83.12 373 SER A C 1
ATOM 2867 O O . SER A 1 373 ? -38.681 19.520 32.291 1.00 83.12 373 SER A O 1
ATOM 2869 N N . ALA A 1 374 ? -39.241 17.498 31.504 1.00 85.75 374 ALA A N 1
ATOM 2870 C CA . ALA A 1 374 ? -40.536 17.449 32.166 1.00 85.75 374 ALA A CA 1
ATOM 2871 C C . ALA A 1 374 ? -40.389 17.436 33.698 1.00 85.75 374 ALA A C 1
ATOM 2873 O O . ALA A 1 374 ? -41.180 18.068 34.400 1.00 85.75 374 ALA A O 1
ATOM 2874 N N . LEU A 1 375 ? -39.346 16.779 34.224 1.00 88.25 375 LEU A N 1
ATOM 2875 C CA . LEU A 1 375 ? -38.986 16.838 35.644 1.00 88.25 375 LEU A CA 1
ATOM 2876 C C . LEU A 1 375 ? -38.501 18.240 36.050 1.00 88.25 375 LEU A C 1
ATOM 2878 O O . LEU A 1 375 ? -38.962 18.776 37.054 1.00 88.25 375 LEU A O 1
ATOM 2882 N N . ALA A 1 376 ? -37.630 18.874 35.266 1.00 89.25 376 ALA A N 1
ATOM 2883 C CA . ALA A 1 376 ? -37.124 20.215 35.571 1.00 89.25 376 ALA A CA 1
ATOM 2884 C C . ALA A 1 376 ? -38.226 21.296 35.547 1.00 89.25 376 ALA A C 1
ATOM 2886 O O . ALA A 1 376 ? -38.240 22.195 36.398 1.00 89.25 376 ALA A O 1
ATOM 2887 N N . ASN A 1 377 ? -39.171 21.192 34.605 1.00 90.50 377 ASN A N 1
ATOM 2888 C CA . ASN A 1 377 ? -40.319 22.093 34.492 1.00 90.50 377 ASN A CA 1
ATOM 2889 C C . ASN A 1 377 ? -41.357 21.855 35.595 1.00 90.50 377 ASN A C 1
ATOM 2891 O O .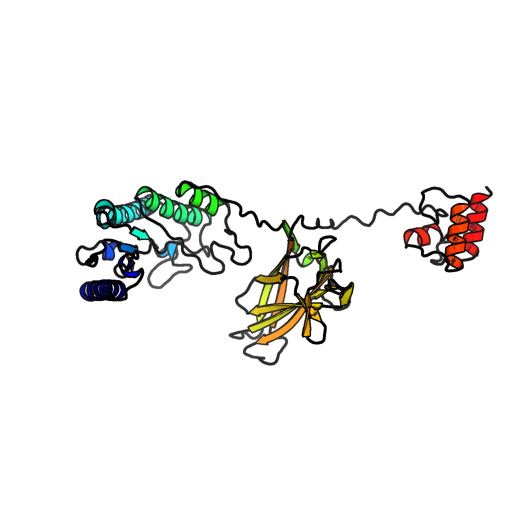 ASN A 1 377 ? -41.968 22.814 36.073 1.00 90.50 377 ASN A O 1
ATOM 2895 N N . ALA A 1 378 ? -41.577 20.599 35.996 1.00 91.44 378 ALA A N 1
ATOM 2896 C CA . ALA A 1 378 ? -42.549 20.247 37.028 1.00 91.44 378 ALA A CA 1
ATOM 2897 C C . ALA A 1 378 ? -42.044 20.507 38.458 1.00 91.44 378 ALA A C 1
ATOM 2899 O O . ALA A 1 378 ? -42.873 20.638 39.360 1.00 91.44 378 ALA A O 1
ATOM 2900 N N . ASP A 1 379 ? -40.728 20.574 38.681 1.00 92.44 379 ASP A N 1
ATOM 2901 C CA . ASP A 1 379 ? -40.130 20.927 39.972 1.00 92.44 379 ASP A CA 1
ATOM 2902 C C . ASP A 1 379 ? -40.294 22.431 40.207 1.00 92.44 379 ASP A C 1
ATOM 2904 O O . ASP A 1 379 ? -39.486 23.246 39.778 1.00 92.44 379 ASP A O 1
ATOM 2908 N N . MET A 1 380 ? -41.378 22.843 40.853 1.00 91.38 380 MET A N 1
ATOM 2909 C CA . MET A 1 380 ? -41.694 24.264 41.005 1.00 91.38 380 MET A CA 1
ATOM 2910 C C . MET A 1 380 ? -40.848 24.948 42.085 1.00 91.38 380 MET A C 1
ATOM 2912 O O . MET A 1 380 ? -40.925 26.174 42.209 1.00 91.38 380 MET A O 1
ATOM 2916 N N . ASN A 1 381 ? -40.116 24.180 42.897 1.00 90.06 381 ASN A N 1
ATOM 2917 C CA . ASN A 1 381 ? -39.429 24.664 44.092 1.00 90.06 381 ASN A CA 1
ATOM 2918 C C . ASN A 1 381 ? -37.900 24.442 44.086 1.00 90.06 381 ASN A C 1
ATOM 2920 O O . ASN A 1 381 ? -37.230 24.926 45.002 1.00 90.06 381 ASN A O 1
ATOM 2924 N N . ASP A 1 382 ? -37.376 23.782 43.051 1.00 88.94 382 ASP A N 1
ATOM 2925 C CA . ASP A 1 382 ? -35.957 23.489 42.824 1.00 88.94 382 ASP A CA 1
ATOM 2926 C C . ASP A 1 382 ? -35.327 22.557 43.885 1.00 88.94 382 ASP A C 1
ATOM 2928 O O . ASP A 1 382 ? -34.125 22.634 44.157 1.00 88.94 382 ASP A O 1
ATOM 2932 N N . ASP A 1 383 ? -36.115 21.671 44.510 1.00 86.75 383 ASP A N 1
ATOM 2933 C CA . ASP A 1 383 ? -35.624 20.660 45.464 1.00 86.75 383 ASP A CA 1
ATOM 2934 C C . ASP A 1 383 ? -35.204 19.333 44.807 1.00 86.75 383 ASP A C 1
ATOM 2936 O O . ASP A 1 383 ? -34.720 18.416 45.489 1.00 86.75 383 ASP A O 1
ATOM 2940 N N . GLY A 1 384 ? -35.347 19.237 43.484 1.00 84.31 384 GLY A N 1
ATOM 2941 C CA . GLY A 1 384 ? -34.994 18.077 42.678 1.00 84.31 384 GLY A CA 1
ATOM 2942 C C . GLY A 1 384 ? -35.997 16.929 42.777 1.00 84.31 384 GLY A C 1
ATOM 2943 O O . GLY A 1 384 ? -35.656 15.797 42.415 1.00 84.31 384 GLY A O 1
ATOM 2944 N N . ARG A 1 385 ? -37.208 17.151 43.312 1.00 85.56 385 ARG A N 1
ATOM 2945 C CA . ARG A 1 385 ? -38.250 16.125 43.454 1.00 85.56 385 ARG A CA 1
ATOM 2946 C C . ARG A 1 385 ? -39.630 16.670 43.111 1.00 85.56 385 ARG A C 1
ATOM 2948 O O . ARG A 1 385 ? -40.087 17.654 43.665 1.00 85.56 385 ARG A O 1
ATOM 2955 N N . ILE A 1 386 ? -40.388 15.915 42.316 1.00 87.81 386 ILE A N 1
ATOM 2956 C CA . ILE A 1 386 ? -41.797 16.247 42.069 1.00 87.81 386 ILE A CA 1
ATOM 2957 C C . ILE A 1 386 ? -42.649 15.751 43.233 1.00 87.81 386 ILE A C 1
ATOM 2959 O O . ILE A 1 386 ? -42.823 14.547 43.439 1.00 87.81 386 ILE A O 1
ATOM 2963 N N . THR A 1 387 ? -43.196 16.682 44.007 1.00 91.25 387 THR A N 1
ATOM 2964 C CA . THR A 1 387 ? -43.998 16.399 45.195 1.00 91.25 387 THR A CA 1
ATOM 2965 C C . THR A 1 387 ? -45.325 17.157 45.189 1.00 91.25 387 THR A C 1
ATOM 2967 O O . THR A 1 387 ? -45.660 17.931 44.294 1.00 91.25 387 THR A O 1
ATOM 2970 N N . ILE A 1 388 ? -46.132 16.947 46.234 1.00 89.25 388 ILE A N 1
ATOM 2971 C CA . ILE A 1 388 ? -47.381 17.694 46.417 1.00 89.25 388 ILE A CA 1
ATOM 2972 C C . ILE A 1 388 ? -47.146 19.208 46.573 1.00 89.25 388 ILE A C 1
ATOM 2974 O O . ILE A 1 388 ? -48.063 19.989 46.321 1.00 89.25 388 ILE A O 1
ATOM 2978 N N . ILE A 1 389 ? -45.943 19.629 46.982 1.00 88.75 389 ILE A N 1
ATOM 2979 C CA . ILE A 1 389 ? -45.578 21.044 47.118 1.00 88.75 389 ILE A CA 1
ATOM 2980 C C . ILE A 1 389 ? -45.575 21.706 45.735 1.00 88.75 389 ILE A C 1
ATOM 2982 O O . ILE A 1 389 ? -46.165 22.775 45.569 1.00 88.75 389 ILE A O 1
ATOM 2986 N N . ASP A 1 390 ? -45.049 21.017 44.726 1.00 92.69 390 ASP A N 1
ATOM 2987 C CA . ASP A 1 390 ? -44.951 21.510 43.352 1.00 92.69 390 ASP A CA 1
ATOM 2988 C C . ASP A 1 390 ? -46.323 21.647 42.700 1.00 92.69 390 ASP A C 1
ATOM 2990 O O . ASP A 1 390 ? -46.638 22.667 42.091 1.00 92.69 390 ASP A O 1
ATOM 2994 N N . ILE A 1 391 ? -47.218 20.692 42.962 1.00 91.25 391 ILE A N 1
ATOM 2995 C CA . ILE A 1 391 ? -48.629 20.769 42.556 1.00 91.25 391 ILE A CA 1
ATOM 2996 C C . ILE A 1 391 ? -49.326 21.987 43.165 1.00 91.25 391 ILE A C 1
ATOM 2998 O O . ILE A 1 391 ? -50.122 22.649 42.494 1.00 91.25 391 ILE A O 1
ATOM 3002 N N . ILE A 1 392 ? -49.056 22.301 44.437 1.00 89.31 392 ILE A N 1
ATOM 3003 C CA . ILE A 1 392 ? -49.634 23.478 45.099 1.00 89.31 392 ILE A CA 1
ATOM 3004 C C . ILE A 1 392 ? -49.111 24.762 44.446 1.00 89.31 392 ILE A C 1
ATOM 3006 O O . ILE A 1 392 ? -49.891 25.689 44.215 1.00 89.31 392 ILE A O 1
ATOM 3010 N N . MET A 1 393 ? -47.819 24.817 44.126 1.00 91.00 393 MET A N 1
ATOM 3011 C CA . MET A 1 393 ? -47.198 25.972 43.478 1.00 91.00 393 MET A CA 1
ATOM 3012 C C . MET A 1 393 ? -47.712 26.163 42.050 1.00 91.00 393 MET A C 1
ATOM 3014 O O . MET A 1 393 ? -48.171 27.257 41.724 1.00 91.00 393 MET A O 1
ATOM 3018 N N . LEU A 1 394 ? -47.761 25.099 41.248 1.00 90.75 394 LEU A N 1
ATOM 3019 C CA . LEU A 1 394 ? -48.317 25.111 39.895 1.00 90.75 394 LEU A CA 1
ATOM 3020 C C . LEU A 1 394 ? -49.792 25.526 39.896 1.00 90.75 394 LEU A C 1
ATOM 3022 O O . LEU A 1 394 ? -50.205 26.416 39.157 1.00 90.75 394 LEU A O 1
ATOM 3026 N N . LYS A 1 395 ? -50.598 24.975 40.809 1.00 89.81 395 LYS A N 1
ATOM 3027 C CA . LYS A 1 395 ? -51.995 25.390 40.982 1.00 89.81 395 LYS A CA 1
ATOM 3028 C C . LYS A 1 395 ? -52.124 26.884 41.307 1.00 89.81 395 LYS A C 1
ATOM 3030 O O . LYS A 1 395 ? -53.042 27.531 40.811 1.00 89.81 395 LYS A O 1
ATOM 3035 N N . ASN A 1 396 ? -51.242 27.437 42.139 1.00 87.25 396 ASN A N 1
ATOM 3036 C CA . ASN A 1 396 ? -51.269 28.862 42.480 1.00 87.25 396 ASN A CA 1
ATOM 3037 C C . ASN A 1 396 ? -50.874 29.761 41.300 1.00 87.25 396 ASN A C 1
ATOM 3039 O O . ASN A 1 396 ? -51.343 30.896 41.242 1.00 87.25 396 ASN A O 1
ATOM 3043 N N . VAL A 1 397 ? -50.048 29.265 40.374 1.00 85.44 397 VAL A N 1
ATOM 3044 C CA . VAL A 1 397 ? -49.741 29.942 39.105 1.00 85.44 397 VAL A CA 1
ATOM 3045 C C . VAL A 1 397 ? -50.970 29.960 38.194 1.00 85.44 397 VAL A C 1
ATOM 3047 O O . VAL A 1 397 ? -51.307 31.009 37.667 1.00 85.44 397 VAL A O 1
ATOM 3050 N N . LEU A 1 398 ? -51.698 28.845 38.091 1.00 84.88 398 LEU A N 1
ATOM 3051 C CA . LEU A 1 398 ? -52.871 28.707 37.213 1.00 84.88 398 LEU A CA 1
ATOM 3052 C C . LEU A 1 398 ? -54.126 29.480 37.663 1.00 84.88 398 LEU A C 1
ATOM 3054 O O . LEU A 1 398 ? -55.073 29.611 36.891 1.00 84.88 398 LEU A O 1
ATOM 3058 N N . ILE A 1 399 ? -54.181 29.913 38.926 1.00 81.25 399 ILE A N 1
ATOM 3059 C CA . ILE A 1 399 ? -55.343 30.607 39.519 1.00 81.25 399 ILE A CA 1
ATOM 3060 C C . ILE A 1 399 ? -55.123 32.135 39.595 1.00 81.25 399 ILE A C 1
ATOM 3062 O O . ILE A 1 399 ? -56.041 32.870 39.964 1.00 81.25 399 ILE A O 1
ATOM 3066 N N . ARG A 1 400 ? -53.926 32.622 39.249 1.00 63.44 400 ARG A N 1
ATOM 3067 C CA . ARG A 1 400 ? -53.652 34.053 39.039 1.00 63.44 400 ARG A CA 1
ATOM 3068 C C . ARG A 1 400 ? -54.030 34.460 37.625 1.00 63.44 400 ARG A C 1
ATOM 3070 O O . ARG A 1 400 ? -54.490 35.617 37.490 1.00 63.44 400 ARG A O 1
#

Radius of gyration: 33.15 Å; chains: 1; bounding box: 85×62×80 Å

pLDDT: mean 92.29, std 10.63, range [31.31, 98.88]

Foldseek 3Di:
DLVVLQVVQQVVLVVQCPPDDCSVQDAEEREADVLALVRSLPPSHDHYDRPNPRYAYEHADQPPCLFAPDLQDDPVHGRDQADDDPVRLVVLLVSLVSCLVSAVVVVHAYENQEGAHDPHSHDPVRRLCRLLSNLLSQVVSRHHYDYDDDDVGQAPPQQRGGPDPVSVQSSQVSVVHGDDDDPPAFAKDKDFQVNFDADPVRWTKAFQAPQQQFWFKKKWFKAKAFQVVFPKKKFKWWWKAQWWAAPVGDIAIFIFMWMDINVDRMTMTGCPQWTAHPVRDIGRTGGDDRIITTTTDFMAGPVRRPGDPRMDMDTGMMMITGDDHGDDPDDPDPPPPPPPQQAQPLVPPPDREVVSLVNLVCVVVVNDDGDPSSQSNQCNPPPSDSDVVSSVNSVVVHVD